Protein 1DXE (pdb70)

B-factor: mean 17.75, std 6.64, range [10.4, 50.5]

Organism: Escherichia coli (strain K12) (NCBI:txid83333)

Secondary structure (DSSP, 8-state):
---S-HHHHHHHTT--EEEEEE-S-SHHHHHHHTTS--SEEEEESSSSS--HHHHHHHHHHTTT-SSEEEEE-SSS-HHHHHHHHHTT--EEEES---SHHHHHHHHHTTS-TTT--PPP-SSSGGGGGGTSTTHHHHHTTS-EEEEEE-SHHHHHTHHHHHTSTT--EEEE-HHHHHHHTT-TT-TTSHHHHHHHHHHHHHHHHTT--EEEE--SHHHHHHHHHTT--EEEEEEHHHHHHHHHHHHHHHH--/---S-HHHHHHHTT--EEEEEE-S-SHHHHHHHTTS--SEEEEESSSSS--HHHHHHHHHHTTT-SSEEEEE-SSS-HHHHHHHHHHT--EEEES---SHHHHHHHHHTTS-TTT--PPP-SSSGGGGGGTSTTHHHHHTTS-EEEEEE-SHHHHHTHHHHHTSTT--EEEE-HHHHHHHTT-TT-TTSHHHHHHHHHHHHHHHHTT--EEEE--SHHHHHHHHHHT--EEEEEEHHHHHHHHHHHHHHHHH-

GO terms:
  GO:0042838 D-glucarate catabolic process (P, IDA)
  GO:0046392 D-galactarate catabolic process (P, IDA)
  GO:0005737 cytoplasm (C, IDA)
  GO:0016830 carbon-carbon lyase activity (F, IDA)
  GO:0008672 2-dehydro-3-deoxyglucarate aldolase activity (F, IDA)

Structure (mmCIF, N/CA/C/O backbone):
data_1DXE
#
_entry.id   1DXE
#
_cell.length_a   129.070
_cell.length_b   129.070
_cell.length_c   167.960
_cell.angle_alpha   90.00
_cell.angle_beta   90.00
_cell.angle_gamma   120.00
#
_symmetry.space_group_name_H-M   'H 3 2'
#
loop_
_entity.id
_entity.type
_entity.pdbx_description
1 polymer '2-DEHYDRO-3-DEOXY-GALACTARATE ALDOLASE'
2 non-polymer 'PHOSPHATE ION'
3 non-polymer 'MAGNESIUM ION'
4 water water
#
loop_
_atom_site.group_PDB
_atom_site.id
_atom_site.type_symbol
_atom_site.label_atom_id
_atom_site.label_alt_id
_atom_site.label_comp_id
_atom_site.label_asym_id
_atom_site.label_entity_id
_atom_site.label_seq_id
_atom_site.pdbx_PDB_ins_code
_atom_site.Cartn_x
_atom_site.Cartn_y
_atom_site.Cartn_z
_atom_site.occupancy
_atom_site.B_iso_or_equiv
_atom_site.auth_seq_id
_atom_site.auth_comp_id
_atom_site.auth_asym_id
_atom_site.auth_atom_id
_atom_site.pdbx_PDB_model_num
ATOM 1 N N . ASP A 1 4 ? 53.163 64.271 19.475 1.00 28.94 4 ASP A N 1
ATOM 2 C CA . ASP A 1 4 ? 51.789 63.807 19.814 1.00 28.30 4 ASP A CA 1
ATOM 3 C C . ASP A 1 4 ? 51.852 62.652 20.807 1.00 27.38 4 ASP A C 1
ATOM 4 O O . ASP A 1 4 ? 50.829 62.057 21.148 1.00 27.55 4 ASP A O 1
ATOM 9 N N . VAL A 1 5 ? 53.060 62.332 21.260 1.00 25.85 5 VAL A N 1
ATOM 10 C CA . VAL A 1 5 ? 53.256 61.253 22.221 1.00 24.48 5 VAL A CA 1
ATOM 11 C C . VAL A 1 5 ? 52.508 61.565 23.518 1.00 23.47 5 VAL A C 1
ATOM 12 O O . VAL A 1 5 ? 51.760 60.733 24.035 1.00 23.21 5 VAL A O 1
ATOM 16 N N . PHE A 1 6 ? 52.714 62.772 24.033 1.00 22.22 6 PHE A N 1
ATOM 17 C CA . PHE A 1 6 ? 52.061 63.213 25.261 1.00 21.16 6 PHE A CA 1
ATOM 18 C C . PHE A 1 6 ? 51.163 64.399 24.931 1.00 20.86 6 PHE A C 1
ATOM 19 O O . PHE A 1 6 ? 51.467 65.181 24.029 1.00 20.61 6 PHE A O 1
ATOM 27 N N . PRO A 1 7 ? 50.043 64.549 25.658 1.00 20.42 7 PRO A N 1
ATOM 28 C CA . PRO A 1 7 ? 49.593 63.678 26.749 1.00 20.00 7 PRO A CA 1
ATOM 29 C C . PRO A 1 7 ? 49.056 62.326 26.283 1.00 19.37 7 PRO A C 1
ATOM 30 O O . PRO A 1 7 ? 48.633 62.172 25.135 1.00 19.32 7 PRO A O 1
ATOM 34 N N . ASN A 1 8 ? 49.082 61.352 27.189 1.00 18.79 8 ASN A N 1
ATOM 35 C CA . ASN A 1 8 ? 48.593 60.006 26.906 1.00 18.32 8 ASN A CA 1
ATOM 36 C C . ASN A 1 8 ? 47.073 60.070 26.894 1.00 18.42 8 ASN A C 1
ATOM 37 O O . ASN A 1 8 ? 46.445 60.144 27.951 1.00 17.90 8 ASN A O 1
ATOM 42 N N . LYS A 1 9 ? 46.489 60.039 25.700 1.00 18.84 9 LYS A N 1
ATOM 43 C CA . LYS A 1 9 ? 45.040 60.120 25.555 1.00 19.36 9 LYS A CA 1
ATOM 44 C C . LYS A 1 9 ? 44.298 58.936 26.166 1.00 19.13 9 LYS A C 1
ATOM 45 O O . LYS A 1 9 ? 43.216 59.102 26.730 1.00 19.09 9 LYS A O 1
ATOM 51 N N . PHE A 1 10 ? 44.876 57.745 26.051 1.00 18.79 10 PHE A N 1
ATOM 52 C CA . PHE A 1 10 ? 44.263 56.545 26.608 1.00 18.54 10 PHE A CA 1
ATOM 53 C C . PHE A 1 10 ? 44.167 56.666 28.127 1.00 18.75 10 PHE A C 1
ATOM 54 O O . PHE A 1 10 ? 43.115 56.407 28.717 1.00 18.43 10 PHE A O 1
ATOM 62 N N . LYS A 1 11 ? 45.269 57.067 28.753 1.00 18.71 11 LYS A N 1
ATOM 63 C CA . LYS A 1 11 ? 45.319 57.223 30.202 1.00 19.01 11 LYS A CA 1
ATOM 64 C C . LYS A 1 11 ? 44.233 58.186 30.678 1.00 19.00 11 LYS A C 1
ATOM 65 O O . LYS A 1 11 ? 43.578 57.945 31.691 1.00 18.55 11 LYS A O 1
ATOM 71 N N . ALA A 1 12 ? 44.039 59.271 29.933 1.00 19.33 12 ALA A N 1
ATOM 72 C CA . ALA A 1 12 ? 43.034 60.272 30.288 1.00 19.50 12 ALA A CA 1
ATOM 73 C C . ALA A 1 12 ? 41.618 59.736 30.091 1.00 19.68 12 ALA A C 1
ATOM 74 O O . ALA A 1 12 ? 40.742 59.941 30.936 1.00 19.32 12 ALA A O 1
ATOM 76 N N . ALA A 1 13 ? 41.397 59.047 28.975 1.00 19.94 13 ALA A N 1
ATOM 77 C CA . ALA A 1 13 ? 40.084 58.485 28.685 1.00 20.34 13 ALA A CA 1
ATOM 78 C C . ALA A 1 13 ? 39.676 57.548 29.814 1.00 20.74 13 ALA A C 1
ATOM 79 O O . ALA A 1 13 ? 38.527 57.562 30.261 1.00 20.69 13 ALA A O 1
ATOM 81 N N . LEU A 1 14 ? 40.623 56.735 30.274 1.00 21.11 14 LEU A N 1
ATOM 82 C CA . LEU A 1 14 ? 40.363 55.800 31.361 1.00 21.72 14 LEU A CA 1
ATOM 83 C C . LEU A 1 14 ? 39.935 56.548 32.611 1.00 22.01 14 LEU A C 1
ATOM 84 O O . LEU A 1 14 ? 38.937 56.200 33.238 1.00 22.26 14 LEU A O 1
ATOM 89 N N . ALA A 1 15 ? 40.699 57.577 32.967 1.00 21.98 15 ALA A N 1
ATOM 90 C CA . ALA A 1 15 ? 40.401 58.377 34.149 1.00 22.10 15 ALA A CA 1
ATOM 91 C C . ALA A 1 15 ? 39.032 59.047 34.042 1.00 22.10 15 ALA A C 1
ATOM 92 O O . ALA A 1 15 ? 38.341 59.226 35.046 1.00 22.18 15 ALA A O 1
ATOM 94 N N . ALA A 1 16 ? 38.649 59.419 32.823 1.00 22.16 16 ALA A N 1
ATOM 95 C CA . ALA A 1 16 ? 37.365 60.071 32.577 1.00 22.15 16 ALA A CA 1
ATOM 96 C C . ALA A 1 16 ? 36.215 59.069 32.629 1.00 22.24 16 ALA A C 1
ATOM 97 O O . ALA A 1 16 ? 35.057 59.423 32.390 1.00 22.24 16 ALA A O 1
ATOM 99 N N . LYS A 1 17 ? 36.546 57.820 32.933 1.00 22.18 17 LYS A N 1
ATOM 100 C CA . LYS A 1 17 ? 35.561 56.746 33.030 1.00 22.44 17 LYS A CA 1
ATOM 101 C C . LYS A 1 17 ? 34.882 56.421 31.706 1.00 21.80 17 LYS A C 1
ATOM 102 O O . LYS A 1 17 ? 33.763 55.909 31.685 1.00 21.69 17 LYS A O 1
ATOM 108 N N . GLN A 1 18 ? 35.559 56.707 30.599 1.00 21.13 18 GLN A N 1
ATOM 109 C CA . GLN A 1 18 ? 34.990 56.424 29.288 1.00 20.55 18 GLN A CA 1
ATOM 110 C C . GLN A 1 18 ? 35.244 54.967 28.913 1.00 19.72 18 GLN A C 1
ATOM 111 O O . GLN A 1 18 ? 36.324 54.433 29.165 1.00 19.43 18 GLN A O 1
ATOM 117 N N . VAL A 1 19 ? 34.242 54.330 28.316 1.00 18.31 19 VAL A N 1
ATOM 118 C CA . VAL A 1 19 ? 34.365 52.939 27.905 1.00 17.61 19 VAL A CA 1
ATOM 119 C C . VAL A 1 19 ? 35.428 52.802 26.823 1.00 17.13 19 VAL A C 1
ATOM 120 O O . VAL A 1 19 ? 35.443 53.558 25.850 1.00 16.98 19 VAL A O 1
ATOM 124 N N . GLN A 1 20 ? 36.320 51.832 27.008 1.00 16.53 20 GLN A N 1
ATOM 125 C CA . GLN A 1 20 ? 37.396 51.571 26.059 1.00 16.07 20 GLN A CA 1
ATOM 126 C C . GLN A 1 20 ? 37.293 50.118 25.622 1.00 15.29 20 GLN A C 1
ATOM 127 O O . GLN A 1 20 ? 37.474 49.212 26.431 1.00 14.65 20 GLN A O 1
ATOM 133 N N . ILE A 1 21 ? 36.990 49.900 24.346 1.00 14.62 21 ILE A N 1
ATOM 134 C CA . ILE A 1 21 ? 36.852 48.545 23.821 1.00 14.25 21 ILE A CA 1
ATOM 135 C C . ILE A 1 21 ? 38.192 48.048 23.310 1.00 13.98 21 ILE A C 1
ATOM 136 O O . ILE A 1 21 ? 38.807 48.676 22.448 1.00 14.03 21 ILE A O 1
ATOM 141 N N . GLY A 1 22 ? 38.644 46.915 23.838 1.00 14.02 22 GLY A N 1
ATOM 142 C CA . GLY A 1 22 ? 39.931 46.394 23.418 1.00 13.60 22 GLY A CA 1
ATOM 143 C C . GLY A 1 22 ? 39.946 45.010 22.802 1.00 13.17 22 GLY A C 1
ATOM 144 O O . GLY A 1 22 ? 38.946 44.291 22.802 1.00 12.79 22 GLY A O 1
ATOM 145 N N . CYS A 1 23 ? 41.105 44.649 22.260 1.00 13.18 23 CYS A N 1
ATOM 146 C CA . CYS A 1 23 ? 41.305 43.349 21.645 1.00 12.68 23 CYS A CA 1
ATOM 147 C C . CYS A 1 23 ? 42.704 42.858 21.992 1.00 12.81 23 CYS A C 1
ATOM 148 O O . CYS A 1 23 ? 43.679 43.614 21.935 1.00 12.22 23 CYS A O 1
ATOM 151 N N . TRP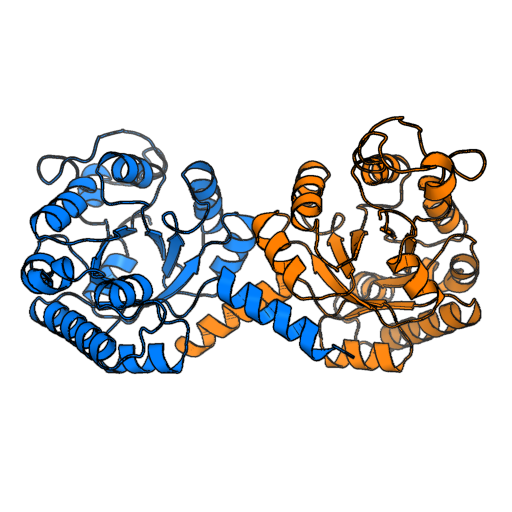 A 1 24 ? 42.788 41.592 22.377 1.00 12.65 24 TRP A N 1
ATOM 152 C CA . TRP A 1 24 ? 44.057 40.973 22.731 1.00 12.49 24 TRP A CA 1
ATOM 153 C C . TRP A 1 24 ? 44.824 40.655 21.452 1.00 12.22 24 TRP A C 1
ATOM 154 O O . TRP A 1 24 ? 44.225 40.448 20.395 1.00 12.03 24 TRP A O 1
ATOM 165 N N . SER A 1 25 ? 46.147 40.620 21.547 1.00 11.76 25 SER A N 1
ATOM 166 C CA . SER A 1 25 ? 46.971 40.294 20.392 1.00 11.78 25 SER A CA 1
ATOM 167 C C . SER A 1 25 ? 48.026 39.265 20.772 1.00 11.66 25 SER A C 1
ATOM 168 O O . SER A 1 25 ? 48.860 39.508 21.648 1.00 11.76 25 SER A O 1
ATOM 171 N N . ALA A 1 26 ? 47.976 38.114 20.108 1.00 11.26 26 ALA A N 1
ATOM 172 C CA . ALA A 1 26 ? 48.911 37.030 20.364 1.00 11.23 26 ALA A CA 1
ATOM 173 C C . ALA A 1 26 ? 49.555 36.491 19.087 1.00 11.13 26 ALA A C 1
ATOM 174 O O . ALA A 1 26 ? 50.419 35.617 19.158 1.00 11.06 26 ALA A O 1
ATOM 176 N N . LEU A 1 27 ? 49.152 37.004 17.926 1.00 11.40 27 LEU A N 1
ATOM 177 C CA . LEU A 1 27 ? 49.713 36.512 16.670 1.00 11.47 27 LEU A CA 1
ATOM 178 C C . LEU A 1 27 ? 51.194 36.838 16.482 1.00 11.49 27 LEU A C 1
ATOM 179 O O . LEU A 1 27 ? 51.842 36.331 15.574 1.00 11.12 27 LEU A O 1
ATOM 184 N N . SER A 1 28 ? 51.718 37.693 17.353 1.00 12.27 28 SER A N 1
ATOM 185 C CA . SER A 1 28 ? 53.139 38.031 17.380 1.00 12.35 28 SER A CA 1
ATOM 186 C C . SER A 1 28 ? 53.880 38.317 16.074 1.00 12.59 28 SER A C 1
ATOM 187 O O . SER A 1 28 ? 54.981 37.808 15.865 1.00 12.56 28 SER A O 1
ATOM 190 N N . ASN A 1 29 ? 53.297 39.126 15.202 1.00 12.43 29 ASN A N 1
ATOM 191 C CA . ASN A 1 29 ? 53.963 39.468 13.952 1.00 12.43 29 ASN A CA 1
ATOM 192 C C . ASN A 1 29 ? 53.394 40.801 13.482 1.00 12.46 29 ASN A C 1
ATOM 193 O O . ASN A 1 29 ? 52.241 41.125 13.770 1.00 12.69 29 ASN A O 1
ATOM 198 N N . PRO A 1 30 ? 54.196 41.596 12.757 1.00 12.61 30 PRO A N 1
ATOM 199 C CA . PRO A 1 30 ? 53.772 42.906 12.255 1.00 12.45 30 PRO A CA 1
ATOM 200 C C . PRO A 1 30 ? 52.779 42.897 11.098 1.00 12.41 30 PRO A C 1
ATOM 201 O O . PRO A 1 30 ? 52.047 43.867 10.904 1.00 11.87 30 PRO A O 1
ATOM 205 N N . ILE A 1 31 ? 52.746 41.813 10.330 1.00 12.47 31 ILE A N 1
ATOM 206 C CA . ILE A 1 31 ? 51.840 41.753 9.188 1.00 12.54 31 ILE A CA 1
ATOM 207 C C . ILE A 1 31 ? 50.374 41.773 9.613 1.00 12.74 31 ILE A C 1
ATOM 208 O O . ILE A 1 31 ? 49.626 42.674 9.230 1.00 12.76 31 ILE A O 1
ATOM 213 N N . SER A 1 32 ? 49.955 40.794 10.407 1.00 12.61 32 SER A N 1
ATOM 214 C CA . SER A 1 32 ? 48.567 40.765 10.853 1.00 12.57 32 SER A CA 1
ATOM 215 C C . SER A 1 32 ? 48.273 41.890 11.840 1.00 12.61 32 SER A C 1
ATOM 216 O O . SER A 1 32 ? 47.171 42.434 11.853 1.00 12.59 32 SER A O 1
ATOM 219 N N . THR A 1 33 ? 49.246 42.252 12.671 1.00 12.18 33 THR A N 1
ATOM 220 C CA . THR A 1 33 ? 48.990 43.323 13.624 1.00 11.96 33 THR A CA 1
ATOM 221 C C . THR A 1 33 ? 48.737 44.657 12.915 1.00 11.97 33 THR A C 1
ATOM 222 O O . THR A 1 33 ? 47.951 45.475 13.393 1.00 11.92 33 THR A O 1
ATOM 226 N N . GLU A 1 34 ? 49.370 44.883 11.768 1.00 11.51 34 GLU A N 1
ATOM 227 C CA . GLU A 1 34 ? 49.104 46.131 11.056 1.00 11.65 34 GLU A CA 1
ATOM 228 C C . GLU A 1 34 ? 47.627 46.142 10.644 1.00 11.35 34 GLU A C 1
ATOM 229 O O . GLU A 1 34 ? 46.950 47.171 10.720 1.00 11.52 34 GLU A O 1
ATOM 235 N N . VAL A 1 35 ? 47.126 44.989 10.213 1.00 11.25 35 VAL A N 1
ATOM 236 C CA . VAL A 1 35 ? 45.728 44.877 9.805 1.00 11.72 35 VAL A CA 1
ATOM 237 C C . VAL A 1 35 ? 44.818 45.076 11.023 1.00 12.06 35 VAL A C 1
ATOM 238 O O . VAL A 1 35 ? 43.798 45.769 10.952 1.00 12.33 35 VAL A O 1
ATOM 242 N N . LEU A 1 36 ? 45.206 44.473 12.141 1.00 12.10 36 LEU A N 1
ATOM 243 C CA . LEU A 1 36 ? 44.444 44.579 13.383 1.00 12.06 36 LEU A CA 1
ATOM 244 C C . LEU A 1 36 ? 44.278 46.039 13.793 1.00 12.29 36 LEU A C 1
ATOM 245 O O . LEU A 1 36 ? 43.252 46.421 14.348 1.00 11.98 36 LEU A O 1
ATOM 250 N N . GLY A 1 37 ? 45.289 46.855 13.506 1.00 12.69 37 GLY A N 1
ATOM 251 C CA . GLY A 1 37 ? 45.228 48.262 13.866 1.00 13.23 37 GLY A CA 1
ATOM 252 C C . GLY A 1 37 ? 44.204 49.085 13.101 1.00 13.56 37 GLY A C 1
ATOM 253 O O . GLY A 1 37 ? 43.949 50.239 13.447 1.00 13.60 37 GLY A O 1
ATOM 254 N N . LEU A 1 38 ? 43.609 48.502 12.064 1.00 13.59 38 LEU A N 1
ATOM 255 C CA . LEU A 1 38 ? 42.620 49.214 11.255 1.00 13.84 38 LEU A CA 1
ATOM 256 C C . LEU A 1 38 ? 41.189 49.016 11.751 1.00 14.16 38 LEU A C 1
ATOM 257 O O . LEU A 1 38 ? 40.273 49.726 11.322 1.00 14.13 38 LEU A O 1
ATOM 262 N N . ALA A 1 39 ? 41.007 48.057 12.654 1.00 14.09 39 ALA A N 1
ATOM 263 C CA . ALA A 1 39 ? 39.686 47.714 13.186 1.00 14.53 39 ALA A CA 1
ATOM 264 C C . ALA A 1 39 ? 38.986 48.789 14.009 1.00 14.86 39 ALA A C 1
ATOM 265 O O . ALA A 1 39 ? 37.758 48.796 14.105 1.00 15.15 39 ALA A O 1
ATOM 267 N N . GLY A 1 40 ? 39.754 49.682 14.618 1.00 14.90 40 GLY A N 1
ATOM 268 C CA . GLY A 1 40 ? 39.141 50.734 15.407 1.00 15.01 40 GLY A CA 1
ATOM 269 C C . GLY A 1 40 ? 39.029 50.459 16.895 1.00 14.80 40 GLY A C 1
ATOM 270 O O . GLY A 1 40 ? 38.331 51.188 17.601 1.00 15.04 40 GLY A O 1
ATOM 271 N N . PHE A 1 41 ? 39.681 49.407 17.386 1.00 14.20 41 PHE A N 1
ATOM 272 C CA . PHE A 1 41 ? 39.622 49.133 18.816 1.00 13.59 41 PHE A CA 1
ATOM 273 C C . PHE A 1 41 ? 40.266 50.304 19.548 1.00 13.36 41 PHE A C 1
ATOM 274 O O . PHE A 1 41 ? 41.179 50.941 19.027 1.00 12.95 41 PHE A O 1
ATOM 282 N N . ASP A 1 42 ? 39.789 50.592 20.752 1.00 13.03 42 ASP A N 1
ATOM 283 C CA . ASP A 1 42 ? 40.346 51.692 21.530 1.00 13.22 42 ASP A CA 1
ATOM 284 C C . ASP A 1 42 ? 41.722 51.331 22.078 1.00 13.03 42 ASP A C 1
ATOM 285 O O . ASP A 1 42 ? 42.573 52.202 22.264 1.00 13.17 42 ASP A O 1
ATOM 290 N N . TRP A 1 43 ? 41.936 50.047 22.350 1.00 13.05 43 TRP A N 1
ATOM 291 C CA . TRP A 1 43 ? 43.229 49.585 22.842 1.00 12.95 43 TRP A CA 1
ATOM 292 C C . TRP A 1 43 ? 43.501 48.164 22.375 1.00 12.85 43 TRP A C 1
ATOM 293 O O . TRP A 1 43 ? 42.574 47.386 22.146 1.00 13.11 43 TRP A O 1
ATOM 304 N N . LEU A 1 44 ? 44.779 47.847 22.193 1.00 12.68 44 LEU A N 1
ATOM 305 C CA . LEU A 1 44 ? 45.199 46.521 21.753 1.00 12.54 44 LEU A CA 1
ATOM 306 C C . LEU A 1 44 ? 46.264 46.024 22.722 1.00 12.61 44 LEU A C 1
ATOM 307 O O . LEU A 1 44 ? 47.230 46.731 23.007 1.00 12.91 44 LEU A O 1
ATOM 312 N N . VAL A 1 45 ? 46.088 44.815 23.237 1.00 12.61 45 VAL A N 1
ATOM 313 C CA . VAL A 1 45 ? 47.062 44.273 24.175 1.00 13.03 45 VAL A CA 1
ATOM 314 C C . VAL A 1 45 ? 48.052 43.327 23.516 1.00 13.03 45 VAL A C 1
ATOM 315 O O . VAL A 1 45 ? 47.690 42.217 23.127 1.00 13.36 45 VAL A O 1
ATOM 319 N N . LEU A 1 46 ? 49.296 43.775 23.374 1.00 13.02 46 LEU A N 1
ATOM 320 C CA . LEU A 1 46 ? 50.337 42.930 22.803 1.00 12.97 46 LEU A CA 1
ATOM 321 C C . LEU A 1 46 ? 50.783 42.084 23.993 1.00 13.06 46 LEU A C 1
ATOM 322 O O . LEU A 1 46 ? 51.498 42.552 24.882 1.00 12.71 46 LEU A O 1
ATOM 327 N N . ASP A 1 47 ? 50.319 40.839 24.005 1.00 12.84 47 ASP A N 1
ATOM 328 C CA . ASP A 1 47 ? 50.582 39.900 25.092 1.00 12.69 47 ASP A CA 1
ATOM 329 C C . ASP A 1 47 ? 51.997 39.335 25.130 1.00 12.64 47 ASP A C 1
ATOM 330 O O . ASP A 1 47 ? 52.424 38.642 24.208 1.00 12.83 47 ASP A O 1
ATOM 335 N N . GLY A 1 48 ? 52.712 39.633 26.210 1.00 12.41 48 GLY A N 1
ATOM 336 C CA . GLY A 1 48 ? 54.067 39.139 26.368 1.00 12.55 48 GLY A CA 1
ATOM 337 C C . GLY A 1 48 ? 54.152 38.056 27.431 1.00 12.74 48 GLY A C 1
ATOM 338 O O . GLY A 1 48 ? 55.245 37.580 27.755 1.00 12.48 48 GLY A O 1
ATOM 339 N N . GLU A 1 49 ? 53.002 37.668 27.980 1.00 12.68 49 GLU A N 1
ATOM 340 C CA . GLU A 1 49 ? 52.963 36.634 29.011 1.00 12.75 49 GLU A CA 1
ATOM 341 C C . GLU A 1 49 ? 52.512 35.271 28.509 1.00 13.03 49 GLU A C 1
ATOM 342 O O . GLU A 1 49 ? 53.073 34.253 28.903 1.00 13.29 49 GLU A O 1
ATOM 348 N N . HIS A 1 50 ? 51.512 35.253 27.633 1.00 12.92 50 HIS A N 1
ATOM 349 C CA . HIS A 1 50 ? 50.985 33.992 27.118 1.00 12.90 50 HIS A CA 1
ATOM 350 C C . HIS A 1 50 ? 51.054 33.825 25.602 1.00 13.20 50 HIS A C 1
ATOM 351 O O . HIS A 1 50 ? 50.513 32.860 25.052 1.00 13.47 50 HIS A O 1
ATOM 358 N N . ALA A 1 51 ? 51.728 34.758 24.937 1.00 12.98 51 ALA A N 1
ATOM 359 C CA . ALA A 1 51 ? 51.907 34.715 23.481 1.00 13.30 51 ALA A CA 1
ATOM 360 C C . ALA A 1 51 ? 53.400 34.823 23.208 1.00 13.29 51 ALA A C 1
ATOM 361 O O . ALA A 1 51 ? 54.138 35.366 24.020 1.00 13.63 51 ALA A O 1
ATOM 363 N N . PRO A 1 52 ? 53.866 34.314 22.053 1.00 13.65 52 PRO A N 1
ATOM 364 C CA . PRO A 1 52 ? 55.293 34.378 21.726 1.00 13.77 52 PRO A CA 1
ATOM 365 C C . PRO A 1 52 ? 55.802 35.762 21.339 1.00 14.25 52 PRO A C 1
ATOM 366 O O . PRO A 1 52 ? 56.429 35.931 20.293 1.00 14.33 52 PRO A O 1
ATOM 370 N N . ASN A 1 53 ? 55.529 36.749 22.188 1.00 14.61 53 ASN A N 1
ATOM 371 C CA . ASN A 1 53 ? 55.980 38.118 21.953 1.00 14.97 53 ASN A CA 1
ATOM 372 C C . ASN A 1 53 ? 57.155 38.455 22.862 1.00 15.61 53 ASN A C 1
ATOM 373 O O . ASN A 1 53 ? 57.275 37.927 23.969 1.00 14.91 53 ASN A O 1
ATOM 378 N N . ASP A 1 54 ? 58.003 39.357 22.383 1.00 16.38 54 ASP A N 1
ATOM 379 C CA . ASP A 1 54 ? 59.168 39.823 23.121 1.00 17.63 54 ASP A CA 1
ATOM 380 C C . ASP A 1 54 ? 59.663 41.082 22.415 1.00 17.60 54 ASP A C 1
ATOM 381 O O . ASP A 1 54 ? 59.093 41.494 21.405 1.00 17.25 54 ASP A O 1
ATOM 386 N N . ILE A 1 55 ? 60.724 41.685 22.936 1.00 17.84 55 ILE A N 1
ATOM 387 C CA . ILE A 1 55 ? 61.266 42.900 22.337 1.00 18.22 55 ILE A CA 1
ATOM 388 C C . ILE A 1 55 ? 61.413 42.797 20.819 1.00 17.97 55 ILE A C 1
ATOM 389 O O . ILE A 1 55 ? 61.071 43.732 20.093 1.00 17.43 55 ILE A O 1
ATOM 394 N N . SER A 1 56 ? 61.910 41.659 20.339 1.00 17.91 56 SER A N 1
ATOM 395 C CA . SER A 1 56 ? 62.111 41.473 18.903 1.00 17.64 56 SER A CA 1
ATOM 396 C C . SER A 1 56 ? 60.829 41.527 18.078 1.00 17.10 56 SER A C 1
ATOM 397 O O . SER A 1 56 ? 60.863 41.900 16.903 1.00 17.16 56 SER A O 1
ATOM 400 N N . THR A 1 57 ? 59.703 41.150 18.680 1.00 16.14 57 THR A N 1
ATOM 401 C CA . THR A 1 57 ? 58.426 41.183 17.970 1.00 15.25 57 THR A CA 1
ATOM 402 C C . THR A 1 57 ? 57.642 42.448 18.303 1.00 14.69 57 THR A C 1
ATOM 403 O O . THR A 1 57 ? 56.832 42.907 17.503 1.00 14.57 57 THR A O 1
ATOM 407 N N . PHE A 1 58 ? 57.888 43.008 19.484 1.00 14.22 58 PHE A N 1
ATOM 408 C CA . PHE A 1 58 ? 57.188 44.213 19.918 1.00 13.52 58 PHE A CA 1
ATOM 409 C C . PHE A 1 58 ? 57.458 45.454 19.069 1.00 13.49 58 PHE A C 1
ATOM 410 O O . PHE A 1 58 ? 56.521 46.161 18.696 1.00 13.06 58 PHE A O 1
ATOM 418 N N . ILE A 1 59 ? 58.724 45.732 18.760 1.00 13.07 59 ILE A N 1
ATOM 419 C CA . ILE A 1 59 ? 59.025 46.918 17.961 1.00 13.09 59 ILE A CA 1
ATOM 420 C C . ILE A 1 59 ? 58.389 46.849 16.571 1.00 12.94 59 ILE A C 1
ATOM 421 O O . ILE A 1 59 ? 57.836 47.838 16.093 1.00 12.91 59 ILE A O 1
ATOM 426 N N . PRO A 1 60 ? 58.468 45.688 15.900 1.00 13.17 60 PRO A N 1
ATOM 427 C CA . PRO A 1 60 ? 57.851 45.607 14.571 1.00 13.14 60 PRO A CA 1
ATOM 428 C C . PRO A 1 60 ? 56.343 45.883 14.646 1.00 12.90 60 PRO A C 1
ATOM 429 O O . PRO A 1 60 ? 55.779 46.539 13.773 1.00 12.93 60 PRO A O 1
ATOM 433 N N . GLN A 1 61 ? 55.693 45.381 15.691 1.00 12.48 61 GLN A N 1
ATOM 434 C CA . GLN A 1 61 ? 54.257 45.588 15.839 1.00 12.35 61 GLN A CA 1
ATOM 435 C C . GLN A 1 61 ? 53.918 47.019 16.245 1.00 12.38 61 GLN A C 1
ATOM 436 O O . GLN A 1 61 ? 52.878 47.551 15.849 1.00 12.32 61 GLN A O 1
ATOM 442 N N . LEU A 1 62 ? 54.784 47.653 17.027 1.00 12.30 62 LEU A N 1
ATOM 443 C CA . LEU A 1 62 ? 54.522 49.035 17.407 1.00 12.37 62 LEU A CA 1
ATOM 444 C C . LEU A 1 62 ? 54.640 49.881 16.138 1.00 12.26 62 LEU A C 1
ATOM 445 O O . LEU A 1 62 ? 53.856 50.802 15.920 1.00 11.92 62 LEU A O 1
ATOM 450 N N . MET A 1 63 ? 55.611 49.555 15.289 1.00 12.54 63 MET A N 1
ATOM 451 C CA . MET A 1 63 ? 55.771 50.298 14.042 1.00 12.73 63 MET A CA 1
ATOM 452 C C . MET A 1 63 ? 54.553 50.058 13.150 1.00 12.89 63 MET A C 1
ATOM 453 O O . MET A 1 63 ? 54.068 50.971 12.477 1.00 12.81 63 MET A O 1
ATOM 458 N N . ALA A 1 64 ? 54.053 48.827 13.156 1.00 12.92 64 ALA A N 1
ATOM 459 C CA . ALA A 1 64 ? 52.886 48.479 12.353 1.00 13.46 64 ALA A CA 1
ATOM 460 C C . ALA A 1 64 ? 51.671 49.289 12.793 1.00 13.73 64 ALA A C 1
ATOM 461 O O . ALA A 1 64 ? 50.810 49.631 11.980 1.00 13.58 64 ALA A O 1
ATOM 463 N N . LEU A 1 65 ? 51.618 49.605 14.083 1.00 14.02 65 LEU A N 1
ATOM 464 C CA . LEU A 1 65 ? 50.498 50.351 14.641 1.00 14.81 65 LEU A CA 1
ATOM 465 C C . LEU A 1 65 ? 50.631 51.867 14.565 1.00 15.59 65 LEU A C 1
ATOM 466 O O . LEU A 1 65 ? 49.734 52.593 14.997 1.00 15.70 65 LEU A O 1
ATOM 471 N N . LYS A 1 66 ? 51.745 52.354 14.025 1.00 16.77 66 LYS A N 1
ATOM 472 C CA . LYS A 1 66 ? 51.923 53.795 13.884 1.00 18.21 66 LYS A CA 1
ATOM 473 C C . LYS A 1 66 ? 50.794 54.293 12.988 1.00 18.75 66 LYS A C 1
ATOM 474 O O . LYS A 1 66 ? 50.602 53.777 11.895 1.00 19.69 66 LYS A O 1
ATOM 480 N N . GLY A 1 67 ? 50.044 55.289 13.442 1.00 19.68 67 GLY A N 1
ATOM 481 C CA . GLY A 1 67 ? 48.953 55.790 12.622 1.00 19.78 67 GLY A CA 1
ATOM 482 C C . GLY A 1 67 ? 47.606 55.194 12.994 1.00 19.85 67 GLY A C 1
ATOM 483 O O . GLY A 1 67 ? 46.559 55.682 12.563 1.00 20.30 67 GLY A O 1
ATOM 484 N N . SER A 1 68 ? 47.623 54.123 13.780 1.00 18.93 68 SER A N 1
ATOM 485 C CA . SER A 1 68 ? 46.379 53.503 14.217 1.00 18.10 68 SER A CA 1
ATOM 486 C C . SER A 1 68 ? 45.848 54.322 15.383 1.00 17.66 68 SER A C 1
ATOM 487 O O . SER A 1 68 ? 46.621 54.901 16.145 1.00 17.11 68 SER A O 1
ATOM 490 N N . ALA A 1 69 ? 44.530 54.378 15.518 1.00 16.98 69 ALA A N 1
ATOM 491 C CA . ALA A 1 69 ? 43.927 55.122 16.611 1.00 16.74 69 ALA A CA 1
ATOM 492 C C . ALA A 1 69 ? 43.959 54.277 17.881 1.00 16.40 69 ALA A C 1
ATOM 493 O O . ALA A 1 69 ? 43.696 54.777 18.974 1.00 16.15 69 ALA A O 1
ATOM 495 N N . SER A 1 70 ? 44.295 52.999 17.735 1.00 15.69 70 SER A N 1
ATOM 496 C CA . SER A 1 70 ? 44.346 52.086 18.874 1.00 15.27 70 SER A CA 1
ATOM 497 C C . SER A 1 70 ? 45.543 52.329 19.790 1.00 15.14 70 SER A C 1
ATOM 498 O O . SER A 1 70 ? 46.676 52.448 19.326 1.00 15.16 70 SER A O 1
ATOM 501 N N . ALA A 1 71 ? 45.289 52.397 21.094 1.00 14.40 71 ALA A N 1
ATOM 502 C CA . ALA A 1 71 ? 46.360 52.603 22.060 1.00 14.11 71 ALA A CA 1
ATOM 503 C C . ALA A 1 71 ? 47.036 51.259 22.329 1.00 13.95 71 ALA A C 1
ATOM 504 O O . ALA A 1 71 ? 46.378 50.300 22.737 1.00 13.62 71 ALA A O 1
ATOM 506 N N . PRO A 1 72 ? 48.353 51.165 22.079 1.00 13.87 72 PRO A N 1
ATOM 507 C CA . PRO A 1 72 ? 49.055 49.901 22.325 1.00 13.78 72 PRO A CA 1
ATOM 508 C C . PRO A 1 72 ? 49.267 49.685 23.822 1.00 13.58 72 PRO A C 1
ATOM 509 O O . PRO A 1 72 ? 49.653 50.604 24.541 1.00 13.38 72 PRO A O 1
ATOM 513 N N . VAL A 1 73 ? 49.012 48.470 24.285 1.00 13.60 73 VAL A N 1
ATOM 514 C CA . VAL A 1 73 ? 49.196 48.146 25.692 1.00 13.54 73 VAL A CA 1
ATOM 515 C C . VAL A 1 73 ? 49.958 46.835 25.762 1.00 13.81 73 VAL A C 1
ATOM 516 O O . VAL A 1 73 ? 49.582 45.861 25.117 1.00 14.46 73 VAL A O 1
ATOM 520 N N . VAL A 1 74 ? 51.040 46.807 26.526 1.00 13.56 74 VAL A N 1
ATOM 521 C CA . VAL A 1 74 ? 51.801 45.576 26.645 1.00 13.53 74 VAL A CA 1
ATOM 522 C C . VAL A 1 74 ? 51.443 44.862 27.940 1.00 13.51 74 VAL A C 1
ATOM 523 O O . VAL A 1 74 ? 51.340 45.487 28.991 1.00 13.58 74 VAL A O 1
ATOM 527 N N . ARG A 1 75 ? 51.221 43.556 27.855 1.00 13.49 75 ARG A N 1
ATOM 528 C CA . ARG A 1 75 ? 50.941 42.774 29.048 1.00 13.71 75 ARG A CA 1
ATOM 529 C C . ARG A 1 75 ? 52.281 42.089 29.301 1.00 13.77 75 ARG A C 1
ATOM 530 O O . ARG A 1 75 ? 52.682 41.186 28.567 1.00 13.96 75 ARG A O 1
ATOM 538 N N . VAL A 1 76 ? 52.992 42.560 30.321 1.00 13.31 76 VAL A N 1
ATOM 539 C CA . VAL A 1 76 ? 54.310 42.032 30.648 1.00 13.06 76 VAL A CA 1
ATOM 540 C C . VAL A 1 76 ? 54.273 40.567 31.076 1.00 12.98 76 VAL A C 1
ATOM 541 O O . VAL A 1 76 ? 53.247 40.067 31.530 1.00 13.16 76 VAL A O 1
ATOM 545 N N . PRO A 1 77 ? 55.400 39.855 30.918 1.00 13.08 77 PRO A N 1
ATOM 546 C CA . PRO A 1 77 ? 55.465 38.442 31.300 1.00 12.92 77 PRO A CA 1
ATOM 547 C C . PRO A 1 77 ? 55.332 38.245 32.805 1.00 12.85 77 PRO A C 1
ATOM 548 O O . PRO A 1 77 ? 54.841 37.215 33.263 1.00 13.03 77 PRO A O 1
ATOM 552 N N . THR A 1 78 ? 55.775 39.241 33.566 1.00 12.94 78 THR A N 1
ATOM 553 C CA . THR A 1 78 ? 55.697 39.194 35.023 1.00 13.20 78 THR A CA 1
ATOM 554 C C . THR A 1 78 ? 55.976 40.587 35.576 1.00 13.18 78 THR A C 1
ATOM 555 O O . THR A 1 78 ? 56.513 41.446 34.876 1.00 12.98 78 THR A O 1
ATOM 559 N N . ASN A 1 79 ? 55.612 40.810 36.837 1.00 13.09 79 ASN A N 1
ATOM 560 C CA . ASN A 1 79 ? 55.833 42.107 37.447 1.00 13.40 79 ASN A CA 1
ATOM 561 C C . ASN A 1 79 ? 57.219 42.203 38.064 1.00 13.34 79 ASN A C 1
ATOM 562 O O . ASN A 1 79 ? 57.428 41.861 39.224 1.00 13.50 79 ASN A O 1
ATOM 567 N N . GLU A 1 80 ? 58.177 42.642 37.262 1.00 13.45 80 GLU A N 1
ATOM 568 C CA . GLU A 1 80 ? 59.543 42.829 37.733 1.00 13.56 80 GLU A CA 1
ATOM 569 C C . GLU A 1 80 ? 60.123 44.074 37.028 1.00 13.71 80 GLU A C 1
ATOM 570 O O . GLU A 1 80 ? 59.816 44.344 35.856 1.00 13.68 80 GLU A O 1
ATOM 576 N N . PRO A 1 81 ? 60.966 44.857 37.719 1.0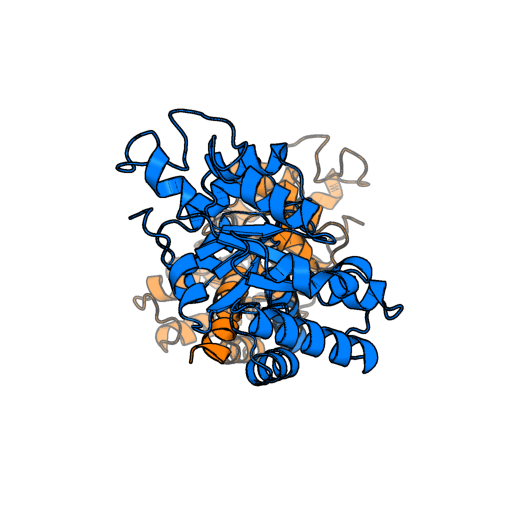0 13.80 81 PRO A N 1
ATOM 577 C CA . PRO A 1 81 ? 61.472 46.143 37.215 1.00 13.57 81 PRO A CA 1
ATOM 578 C C . PRO A 1 81 ? 62.263 46.112 35.902 1.00 13.62 81 PRO A C 1
ATOM 579 O O . PRO A 1 81 ? 62.155 47.084 35.092 1.00 13.69 81 PRO A O 1
ATOM 583 N N . VAL A 1 82 ? 63.038 45.067 35.669 1.00 13.22 82 VAL A N 1
ATOM 584 C CA . VAL A 1 82 ? 63.958 44.991 34.488 1.00 12.70 82 VAL A CA 1
ATOM 585 C C . VAL A 1 82 ? 63.260 44.943 33.128 1.00 12.06 82 VAL A C 1
ATOM 586 O O . VAL A 1 82 ? 63.568 45.747 32.250 1.00 12.37 82 VAL A O 1
ATOM 590 N N . ILE A 1 83 ? 62.326 44.014 32.946 1.00 11.75 83 ILE A N 1
ATOM 591 C CA . ILE A 1 83 ? 61.628 43.933 31.673 1.00 11.85 83 ILE A CA 1
ATOM 592 C C . ILE A 1 83 ? 60.766 45.170 31.456 1.00 11.90 83 ILE A C 1
ATOM 593 O O . ILE A 1 83 ? 60.594 45.618 30.326 1.00 12.07 83 ILE A O 1
ATOM 598 N N . ILE A 1 84 ? 60.237 45.733 32.538 1.00 12.21 84 ILE A N 1
ATOM 599 C CA . ILE A 1 84 ? 59.414 46.937 32.425 1.00 11.96 84 ILE A CA 1
ATOM 600 C C . ILE A 1 84 ? 60.311 48.090 31.962 1.00 12.18 84 ILE A C 1
ATOM 601 O O . ILE A 1 84 ? 59.933 48.880 31.092 1.00 11.73 84 ILE A O 1
ATOM 606 N N . LYS A 1 85 ? 61.510 48.169 32.532 1.00 12.34 85 LYS A N 1
ATOM 607 C CA . LYS A 1 85 ? 62.468 49.201 32.144 1.00 12.68 85 LYS A CA 1
ATOM 608 C C . LYS A 1 85 ? 62.677 49.129 30.632 1.00 12.89 85 LYS A C 1
ATOM 609 O O . LYS A 1 85 ? 62.572 50.131 29.922 1.00 12.80 85 LYS A O 1
ATOM 615 N N . ARG A 1 86 ? 62.957 47.925 30.146 1.00 12.98 86 ARG A N 1
ATOM 616 C CA . ARG A 1 86 ? 63.209 47.707 28.726 1.00 13.38 86 ARG A CA 1
ATOM 617 C C . ARG A 1 86 ? 62.005 47.979 27.828 1.00 13.23 86 ARG A C 1
ATOM 618 O O . ARG A 1 86 ? 62.156 48.542 26.741 1.00 13.33 86 ARG A O 1
ATOM 626 N N . LEU A 1 87 ? 60.814 47.588 28.272 1.00 12.86 87 LEU A N 1
ATOM 627 C CA . LEU A 1 87 ? 59.613 47.806 27.470 1.00 12.77 87 LEU A CA 1
ATOM 628 C C . LEU A 1 87 ? 59.261 49.287 27.372 1.00 12.80 87 LEU A C 1
ATOM 629 O O . LEU A 1 87 ? 58.709 49.737 26.369 1.00 12.65 87 LEU A O 1
ATOM 634 N N . LEU A 1 88 ? 59.584 50.047 28.414 1.00 12.81 88 LEU A N 1
ATOM 635 C CA . LEU A 1 88 ? 59.308 51.477 28.406 1.00 12.65 88 LEU A CA 1
ATOM 636 C C . LEU A 1 88 ? 60.110 52.164 27.304 1.00 12.67 88 LEU A C 1
ATOM 637 O O . LEU A 1 88 ? 59.557 52.914 26.496 1.00 12.48 88 LEU A O 1
ATOM 642 N N . ASP A 1 89 ? 61.413 51.903 27.261 1.00 12.71 89 ASP A N 1
ATOM 643 C CA . ASP A 1 89 ? 62.265 52.532 26.259 1.00 12.87 89 ASP A CA 1
ATOM 644 C C . ASP A 1 89 ? 61.939 52.155 24.811 1.00 12.67 89 ASP A C 1
ATOM 645 O O . ASP A 1 89 ? 62.154 52.973 23.915 1.00 11.84 89 ASP A O 1
ATOM 650 N N . ILE A 1 90 ? 61.416 50.950 24.576 1.00 12.75 90 ILE A N 1
ATOM 651 C CA . ILE A 1 90 ? 61.068 50.541 23.215 1.00 13.39 90 ILE A CA 1
ATOM 652 C C . ILE A 1 90 ? 59.796 51.237 22.727 1.00 13.73 90 ILE A C 1
ATOM 653 O O . ILE A 1 90 ? 59.386 51.050 21.582 1.00 14.15 90 ILE A O 1
ATOM 658 N N . GLY A 1 91 ? 59.149 52.006 23.603 1.00 13.87 91 GLY A N 1
ATOM 659 C CA . GLY A 1 91 ? 57.957 52.723 23.176 1.00 13.95 91 GLY A CA 1
ATOM 660 C C . GLY A 1 91 ? 56.580 52.390 23.734 1.00 13.99 91 GLY A C 1
ATOM 661 O O . GLY A 1 91 ? 55.585 52.840 23.169 1.00 14.15 91 GLY A O 1
ATOM 662 N N . PHE A 1 92 ? 56.487 51.609 24.808 1.00 13.72 92 PHE A N 1
ATOM 663 C CA . PHE A 1 92 ? 55.178 51.309 25.388 1.00 13.66 92 PHE A CA 1
ATOM 664 C C . PHE A 1 92 ? 54.873 52.343 26.462 1.00 13.70 92 PHE A C 1
ATOM 665 O O . PHE A 1 92 ? 55.725 52.634 27.302 1.00 13.40 92 PHE A O 1
ATOM 673 N N . TYR A 1 93 ? 53.661 52.895 26.433 1.00 13.65 93 TYR A N 1
ATOM 674 C CA . TYR A 1 93 ? 53.248 53.896 27.412 1.00 13.66 93 TYR A CA 1
ATOM 675 C C . TYR A 1 93 ? 52.105 53.387 28.285 1.00 13.79 93 TYR A C 1
ATOM 676 O O . TYR A 1 93 ? 51.678 54.074 29.214 1.00 13.99 93 TYR A O 1
ATOM 685 N N . ASN A 1 94 ? 51.610 52.192 27.970 1.00 13.53 94 ASN A N 1
ATOM 686 C CA . ASN A 1 94 ? 50.507 51.578 28.708 1.00 13.70 94 ASN A CA 1
ATOM 687 C C . ASN A 1 94 ? 50.881 50.145 29.066 1.00 13.79 94 ASN A C 1
ATOM 688 O O . ASN A 1 94 ? 51.299 49.378 28.201 1.00 13.52 94 ASN A O 1
ATOM 693 N N . PHE A 1 95 ? 50.707 49.784 30.335 1.00 13.97 95 PHE A N 1
ATOM 694 C CA . PHE A 1 95 ? 51.068 48.452 30.806 1.00 14.00 95 PHE A CA 1
ATOM 695 C C . PHE A 1 95 ? 49.971 47.691 31.538 1.00 14.43 95 PHE A C 1
ATOM 696 O O . PHE A 1 95 ? 49.179 48.274 32.282 1.00 14.47 95 PHE A O 1
ATOM 704 N N . LEU A 1 96 ? 49.953 46.380 31.315 1.00 14.16 96 LEU A N 1
ATOM 705 C CA . LEU A 1 96 ? 49.017 45.465 31.960 1.00 14.47 96 LEU A CA 1
ATOM 706 C C . LEU A 1 96 ? 49.944 44.553 32.761 1.00 14.13 96 LEU A C 1
ATOM 707 O O . LEU A 1 96 ? 50.769 43.845 32.189 1.00 13.98 96 LEU A O 1
ATOM 712 N N . ILE A 1 97 ? 49.815 44.585 34.082 1.00 14.13 97 ILE A N 1
ATOM 713 C CA . ILE A 1 97 ? 50.678 43.802 34.963 1.00 13.99 97 ILE A CA 1
ATOM 714 C C . ILE A 1 97 ? 49.971 42.560 35.502 1.00 14.27 97 ILE A C 1
ATOM 715 O O . ILE A 1 97 ? 48.992 42.669 36.238 1.00 14.13 97 ILE A O 1
ATOM 720 N N . PRO A 1 98 ? 50.471 41.360 35.161 1.00 14.66 98 PRO A N 1
ATOM 721 C CA . PRO A 1 98 ? 49.823 40.143 35.654 1.00 14.87 98 PRO A CA 1
ATOM 722 C C . PRO A 1 98 ? 50.105 39.909 37.132 1.00 15.02 98 PRO A C 1
ATOM 723 O O . PRO A 1 98 ? 51.069 40.433 37.689 1.00 14.65 98 PRO A O 1
ATOM 727 N N . PHE A 1 99 ? 49.249 39.103 37.746 1.00 15.42 99 PHE A N 1
ATOM 728 C CA . PHE A 1 99 ? 49.361 38.722 39.150 1.00 15.98 99 PHE A CA 1
ATOM 729 C C . PHE A 1 99 ? 49.913 39.841 40.048 1.00 16.30 99 PHE A C 1
ATOM 730 O O . PHE A 1 99 ? 51.077 39.800 40.477 1.00 16.45 99 PHE A O 1
ATOM 738 N N . VAL A 1 100 ? 49.045 40.803 40.305 1.00 16.55 100 VAL A N 1
ATOM 739 C CA . VAL A 1 100 ? 49.301 41.900 41.257 1.00 16.72 100 VAL A CA 1
ATOM 740 C C . VAL A 1 100 ? 48.566 41.496 42.529 1.00 16.88 100 VAL A C 1
ATOM 741 O O . VAL A 1 100 ? 47.333 41.588 42.610 1.00 17.32 100 VAL A O 1
ATOM 745 N N . GLU A 1 101 ? 49.331 41.043 43.501 1.00 17.03 101 GLU A N 1
ATOM 746 C CA . GLU A 1 101 ? 48.742 40.424 44.690 1.00 17.32 101 GLU A CA 1
ATOM 747 C C . GLU A 1 101 ? 48.806 41.210 45.983 1.00 17.37 101 GLU A C 1
ATOM 748 O O . GLU A 1 101 ? 48.084 40.895 46.929 1.00 17.08 101 GLU A O 1
ATOM 754 N N . THR A 1 102 ? 49.675 42.213 46.035 1.00 17.29 102 THR A N 1
ATOM 755 C CA . THR A 1 102 ? 49.812 43.016 47.245 1.00 17.64 102 THR A CA 1
ATOM 756 C C . THR A 1 102 ? 49.993 44.491 46.940 1.00 17.92 102 THR A C 1
ATOM 757 O O . THR A 1 102 ? 50.258 44.883 45.800 1.00 17.83 102 THR A O 1
ATOM 761 N N . LYS A 1 103 ? 49.850 45.306 47.980 1.00 18.30 103 LYS A N 1
ATOM 762 C CA . LYS A 1 103 ? 50.021 46.744 47.860 1.00 18.63 103 LYS A CA 1
ATOM 763 C C . LYS A 1 103 ? 51.453 47.013 47.418 1.00 18.46 103 LYS A C 1
ATOM 764 O O . LYS A 1 103 ? 51.696 47.841 46.544 1.00 18.33 103 LYS A O 1
ATOM 770 N N . GLU A 1 104 ? 52.397 46.301 48.030 1.00 18.34 104 GLU A N 1
ATOM 771 C CA . GLU A 1 104 ? 53.812 46.455 47.706 1.00 18.22 104 GLU A CA 1
ATOM 772 C C . GLU A 1 104 ? 54.074 46.190 46.228 1.00 17.80 104 GLU A C 1
ATOM 773 O O . GLU A 1 104 ? 54.798 46.940 45.577 1.00 17.60 104 GLU A O 1
ATOM 779 N N . GLU A 1 105 ? 53.491 45.117 45.705 1.00 17.28 105 GLU A N 1
ATOM 780 C CA . GLU A 1 105 ? 53.675 44.767 44.301 1.00 16.86 105 GLU A CA 1
ATOM 781 C C . GLU A 1 105 ? 53.075 45.814 43.373 1.00 16.61 105 GLU A C 1
ATOM 782 O O . GLU A 1 105 ? 53.619 46.086 42.304 1.00 16.15 105 GLU A O 1
ATOM 788 N N . ALA A 1 106 ? 51.955 46.402 43.783 1.00 16.40 106 ALA A N 1
ATOM 789 C CA . ALA A 1 106 ? 51.310 47.434 42.981 1.00 16.06 106 ALA A CA 1
ATOM 790 C C . ALA A 1 106 ? 52.217 48.660 42.973 1.00 16.08 106 ALA A C 1
ATOM 791 O O . ALA A 1 106 ? 52.406 49.311 41.941 1.00 15.60 106 ALA A O 1
ATOM 793 N N . GLU A 1 107 ? 52.781 48.970 44.134 1.00 15.97 107 GLU A N 1
ATOM 794 C CA . GLU A 1 107 ? 53.680 50.110 44.260 1.00 16.15 107 GLU A CA 1
ATOM 795 C C . GLU A 1 107 ? 54.926 49.915 43.402 1.00 15.66 107 GLU A C 1
ATOM 796 O O . GLU A 1 107 ? 55.389 50.852 42.759 1.00 15.73 107 GLU A O 1
ATOM 802 N N . LEU A 1 108 ? 55.462 48.697 43.394 1.00 15.54 108 LEU A N 1
ATOM 803 C CA . LEU A 1 108 ? 56.653 48.395 42.606 1.00 15.62 108 LEU A CA 1
ATOM 804 C C . LEU A 1 108 ? 56.385 48.537 41.111 1.00 15.08 108 LEU A C 1
ATOM 805 O O . LEU A 1 108 ? 57.229 49.033 40.368 1.00 14.53 108 LEU A O 1
ATOM 810 N N . ALA A 1 109 ? 55.209 48.097 40.674 1.00 14.46 109 ALA A N 1
ATOM 811 C CA . ALA A 1 109 ? 54.845 48.196 39.265 1.00 14.22 109 ALA A CA 1
ATOM 812 C C . ALA A 1 109 ? 54.813 49.667 38.857 1.00 14.04 109 ALA A C 1
ATOM 813 O O . ALA A 1 109 ? 55.366 50.050 37.824 1.00 14.07 109 ALA A O 1
ATOM 815 N N . VAL A 1 110 ? 54.165 50.496 39.669 1.00 13.68 110 VAL A N 1
ATOM 816 C CA . VAL A 1 110 ? 54.088 51.919 39.360 1.00 13.55 110 VAL A CA 1
ATOM 817 C C . VAL A 1 110 ? 55.484 52.535 39.330 1.00 13.60 110 VAL A C 1
ATOM 818 O O . VAL A 1 110 ? 55.840 53.243 38.385 1.00 13.55 110 VAL A O 1
ATOM 822 N N . ALA A 1 111 ? 56.273 52.249 40.362 1.00 13.32 111 ALA A N 1
ATOM 823 C CA . ALA A 1 111 ? 57.625 52.788 40.473 1.00 13.41 111 ALA A CA 1
ATOM 824 C C . ALA A 1 111 ? 58.521 52.359 39.315 1.00 13.34 111 ALA A C 1
ATOM 825 O O . ALA A 1 111 ? 59.410 53.100 38.898 1.00 13.26 111 ALA A O 1
ATOM 827 N N . SER A 1 112 ? 58.285 51.158 38.798 1.00 13.41 112 SER A N 1
ATOM 828 C CA . SER A 1 112 ? 59.080 50.643 37.692 1.00 13.63 112 SER A CA 1
ATOM 829 C C . SER A 1 112 ? 58.938 51.497 36.434 1.00 13.67 112 SER A C 1
ATOM 830 O O . SER A 1 112 ? 59.775 51.426 35.536 1.00 13.65 112 SER A O 1
ATOM 833 N N . THR A 1 113 ? 57.891 52.316 36.379 1.00 13.74 113 THR A N 1
ATOM 834 C CA . THR A 1 113 ? 57.650 53.153 35.207 1.00 13.71 113 THR A CA 1
ATOM 835 C C . THR A 1 113 ? 57.943 54.637 35.408 1.00 14.01 113 THR A C 1
ATOM 836 O O . THR A 1 113 ? 57.755 55.438 34.493 1.00 13.96 113 THR A O 1
ATOM 840 N N . ARG A 1 114 ? 58.410 55.005 36.596 1.00 14.29 114 ARG A N 1
ATOM 841 C CA . ARG A 1 114 ? 58.693 56.408 36.873 1.00 14.62 114 ARG A CA 1
ATOM 842 C C . ARG A 1 114 ? 60.144 56.659 37.251 1.00 14.65 114 ARG A C 1
ATOM 843 O O . ARG A 1 114 ? 60.732 55.912 38.030 1.00 14.40 114 ARG A O 1
ATOM 851 N N . TYR A 1 115 ? 60.718 57.717 36.685 1.00 14.78 115 TYR A N 1
ATOM 852 C CA . TYR A 1 115 ? 62.101 58.076 36.972 1.00 15.14 115 TYR A CA 1
ATOM 853 C C . TYR A 1 115 ? 62.214 58.569 38.410 1.00 15.41 115 TYR A C 1
ATOM 854 O O . TYR A 1 115 ? 61.229 59.016 39.001 1.00 15.80 115 TYR A O 1
ATOM 863 N N . PRO A 1 116 ? 63.418 58.483 38.996 1.00 15.76 116 PRO A N 1
ATOM 864 C CA . PRO A 1 116 ? 63.619 58.946 40.373 1.00 15.92 116 PRO A CA 1
ATOM 865 C C . PRO A 1 116 ? 63.318 60.443 40.401 1.00 16.17 116 PRO A C 1
ATOM 866 O O . PRO A 1 116 ? 63.489 61.127 39.395 1.00 16.24 116 PRO A O 1
ATOM 870 N N . PRO A 1 117 ? 62.910 60.980 41.562 1.00 16.51 117 PRO A N 1
ATOM 871 C CA . PRO A 1 117 ? 62.716 60.274 42.831 1.00 16.65 117 PRO A CA 1
ATOM 872 C C . PRO A 1 117 ? 61.400 59.504 42.968 1.00 17.00 117 PRO A C 1
ATOM 873 O O . PRO A 1 117 ? 61.261 58.674 43.866 1.00 17.00 117 PRO A O 1
ATOM 877 N N . GLU A 1 118 ? 60.440 59.772 42.088 1.00 17.33 118 GLU A N 1
ATOM 878 C CA . GLU A 1 118 ? 59.146 59.090 42.153 1.00 18.10 118 GLU A CA 1
ATOM 879 C C . GLU A 1 118 ? 59.270 57.574 42.053 1.00 17.51 118 GLU A C 1
ATOM 880 O O . GLU A 1 118 ? 58.638 56.836 42.813 1.00 17.64 118 GLU A O 1
ATOM 886 N N . GLY A 1 119 ? 60.069 57.112 41.097 1.00 16.99 119 GLY A N 1
ATOM 887 C CA . GLY A 1 119 ? 60.235 55.684 40.909 1.00 16.22 119 GLY A CA 1
ATOM 888 C C . GLY A 1 119 ? 61.673 55.233 40.752 1.00 15.99 119 GLY A C 1
ATOM 889 O O . GLY A 1 119 ? 62.605 55.934 41.145 1.00 15.38 119 GLY A O 1
ATOM 890 N N . ILE A 1 120 ? 61.848 54.058 40.156 1.00 15.40 120 ILE A N 1
ATOM 891 C CA . ILE A 1 120 ? 63.172 53.483 39.963 1.00 15.40 120 ILE A CA 1
ATOM 892 C C . ILE A 1 120 ? 63.527 53.239 38.497 1.00 14.80 120 ILE A C 1
ATOM 893 O O . ILE A 1 120 ? 64.483 52.530 38.202 1.00 14.68 120 ILE A O 1
ATOM 898 N N . ARG A 1 121 ? 62.767 53.828 37.581 1.00 14.09 121 ARG A N 1
ATOM 899 C CA . ARG A 1 121 ? 63.032 53.629 36.156 1.00 13.64 121 ARG A CA 1
ATOM 900 C C . ARG A 1 121 ? 64.432 54.080 35.737 1.00 13.65 121 ARG A C 1
ATOM 901 O O . ARG A 1 121 ? 64.835 55.207 36.025 1.00 13.36 121 ARG A O 1
ATOM 909 N N . GLY A 1 122 ? 65.159 53.199 35.051 1.00 13.52 122 GLY A N 1
ATOM 910 C CA . GLY A 1 122 ? 66.496 53.527 34.575 1.00 13.81 122 GLY A CA 1
ATOM 911 C C . GLY A 1 122 ? 66.436 54.590 33.487 1.00 13.95 122 GLY A C 1
ATOM 912 O O . GLY A 1 122 ? 65.518 54.586 32.664 1.00 13.93 122 GLY A O 1
ATOM 913 N N . VAL A 1 123 ? 67.426 55.481 33.465 1.00 13.97 123 VAL A N 1
ATOM 914 C CA . VAL A 1 123 ? 67.465 56.588 32.507 1.00 14.29 123 VAL A CA 1
ATOM 915 C C . VAL A 1 123 ? 68.372 56.408 31.287 1.00 14.40 123 VAL A C 1
ATOM 916 O O . VAL A 1 123 ? 69.532 56.023 31.411 1.00 14.42 123 VAL A O 1
ATOM 920 N N . SER A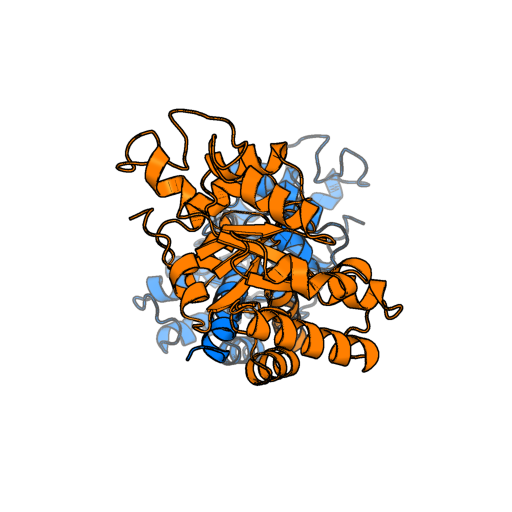 1 124 ? 67.820 56.710 30.114 1.00 14.47 124 SER A N 1
ATOM 921 C CA . SER A 1 124 ? 68.532 56.664 28.837 1.00 14.38 124 SER A CA 1
ATOM 922 C C . SER A 1 124 ? 68.095 57.943 28.115 1.00 14.30 124 SER A C 1
ATOM 923 O O . SER A 1 124 ? 66.931 58.328 28.200 1.00 14.11 124 SER A O 1
ATOM 926 N N . VAL A 1 125 ? 69.008 58.601 27.406 1.00 14.31 125 VAL A N 1
ATOM 927 C CA . VAL A 1 125 ? 68.660 59.855 26.736 1.00 14.43 125 VAL A CA 1
ATOM 928 C C . VAL A 1 125 ? 68.098 59.771 25.321 1.00 14.26 125 VAL A C 1
ATOM 929 O O . VAL A 1 125 ? 67.631 60.775 24.788 1.00 14.25 125 VAL A O 1
ATOM 933 N N . SER A 1 126 ? 68.138 58.594 24.706 1.00 13.85 126 SER A N 1
ATOM 934 C CA . SER A 1 126 ? 67.610 58.457 23.352 1.00 13.50 126 SER A CA 1
ATOM 935 C C . SER A 1 126 ? 67.110 57.042 23.088 1.00 13.33 126 SER A C 1
ATOM 936 O O . SER A 1 126 ? 67.846 56.070 23.247 1.00 13.33 126 SER A O 1
ATOM 939 N N . HIS A 1 127 ? 65.851 56.946 22.675 1.00 13.08 127 HIS A N 1
ATOM 940 C CA . HIS A 1 127 ? 65.207 55.668 22.400 1.00 13.01 127 HIS A CA 1
ATOM 941 C C . HIS A 1 127 ? 63.857 55.923 21.739 1.00 12.87 127 HIS A C 1
ATOM 942 O O . HIS A 1 127 ? 63.473 57.073 21.523 1.00 12.98 127 HIS A O 1
ATOM 949 N N . ARG A 1 128 ? 63.131 54.858 21.413 1.00 12.77 128 ARG A N 1
ATOM 950 C CA . ARG A 1 128 ? 61.834 55.026 20.763 1.00 12.70 128 ARG A CA 1
ATOM 951 C C . ARG A 1 128 ? 60.834 55.801 21.616 1.00 12.85 128 ARG A C 1
ATOM 952 O O . ARG A 1 128 ? 60.035 56.574 21.083 1.00 12.76 128 ARG A O 1
ATOM 960 N N . ALA A 1 129 ? 60.885 55.609 22.933 1.00 12.97 129 ALA A N 1
ATOM 961 C CA . ALA A 1 129 ? 59.954 56.277 23.846 1.00 13.20 129 ALA A CA 1
ATOM 962 C C . ALA A 1 129 ? 59.984 57.799 23.746 1.00 13.59 129 ALA A C 1
ATOM 963 O O . ALA A 1 129 ? 58.939 58.442 23.831 1.00 13.28 129 ALA A O 1
ATOM 965 N N . ASN A 1 130 ? 61.166 58.388 23.592 1.00 13.85 130 ASN A N 1
ATOM 966 C CA . ASN A 1 130 ? 61.222 59.836 23.446 1.00 14.28 130 ASN A CA 1
ATOM 967 C C . ASN A 1 130 ? 61.563 60.139 21.997 1.00 14.50 130 ASN A C 1
ATOM 968 O O . ASN A 1 130 ? 62.092 61.200 21.673 1.00 14.50 130 ASN A O 1
ATOM 973 N N . MET A 1 131 ? 61.214 59.183 21.136 1.00 14.74 131 MET A N 1
ATOM 974 C CA . MET A 1 131 ? 61.467 59.247 19.700 1.00 15.37 131 MET A CA 1
ATOM 975 C C . MET A 1 131 ? 62.810 59.898 19.433 1.00 15.32 131 MET A C 1
ATOM 976 O O . MET A 1 131 ? 62.920 60.890 18.712 1.00 15.56 131 MET A O 1
ATOM 981 N N . PHE A 1 132 ? 63.825 59.322 20.065 1.00 15.14 132 PHE A N 1
ATOM 982 C CA . PHE A 1 132 ? 65.205 59.749 19.929 1.00 15.74 132 PHE A CA 1
ATOM 983 C C . PHE A 1 132 ? 65.466 61.229 20.170 1.00 16.27 132 PHE A C 1
ATOM 984 O O . PHE A 1 132 ? 66.152 61.896 19.387 1.00 16.02 132 PHE A O 1
ATOM 992 N N . GLY A 1 133 ? 64.913 61.727 21.274 1.00 16.65 133 GLY A N 1
ATOM 993 C CA . GLY A 1 133 ? 65.107 63.114 21.655 1.00 17.17 133 GLY A CA 1
ATOM 994 C C . GLY A 1 133 ? 64.166 64.142 21.063 1.00 17.59 133 GLY A C 1
ATOM 995 O O . GLY A 1 133 ? 64.328 65.333 21.324 1.00 18.20 133 GLY A O 1
ATOM 996 N N . THR A 1 134 ? 63.178 63.709 20.287 1.00 17.55 134 THR A N 1
ATOM 997 C CA . THR A 1 134 ? 62.255 64.656 19.672 1.00 17.77 134 THR A CA 1
ATOM 998 C C . THR A 1 134 ? 60.968 64.901 20.459 1.00 18.13 134 THR A C 1
ATOM 999 O O . THR A 1 134 ? 60.156 65.750 20.082 1.00 18.59 134 THR A O 1
ATOM 1003 N N . VAL A 1 135 ? 60.771 64.166 21.548 1.00 17.94 135 VAL A N 1
ATOM 1004 C CA . VAL A 1 135 ? 59.578 64.362 22.367 1.00 18.02 135 VAL A CA 1
ATOM 1005 C C . VAL A 1 135 ? 59.860 65.486 23.360 1.00 18.29 135 VAL A C 1
ATOM 1006 O O . VAL A 1 135 ? 60.776 65.395 24.174 1.00 18.06 135 VAL A O 1
ATOM 1010 N N . ALA A 1 136 ? 59.065 66.548 23.279 1.00 18.71 136 ALA A N 1
ATOM 1011 C CA . ALA A 1 136 ? 59.230 67.710 24.144 1.00 18.86 136 ALA A CA 1
ATOM 1012 C C . ALA A 1 136 ? 59.073 67.420 25.633 1.00 18.91 136 ALA A C 1
ATOM 1013 O O . ALA A 1 136 ? 58.224 66.622 26.037 1.00 18.83 136 ALA A O 1
ATOM 1015 N N . ASP A 1 137 ? 59.906 68.079 26.437 1.00 18.83 137 ASP A N 1
ATOM 1016 C CA . ASP A 1 137 ? 59.873 67.954 27.892 1.00 18.61 137 ASP A CA 1
ATOM 1017 C C . ASP A 1 137 ? 59.622 66.504 28.293 1.00 18.37 137 ASP A C 1
ATOM 1018 O O . ASP A 1 137 ? 58.839 66.221 29.200 1.00 18.14 137 ASP A O 1
ATOM 1023 N N . TYR A 1 138 ? 60.315 65.591 27.621 1.00 17.97 138 TYR A N 1
ATOM 1024 C CA . TYR A 1 138 ? 60.143 64.164 27.860 1.00 17.79 138 TYR A CA 1
ATOM 1025 C C . TYR A 1 138 ? 60.292 63.666 29.293 1.00 18.12 138 TYR A C 1
ATOM 1026 O O . TYR A 1 138 ? 59.361 63.083 29.843 1.00 18.05 138 TYR A O 1
ATOM 1035 N N . PHE A 1 139 ? 61.461 63.871 29.890 1.00 18.73 139 PHE A N 1
ATOM 1036 C CA . PHE A 1 139 ? 61.699 63.389 31.248 1.00 19.73 139 PHE A CA 1
ATOM 1037 C C . PHE A 1 139 ? 60.602 63.736 32.247 1.00 20.34 139 PHE A C 1
ATOM 1038 O O . PHE A 1 139 ? 60.190 62.889 33.036 1.00 20.78 139 PHE A O 1
ATOM 1046 N N . ALA A 1 140 ? 60.116 64.970 32.206 1.00 20.78 140 ALA A N 1
ATOM 1047 C CA . ALA A 1 140 ? 59.066 65.388 33.128 1.00 20.95 140 ALA A CA 1
ATOM 1048 C C . ALA A 1 140 ? 57.699 64.810 32.757 1.00 20.95 140 ALA A C 1
ATOM 1049 O O . ALA A 1 140 ? 56.988 64.280 33.608 1.00 21.08 140 ALA A O 1
ATOM 1051 N N . GLN A 1 141 ? 57.340 64.898 31.482 1.00 20.69 141 GLN A N 1
ATOM 1052 C CA . GLN A 1 141 ? 56.045 64.411 31.027 1.00 20.55 141 GLN A CA 1
ATOM 1053 C C . GLN A 1 141 ? 55.855 62.900 31.111 1.00 19.97 141 GLN A C 1
ATOM 1054 O O . GLN A 1 141 ? 54.754 62.426 31.383 1.00 19.85 141 GLN A O 1
ATOM 1060 N N . SER A 1 142 ? 56.920 62.140 30.882 1.00 19.16 142 SER A N 1
ATOM 1061 C CA . SER A 1 142 ? 56.815 60.686 30.925 1.00 18.21 142 SER A CA 1
ATOM 1062 C C . SER A 1 142 ? 56.271 60.175 32.258 1.00 17.78 142 SER A C 1
ATOM 1063 O O . SER A 1 142 ? 55.406 59.304 32.290 1.00 17.37 142 SER A O 1
ATOM 1066 N N . ASN A 1 143 ? 56.774 60.723 33.359 1.00 17.62 143 ASN A N 1
ATOM 1067 C CA . ASN A 1 143 ? 56.337 60.291 34.681 1.00 17.68 143 ASN A CA 1
ATOM 1068 C C . ASN A 1 143 ? 54.839 60.432 34.945 1.00 17.73 143 ASN A C 1
ATOM 1069 O O . ASN A 1 143 ? 54.300 59.755 35.819 1.00 17.63 143 ASN A O 1
ATOM 1074 N N . LYS A 1 144 ? 54.168 61.299 34.195 1.00 17.91 144 LYS A N 1
ATOM 1075 C CA . LYS A 1 144 ? 52.732 61.499 34.388 1.00 18.45 144 LYS A CA 1
ATOM 1076 C C . LYS A 1 144 ? 51.897 60.887 33.272 1.00 17.92 144 LYS A C 1
ATOM 1077 O O . LYS A 1 144 ? 50.668 60.953 33.311 1.00 18.09 144 LYS A O 1
ATOM 1083 N N . ASN A 1 145 ? 52.552 60.281 32.288 1.00 17.14 145 ASN A N 1
ATOM 1084 C CA . ASN A 1 145 ? 51.826 59.715 31.159 1.00 16.55 145 ASN A CA 1
ATOM 1085 C C . ASN A 1 145 ? 51.939 58.218 30.898 1.00 16.23 145 ASN A C 1
ATOM 1086 O O . ASN A 1 145 ? 51.799 57.776 29.757 1.00 16.47 145 ASN A O 1
ATOM 1091 N N . ILE A 1 146 ? 52.183 57.436 31.944 1.00 15.84 146 ILE A N 1
ATOM 1092 C CA . ILE A 1 146 ? 52.265 55.989 31.783 1.00 15.16 146 ILE A CA 1
ATOM 1093 C C . ILE A 1 146 ? 51.037 55.379 32.447 1.00 15.24 146 ILE A C 1
ATOM 1094 O O . ILE A 1 146 ? 50.731 55.684 33.600 1.00 15.32 146 ILE A O 1
ATOM 1099 N N . THR A 1 147 ? 50.324 54.532 31.713 1.00 14.86 147 THR A N 1
ATOM 1100 C CA . THR A 1 147 ? 49.136 53.887 32.256 1.00 14.92 147 THR A CA 1
ATOM 1101 C C . THR A 1 147 ? 49.502 52.562 32.902 1.00 14.85 147 THR A C 1
ATOM 1102 O O . THR A 1 147 ? 50.133 51.712 32.276 1.00 14.90 147 THR A O 1
ATOM 1106 N N . ILE A 1 148 ? 49.110 52.398 34.161 1.00 14.55 148 ILE A N 1
ATOM 1107 C CA . ILE A 1 148 ? 49.371 51.167 34.891 1.00 14.40 148 ILE A CA 1
ATOM 1108 C C . ILE A 1 148 ? 48.049 50.459 35.164 1.00 14.37 148 ILE A C 1
ATOM 1109 O O . ILE A 1 148 ? 47.199 50.974 35.897 1.00 14.00 148 ILE A O 1
ATOM 1114 N N . LEU A 1 149 ? 47.879 49.290 34.552 1.00 13.79 149 LEU A N 1
ATOM 1115 C CA . LEU A 1 149 ? 46.682 48.479 34.733 1.00 13.76 149 LEU A CA 1
ATOM 1116 C C . LEU A 1 149 ? 47.128 47.208 35.448 1.00 13.70 149 LEU A C 1
ATOM 1117 O O . LEU A 1 149 ? 47.887 46.410 34.895 1.00 13.77 149 LEU A O 1
ATOM 1122 N N . VAL A 1 150 ? 46.675 47.023 36.684 1.00 13.76 150 VAL A N 1
ATOM 1123 C CA . VAL A 1 150 ? 47.064 45.842 37.440 1.00 13.79 150 VAL A CA 1
ATOM 1124 C C . VAL A 1 150 ? 46.022 44.736 37.334 1.00 13.99 150 VAL A C 1
ATOM 1125 O O . VAL A 1 150 ? 44.816 44.996 37.345 1.00 14.10 150 VAL A O 1
ATOM 1129 N N . GLN A 1 151 ? 46.493 43.499 37.230 1.00 13.93 151 GLN A N 1
ATOM 1130 C CA . GLN A 1 151 ? 45.595 42.364 37.135 1.00 13.98 151 GLN A CA 1
ATOM 1131 C C . GLN A 1 151 ? 45.328 41.713 38.480 1.00 14.15 151 GLN A C 1
ATOM 1132 O O . GLN A 1 151 ? 46.257 41.361 39.205 1.00 13.93 151 GLN A O 1
ATOM 1138 N N . ILE A 1 152 ? 44.047 41.578 38.809 1.00 14.23 152 ILE A N 1
ATOM 1139 C CA . ILE A 1 152 ? 43.621 40.917 40.034 1.00 14.75 152 ILE A CA 1
ATOM 1140 C C . ILE A 1 152 ? 43.156 39.561 39.513 1.00 14.86 152 ILE A C 1
ATOM 1141 O O . ILE A 1 152 ? 42.116 39.465 38.861 1.00 14.89 152 ILE A O 1
ATOM 1146 N N . GLU A 1 153 ? 43.938 38.520 39.777 1.00 15.31 153 GLU A N 1
ATOM 1147 C CA . GLU A 1 153 ? 43.605 37.192 39.279 1.00 15.51 153 GLU A CA 1
ATOM 1148 C C . GLU A 1 153 ? 44.111 36.069 40.171 1.00 15.92 153 GLU A C 1
ATOM 1149 O O . GLU A 1 153 ? 44.458 34.989 39.690 1.00 16.14 153 GLU A O 1
ATOM 1155 N N . SER A 1 154 ? 44.152 36.332 41.474 1.00 16.15 154 SER A N 1
ATOM 1156 C CA . SER A 1 154 ? 44.590 35.347 42.456 1.00 16.58 154 SER A CA 1
ATOM 1157 C C . SER A 1 154 ? 43.826 35.631 43.743 1.00 16.79 154 SER A C 1
ATOM 1158 O O . SER A 1 154 ? 43.295 36.727 43.920 1.00 16.51 154 SER A O 1
ATOM 1161 N N . GLN A 1 155 ? 43.760 34.655 44.642 1.00 17.47 155 GLN A N 1
ATOM 1162 C CA . GLN A 1 155 ? 43.037 34.866 45.890 1.00 18.02 155 GLN A CA 1
ATOM 1163 C C . GLN A 1 155 ? 43.671 35.973 46.727 1.00 17.82 155 GLN A C 1
ATOM 1164 O O . GLN A 1 155 ? 42.962 36.760 47.353 1.00 17.95 155 GLN A O 1
ATOM 1170 N N . GLN A 1 156 ? 45.001 36.040 46.739 1.00 17.75 156 GLN A N 1
ATOM 1171 C CA . GLN A 1 156 ? 45.687 37.067 47.518 1.00 17.58 156 GLN A CA 1
ATOM 1172 C C . GLN A 1 156 ? 45.352 38.440 46.954 1.00 17.31 156 GLN A C 1
ATOM 1173 O O . GLN A 1 156 ? 45.118 39.387 47.703 1.00 17.00 156 GLN A O 1
ATOM 1179 N N . GLY A 1 157 ? 45.330 38.542 45.627 1.00 16.75 157 GLY A N 1
ATOM 1180 C CA . GLY A 1 157 ? 44.999 39.803 44.990 1.00 16.48 157 GLY A CA 1
ATOM 1181 C C . GLY A 1 157 ? 43.603 40.251 45.377 1.00 16.41 157 GLY A C 1
ATOM 1182 O O . GLY A 1 157 ? 43.360 41.434 45.618 1.00 16.31 157 GLY A O 1
ATOM 1183 N N . VAL A 1 158 ? 42.673 39.306 45.434 1.00 16.51 158 VAL A N 1
ATOM 1184 C CA . VAL A 1 158 ? 41.305 39.630 45.812 1.00 16.78 158 VAL A CA 1
ATOM 1185 C C . VAL A 1 158 ? 41.290 40.115 47.262 1.00 16.91 158 VAL A C 1
ATOM 1186 O O . VAL A 1 158 ? 40.648 41.113 47.586 1.00 16.49 158 VAL A O 1
ATOM 1190 N N . ASP A 1 159 ? 42.009 39.407 48.128 1.00 17.43 159 ASP A N 1
ATOM 1191 C CA . ASP A 1 159 ? 42.074 39.770 49.542 1.00 17.85 159 ASP A CA 1
ATOM 1192 C C . ASP A 1 159 ? 42.626 41.175 49.756 1.00 17.81 159 ASP A C 1
ATOM 1193 O O . ASP A 1 159 ? 42.205 41.879 50.674 1.00 17.74 159 ASP A O 1
ATOM 1198 N N . ASN A 1 160 ? 43.570 41.579 48.912 1.00 17.47 160 ASN A N 1
ATOM 1199 C CA . ASN A 1 160 ? 44.188 42.896 49.043 1.00 17.25 160 ASN A CA 1
ATOM 1200 C C . ASN A 1 160 ? 43.746 43.900 47.982 1.00 16.95 160 ASN A C 1
ATOM 1201 O O . ASN A 1 160 ? 44.392 44.932 47.801 1.00 16.82 160 ASN A O 1
ATOM 1206 N N . VAL A 1 161 ? 42.639 43.619 47.301 1.00 16.65 161 VAL A N 1
ATOM 1207 C CA . VAL A 1 161 ? 42.166 44.507 46.242 1.00 16.30 161 VAL A CA 1
ATOM 1208 C C . VAL A 1 161 ? 41.992 45.965 46.656 1.00 16.30 161 VAL A C 1
ATOM 1209 O O . VAL A 1 161 ? 42.251 46.870 45.864 1.00 15.65 161 VAL A O 1
ATOM 1213 N N . ASP A 1 162 ? 41.555 46.203 47.889 1.00 16.42 162 ASP A N 1
ATOM 1214 C CA . ASP A 1 162 ? 41.364 47.576 48.342 1.00 16.81 162 ASP A CA 1
ATOM 1215 C C . ASP A 1 162 ? 42.685 48.334 48.427 1.00 16.50 162 ASP A C 1
ATOM 1216 O O . ASP A 1 162 ? 42.799 49.449 47.916 1.00 16.44 162 ASP A O 1
ATOM 1221 N N . ALA A 1 163 ? 43.683 47.729 49.064 1.00 16.54 163 ALA A N 1
ATOM 1222 C CA . ALA A 1 163 ? 44.992 48.363 49.204 1.00 16.51 163 ALA A CA 1
ATOM 1223 C C . ALA A 1 163 ? 45.640 48.564 47.836 1.00 16.46 163 ALA A C 1
ATOM 1224 O O . ALA A 1 163 ? 46.336 49.553 47.604 1.00 16.45 163 ALA A O 1
ATOM 1226 N N . ILE A 1 164 ? 45.408 47.617 46.933 1.00 16.26 164 ILE A N 1
ATOM 1227 C CA . ILE A 1 164 ? 45.957 47.695 45.585 1.00 16.04 164 ILE A CA 1
ATOM 1228 C C . ILE A 1 164 ? 45.314 48.842 44.813 1.00 15.88 164 ILE A C 1
ATOM 1229 O O . ILE A 1 164 ? 46.009 49.676 44.236 1.00 15.73 164 ILE A O 1
ATOM 1234 N N . ALA A 1 165 ? 43.985 48.897 44.821 1.00 15.96 165 ALA A N 1
ATOM 1235 C CA . ALA A 1 165 ? 43.266 49.954 44.115 1.00 15.95 165 ALA A CA 1
ATOM 1236 C C . ALA A 1 165 ? 43.542 51.340 44.693 1.00 15.99 165 ALA A C 1
ATOM 1237 O O . ALA A 1 165 ? 43.444 52.343 43.985 1.00 15.68 165 ALA A O 1
ATOM 1239 N N . ALA A 1 166 ? 43.877 51.396 45.978 1.00 15.93 166 ALA A N 1
ATOM 1240 C CA . ALA A 1 166 ? 44.153 52.671 46.640 1.00 16.10 166 ALA A CA 1
ATOM 1241 C C . ALA A 1 166 ? 45.550 53.199 46.324 1.00 16.42 166 ALA A C 1
ATOM 1242 O O . ALA A 1 166 ? 45.868 54.356 46.613 1.00 16.26 166 ALA A O 1
ATOM 1244 N N . THR A 1 167 ? 46.379 52.352 45.728 1.00 16.43 167 THR A N 1
ATOM 1245 C CA . THR A 1 167 ? 47.747 52.733 45.398 1.00 16.85 167 THR A CA 1
ATOM 1246 C C . THR A 1 167 ? 47.838 53.836 44.348 1.00 17.36 167 THR A C 1
ATOM 1247 O O . THR A 1 167 ? 47.214 53.757 43.292 1.00 17.03 167 THR A O 1
ATOM 1251 N N . GLU A 1 168 ? 48.624 54.866 44.652 1.00 17.72 168 GLU A N 1
ATOM 1252 C CA . GLU A 1 168 ? 48.816 55.991 43.741 1.00 18.36 168 GLU A CA 1
ATOM 1253 C C . GLU A 1 168 ? 49.531 55.510 42.481 1.00 17.99 168 GLU A C 1
ATOM 1254 O O . GLU A 1 168 ? 50.572 54.860 42.563 1.00 17.81 168 GLU A O 1
ATOM 1260 N N . GLY A 1 169 ? 48.973 55.824 41.318 1.00 17.67 169 GLY A N 1
ATOM 1261 C CA . GLY A 1 169 ? 49.602 55.400 40.079 1.00 17.57 169 GLY A CA 1
ATOM 1262 C C . GLY A 1 169 ? 48.899 54.225 39.429 1.00 17.52 169 GLY A C 1
ATOM 1263 O O . GLY A 1 169 ? 49.106 53.952 38.247 1.00 17.53 169 GLY A O 1
ATOM 1264 N N . VAL A 1 170 ? 48.088 53.509 40.203 1.00 17.22 170 VAL A N 1
ATOM 1265 C CA . VAL A 1 170 ? 47.331 52.381 39.666 1.00 17.21 170 VAL A CA 1
ATOM 1266 C C . VAL A 1 170 ? 46.123 53.016 38.986 1.00 17.14 170 VAL A C 1
ATOM 1267 O O . VAL A 1 170 ? 45.209 53.510 39.647 1.00 17.23 170 VAL A O 1
ATOM 1271 N N . ASP A 1 171 ? 46.136 53.004 37.658 1.00 16.88 171 ASP A N 1
ATOM 1272 C CA . ASP A 1 171 ? 45.085 53.626 36.864 1.00 16.84 171 ASP A CA 1
ATOM 1273 C C . ASP A 1 171 ? 43.860 52.778 36.572 1.00 16.62 171 ASP A C 1
ATOM 1274 O O . ASP A 1 171 ? 42.794 53.312 36.257 1.00 16.48 171 ASP A O 1
ATOM 1279 N N . GLY A 1 172 ? 44.009 51.464 36.674 1.00 16.15 172 GLY A N 1
ATOM 1280 C CA . GLY A 1 172 ? 42.888 50.587 36.400 1.00 15.84 172 GLY A CA 1
ATOM 1281 C C . GLY A 1 172 ? 43.037 49.227 37.042 1.00 15.37 172 GLY A C 1
ATOM 1282 O O . GLY A 1 172 ? 44.145 48.723 37.208 1.00 15.48 172 GLY A O 1
ATOM 1283 N N . ILE A 1 173 ? 41.906 48.639 37.409 1.00 14.90 173 ILE A N 1
ATOM 1284 C CA . ILE A 1 173 ? 41.876 47.325 38.037 1.00 14.67 173 ILE A CA 1
ATOM 1285 C C . ILE A 1 173 ? 41.310 46.363 37.004 1.00 14.47 173 ILE A C 1
ATOM 1286 O O . ILE A 1 173 ? 40.131 46.424 36.671 1.00 14.22 173 ILE A O 1
ATOM 1291 N N . PHE A 1 174 ? 42.162 45.475 36.505 1.00 14.40 174 PHE A N 1
ATOM 1292 C CA . PHE A 1 174 ? 41.769 44.523 35.476 1.00 14.30 174 PHE A CA 1
ATOM 1293 C C . PHE A 1 174 ? 41.643 43.096 35.987 1.00 14.44 174 PHE A C 1
ATOM 1294 O O . PHE A 1 174 ? 42.535 42.583 36.657 1.00 14.40 174 PHE A O 1
ATOM 1302 N N . VAL A 1 175 ? 40.535 42.445 35.656 1.00 14.51 175 VAL A N 1
ATOM 1303 C CA . VAL A 1 175 ? 40.337 41.070 36.080 1.00 14.65 175 VAL A CA 1
ATOM 1304 C C . VAL A 1 175 ? 40.749 40.107 34.973 1.00 14.87 175 VAL A C 1
ATOM 1305 O O . VAL A 1 175 ? 40.305 40.236 33.833 1.00 14.65 175 VAL A O 1
ATOM 1309 N N . GLY A 1 176 ? 41.628 39.168 35.316 1.00 15.29 176 GLY A N 1
ATOM 1310 C CA . GLY A 1 176 ? 42.058 38.155 34.369 1.00 15.35 176 GLY A CA 1
ATOM 1311 C C . GLY A 1 176 ? 41.181 36.971 34.728 1.00 15.39 176 GLY A C 1
ATOM 1312 O O . GLY A 1 176 ? 41.474 36.257 35.683 1.00 15.01 176 GLY A O 1
ATOM 1313 N N . PRO A 1 177 ? 40.096 36.733 33.978 1.00 15.56 177 PRO A N 1
ATOM 1314 C CA . PRO A 1 177 ? 39.162 35.632 34.235 1.00 15.61 177 PRO A CA 1
ATOM 1315 C C . PRO A 1 177 ? 39.709 34.214 34.395 1.00 15.38 177 PRO A C 1
ATOM 1316 O O . PRO A 1 177 ? 39.362 33.521 35.356 1.00 14.95 177 PRO A O 1
ATOM 1320 N N . SER A 1 178 ? 40.552 33.779 33.463 1.00 14.95 178 SER A N 1
ATOM 1321 C CA . SER A 1 178 ? 41.104 32.426 33.510 1.00 14.80 178 SER A CA 1
ATOM 1322 C C . SER A 1 178 ? 41.916 32.117 34.760 1.00 14.66 178 SER A C 1
ATOM 1323 O O . SER A 1 178 ? 41.734 31.068 35.380 1.00 14.69 178 SER A O 1
ATOM 1326 N N . ASP A 1 179 ? 42.825 33.013 35.126 1.00 14.32 179 ASP A N 1
ATOM 1327 C CA . ASP A 1 179 ? 43.628 32.786 36.319 1.00 14.52 179 ASP A CA 1
ATOM 1328 C C . ASP A 1 179 ? 42.785 32.933 37.580 1.00 14.65 179 ASP A C 1
ATOM 1329 O O . ASP A 1 179 ? 42.987 32.208 38.556 1.00 14.60 179 ASP A O 1
ATOM 1334 N N . LEU A 1 180 ? 41.832 33.862 37.563 1.00 14.55 180 LEU A N 1
ATOM 1335 C CA . LEU A 1 180 ? 40.976 34.058 38.731 1.00 14.85 180 LEU A CA 1
ATOM 1336 C C . LEU A 1 180 ? 40.152 32.801 38.983 1.00 14.88 180 LEU A C 1
ATOM 1337 O O . LEU A 1 180 ? 40.022 32.353 40.121 1.00 15.15 180 LEU A O 1
ATOM 1342 N N . ALA A 1 181 ? 39.598 32.238 37.912 1.00 14.87 181 ALA A N 1
ATOM 1343 C CA . ALA A 1 181 ? 38.785 31.030 38.010 1.00 14.72 181 ALA A CA 1
ATOM 1344 C C . ALA A 1 181 ? 39.610 29.896 38.602 1.00 15.00 181 ALA A C 1
ATOM 1345 O O . ALA A 1 181 ? 39.154 29.180 39.497 1.00 14.72 181 ALA A O 1
ATOM 1347 N N . ALA A 1 182 ? 40.829 29.740 38.095 1.00 14.99 182 ALA A N 1
ATOM 1348 C CA . ALA A 1 182 ? 41.730 28.701 38.570 1.00 15.40 182 ALA A CA 1
ATOM 1349 C C . ALA A 1 182 ? 42.040 28.908 40.047 1.00 15.65 182 ALA A C 1
ATOM 1350 O O . ALA A 1 182 ? 42.023 27.961 40.835 1.00 15.68 182 ALA A O 1
ATOM 1352 N N . ALA A 1 183 ? 42.322 30.153 40.415 1.00 15.88 183 ALA A N 1
ATOM 1353 C CA . ALA A 1 183 ? 42.642 30.489 41.795 1.00 16.31 183 ALA A CA 1
ATOM 1354 C C . ALA A 1 183 ? 41.519 30.102 42.749 1.00 16.86 183 ALA A C 1
ATOM 1355 O O . ALA A 1 183 ? 41.777 29.707 43.885 1.00 16.84 183 ALA A O 1
ATOM 1357 N N . LEU A 1 184 ? 40.277 30.217 42.284 1.00 17.35 184 LEU A N 1
ATOM 1358 C CA . LEU A 1 184 ? 39.119 29.893 43.113 1.00 18.13 184 LEU A CA 1
ATOM 1359 C C . LEU A 1 184 ? 38.670 28.441 42.994 1.00 18.27 184 LEU A C 1
ATOM 1360 O O . LEU A 1 184 ? 37.565 28.088 43.414 1.00 18.44 184 LEU A O 1
ATOM 1365 N N . GLY A 1 185 ? 39.528 27.603 42.421 1.00 18.29 185 GLY A N 1
ATOM 1366 C CA . GLY A 1 185 ? 39.207 26.195 42.276 1.00 18.14 185 GLY A CA 1
ATOM 1367 C C . GLY A 1 185 ? 38.246 25.860 41.154 1.00 18.38 185 GLY A C 1
ATOM 1368 O O . GLY A 1 185 ? 37.586 24.817 41.191 1.00 18.36 185 GLY A O 1
ATOM 1369 N N . HIS A 1 186 ? 38.162 26.733 40.154 1.00 17.79 186 HIS A N 1
ATOM 1370 C CA . HIS A 1 186 ? 37.269 26.505 39.027 1.00 17.69 186 HIS A CA 1
ATOM 1371 C C . HIS A 1 186 ? 37.966 26.697 37.688 1.00 17.41 186 HIS A C 1
ATOM 1372 O O . HIS A 1 186 ? 37.475 27.419 36.818 1.00 17.00 186 HIS A O 1
ATOM 1379 N N . LEU A 1 187 ? 39.115 26.043 37.538 1.00 17.31 187 LEU A N 1
ATOM 1380 C CA . LEU A 1 187 ? 39.900 26.113 36.309 1.00 17.42 187 LEU A CA 1
ATOM 1381 C C . LEU A 1 187 ? 39.017 25.845 35.093 1.00 17.65 187 LEU A C 1
ATOM 1382 O O . LEU A 1 187 ? 38.276 24.863 35.060 1.00 17.79 187 LEU A O 1
ATOM 1387 N N . GLY A 1 188 ? 39.097 26.729 34.103 1.00 17.82 188 GLY A N 1
ATOM 1388 C CA . GLY A 1 188 ? 38.314 26.572 32.891 1.00 18.17 188 GLY A CA 1
ATOM 1389 C C . GLY A 1 188 ? 36.831 26.871 33.020 1.00 18.55 188 GLY A C 1
ATOM 1390 O O . GLY A 1 188 ? 36.074 26.651 32.074 1.00 18.60 188 GLY A O 1
ATOM 1391 N N . ASN A 1 189 ? 36.404 27.379 34.174 1.00 18.76 189 ASN A N 1
ATOM 1392 C CA . ASN A 1 189 ? 34.987 27.679 34.380 1.00 19.01 189 ASN A CA 1
ATOM 1393 C C . ASN A 1 189 ? 34.778 29.007 35.104 1.00 18.92 189 ASN A C 1
ATOM 1394 O O . ASN A 1 189 ? 34.339 29.045 36.254 1.00 18.94 189 ASN A O 1
ATOM 1399 N N . ALA A 1 190 ? 35.085 30.098 34.411 1.00 18.88 190 ALA A N 1
ATOM 1400 C CA . ALA A 1 190 ? 34.939 31.432 34.980 1.00 18.92 190 ALA A CA 1
ATOM 1401 C C . ALA A 1 190 ? 33.474 31.817 35.166 1.00 19.08 190 ALA A C 1
ATOM 1402 O O . ALA A 1 190 ? 33.165 32.776 35.873 1.00 18.95 190 ALA A O 1
ATOM 1404 N N . SER A 1 191 ? 32.570 31.073 34.535 1.00 19.48 191 SER A N 1
ATOM 1405 C CA . SER A 1 191 ? 31.148 31.378 34.657 1.00 20.00 191 SER A CA 1
ATOM 1406 C C . SER A 1 191 ? 30.561 30.854 35.967 1.00 19.94 191 SER A C 1
ATOM 1407 O O . SER A 1 191 ? 29.413 31.150 36.298 1.00 20.05 191 SER A O 1
ATOM 1410 N N . HIS A 1 192 ? 31.340 30.079 36.717 1.00 19.85 192 HIS A N 1
ATOM 1411 C CA . HIS A 1 192 ? 30.843 29.551 37.982 1.00 20.02 192 HIS A CA 1
ATOM 1412 C C . HIS A 1 192 ? 30.409 30.718 38.864 1.00 19.99 192 HIS A C 1
ATOM 1413 O O . HIS A 1 192 ? 31.067 31.757 38.902 1.00 19.89 192 HIS A O 1
ATOM 1420 N N . PRO A 1 193 ? 29.284 30.565 39.578 1.00 20.17 193 PRO A N 1
ATOM 1421 C CA . PRO A 1 193 ? 28.754 31.611 40.461 1.00 20.08 193 PRO A CA 1
ATOM 1422 C C . PRO A 1 193 ? 29.758 32.267 41.407 1.00 20.14 193 PRO A C 1
ATOM 1423 O O . PRO A 1 193 ? 29.740 33.483 41.588 1.00 19.87 193 PRO A O 1
ATOM 1427 N N . ASP A 1 194 ? 30.634 31.473 42.013 1.00 20.04 194 ASP A N 1
ATOM 1428 C CA . ASP A 1 194 ? 31.605 32.036 42.940 1.00 20.09 194 ASP A CA 1
ATOM 1429 C C . ASP A 1 194 ? 32.657 32.896 42.255 1.00 19.66 194 ASP A C 1
ATOM 1430 O O . ASP A 1 194 ? 33.176 33.840 42.853 1.00 19.32 194 ASP A O 1
ATOM 1435 N N . VAL A 1 195 ? 32.967 32.580 41.002 1.00 18.85 195 VAL A N 1
ATOM 1436 C CA . VAL A 1 195 ? 33.941 33.371 40.266 1.00 18.27 195 VAL A CA 1
ATOM 1437 C C . VAL A 1 195 ? 33.243 34.654 39.829 1.00 17.99 195 VAL A C 1
ATOM 1438 O O . VAL A 1 195 ? 33.827 35.735 39.870 1.00 17.79 195 VAL A O 1
ATOM 1442 N N . GLN A 1 196 ? 31.985 34.528 39.418 1.00 17.82 196 GLN A N 1
ATOM 1443 C CA . GLN A 1 196 ? 31.206 35.684 38.999 1.00 18.00 196 GLN A CA 1
ATOM 1444 C C . GLN A 1 196 ? 31.074 36.672 40.152 1.00 18.18 196 GLN A C 1
ATOM 1445 O O . GLN A 1 196 ? 31.155 37.886 39.957 1.00 17.88 196 GLN A O 1
ATOM 1451 N N . LYS A 1 197 ? 30.869 36.148 41.357 1.00 18.47 197 LYS A N 1
ATOM 1452 C CA . LYS A 1 197 ? 30.737 36.999 42.536 1.00 18.76 197 LYS A CA 1
ATOM 1453 C C . LYS A 1 197 ? 32.056 37.712 42.814 1.00 18.16 197 LYS A C 1
ATOM 1454 O O . LYS A 1 197 ? 32.079 38.903 43.129 1.00 17.64 197 LYS A O 1
ATOM 1460 N N . ALA A 1 198 ? 33.155 36.976 42.686 1.00 17.78 198 ALA A N 1
ATOM 1461 C CA . ALA A 1 198 ? 34.480 37.538 42.917 1.00 17.41 198 ALA A CA 1
ATOM 1462 C C . ALA A 1 198 ? 34.761 38.653 41.913 1.00 17.07 198 ALA A C 1
ATOM 1463 O O . ALA A 1 198 ? 35.342 39.680 42.258 1.00 16.65 198 ALA A O 1
ATOM 1465 N N . ILE A 1 199 ? 34.351 38.446 40.666 1.00 16.86 199 ILE A N 1
ATOM 1466 C CA . ILE A 1 199 ? 34.570 39.453 39.637 1.00 16.64 199 ILE A CA 1
ATOM 1467 C C . ILE A 1 199 ? 33.844 40.756 39.964 1.00 16.40 199 ILE A C 1
ATOM 1468 O O . ILE A 1 199 ? 34.439 41.836 39.920 1.00 16.09 199 ILE A O 1
ATOM 1473 N N . GLN A 1 200 ? 32.560 40.664 40.296 1.00 16.18 200 GLN A N 1
ATOM 1474 C CA . GLN A 1 200 ? 31.809 41.873 40.608 1.00 16.34 200 GLN A CA 1
ATOM 1475 C C . GLN A 1 200 ? 32.366 42.545 41.854 1.00 16.10 200 GLN A C 1
ATOM 1476 O O . GLN A 1 200 ? 32.337 43.770 41.967 1.00 16.07 200 GLN A O 1
ATOM 1482 N N . HIS A 1 201 ? 32.873 41.741 42.785 1.00 16.12 201 HIS A N 1
ATOM 1483 C CA . HIS A 1 201 ? 33.448 42.265 44.022 1.00 15.98 201 HIS A CA 1
ATOM 1484 C C . HIS A 1 201 ? 34.680 43.091 43.677 1.00 15.79 201 HIS A C 1
ATOM 1485 O O . HIS A 1 201 ? 34.897 44.166 44.231 1.00 15.73 201 HIS A O 1
ATOM 1492 N N . ILE A 1 202 ? 35.483 42.579 42.751 1.00 15.44 202 ILE A N 1
ATOM 1493 C CA . ILE A 1 202 ? 36.686 43.276 42.321 1.00 15.14 202 ILE A CA 1
ATOM 1494 C C . ILE A 1 202 ? 36.303 44.598 41.660 1.00 15.11 202 ILE A C 1
ATOM 1495 O O . ILE A 1 202 ? 36.900 45.634 41.948 1.00 15.43 202 ILE A O 1
ATOM 1500 N N . PHE A 1 203 ? 35.306 44.559 40.780 1.00 15.37 203 PHE A N 1
ATOM 1501 C CA . PHE A 1 203 ? 34.830 45.767 40.105 1.00 15.09 203 PHE A CA 1
ATOM 1502 C C . PHE A 1 203 ? 34.362 46.787 41.143 1.00 15.26 203 PHE A C 1
ATOM 1503 O O . PHE A 1 203 ? 34.696 47.973 41.068 1.00 14.89 203 PHE A O 1
ATOM 1511 N N . ASN A 1 204 ? 33.572 46.314 42.103 1.00 15.33 204 ASN A N 1
ATOM 1512 C CA . ASN A 1 204 ? 33.030 47.178 43.148 1.00 15.81 204 ASN A CA 1
ATOM 1513 C C . ASN A 1 204 ? 34.107 47.819 44.025 1.00 15.54 204 ASN A C 1
ATOM 1514 O O . ASN A 1 204 ? 33.992 48.989 44.386 1.00 15.73 204 ASN A O 1
ATOM 1519 N N . ARG A 1 205 ? 35.156 47.074 44.364 1.00 15.63 205 ARG A N 1
ATOM 1520 C CA . ARG A 1 205 ? 36.212 47.646 45.194 1.00 15.45 205 ARG A CA 1
ATOM 1521 C C . ARG A 1 205 ? 37.036 48.647 44.390 1.00 15.65 205 ARG A C 1
ATOM 1522 O O . ARG A 1 205 ? 37.562 49.620 44.940 1.00 15.39 205 ARG A O 1
ATOM 1530 N N . ALA A 1 206 ? 37.143 48.415 43.083 1.00 15.69 206 ALA A N 1
ATOM 1531 C CA . ALA A 1 206 ? 37.880 49.330 42.221 1.00 15.46 206 ALA A CA 1
ATOM 1532 C C . ALA A 1 206 ? 37.144 50.661 42.277 1.00 15.74 206 ALA A C 1
ATOM 1533 O O . ALA A 1 206 ? 37.744 51.717 42.487 1.00 15.60 206 ALA A O 1
ATOM 1535 N N . SER A 1 207 ? 35.829 50.593 42.100 1.00 15.84 207 SER A N 1
ATOM 1536 C CA . SER A 1 207 ? 34.982 51.774 42.132 1.00 16.38 207 SER A CA 1
ATOM 1537 C C . SER A 1 207 ? 35.103 52.511 43.465 1.00 16.28 207 SER A C 1
ATOM 1538 O O . SER A 1 207 ? 3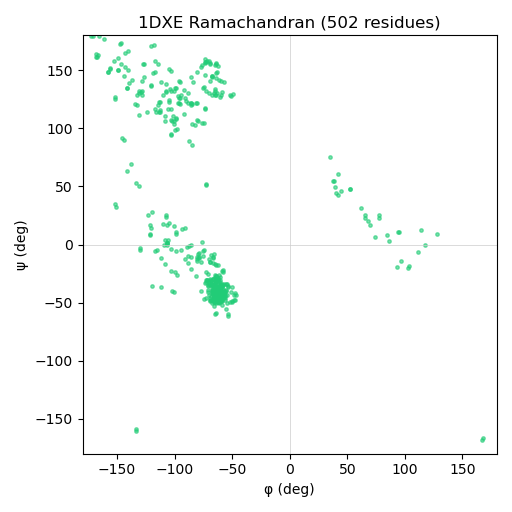5.131 53.742 43.502 1.00 16.79 207 SER A O 1
ATOM 1541 N N . ALA A 1 208 ? 35.178 51.757 44.557 1.00 16.21 208 ALA A N 1
ATOM 1542 C CA . ALA A 1 208 ? 35.284 52.352 45.888 1.00 16.44 208 ALA A CA 1
ATOM 1543 C C . ALA A 1 208 ? 36.515 53.242 46.025 1.00 16.68 208 ALA A C 1
ATOM 1544 O O . ALA A 1 208 ? 36.555 54.132 46.877 1.00 16.57 208 ALA A O 1
ATOM 1546 N N . HIS A 1 209 ? 37.522 53.005 45.189 1.00 16.87 209 HIS A N 1
ATOM 1547 C CA . HIS A 1 209 ? 38.735 53.810 45.245 1.00 16.92 209 HIS A CA 1
ATOM 1548 C C . HIS A 1 209 ? 38.903 54.731 44.043 1.00 17.10 209 HIS A C 1
ATOM 1549 O O . HIS A 1 209 ? 39.996 55.237 43.776 1.00 17.57 209 HIS A O 1
ATOM 1556 N N . GLY A 1 210 ? 37.805 54.952 43.327 1.00 16.84 210 GLY A N 1
ATOM 1557 C CA . GLY A 1 210 ? 37.819 55.834 42.176 1.00 16.75 210 GLY A CA 1
ATOM 1558 C C . GLY A 1 210 ? 38.615 55.360 40.975 1.00 16.67 210 GLY A C 1
ATOM 1559 O O . GLY A 1 210 ? 38.996 56.170 40.131 1.00 16.56 210 GLY A O 1
ATOM 1560 N N . LYS A 1 211 ? 38.872 54.059 40.892 1.00 16.35 211 LYS A N 1
ATOM 1561 C CA . LYS A 1 211 ? 39.624 53.515 39.766 1.00 15.94 211 LYS A CA 1
ATOM 1562 C C . LYS A 1 211 ? 38.707 52.727 38.838 1.00 15.69 211 LYS A C 1
ATOM 1563 O O . LYS A 1 211 ? 37.836 51.985 39.293 1.00 15.75 211 LYS A O 1
ATOM 1569 N N . PRO A 1 212 ? 38.882 52.887 37.518 1.00 15.60 212 PRO A N 1
ATOM 1570 C CA . PRO A 1 212 ? 38.032 52.142 36.587 1.00 15.22 212 PRO A CA 1
ATOM 1571 C C . PRO A 1 212 ? 38.383 50.657 36.642 1.00 15.18 212 PRO A C 1
ATOM 1572 O O . PRO A 1 212 ? 39.498 50.295 37.033 1.00 15.33 212 PRO A O 1
ATOM 1576 N N . SER A 1 213 ? 37.435 49.799 36.274 1.00 14.79 213 SER A N 1
ATOM 1577 C CA . SER A 1 213 ? 37.681 48.359 36.274 1.00 14.55 213 SER A CA 1
ATOM 1578 C C . SER A 1 213 ? 37.618 47.832 34.843 1.00 14.33 213 SER A C 1
ATOM 1579 O O . SER A 1 213 ? 36.987 48.436 33.975 1.00 14.12 213 SER A O 1
ATOM 1582 N N . GLY A 1 214 ? 38.284 46.708 34.600 1.00 14.18 214 GLY A N 1
ATOM 1583 C CA . GLY A 1 214 ? 38.296 46.134 33.268 1.00 14.03 214 GLY A CA 1
ATOM 1584 C C . GLY A 1 214 ? 38.373 44.626 33.325 1.00 13.92 214 GLY A C 1
ATOM 1585 O O . GLY A 1 214 ? 38.572 44.049 34.394 1.00 14.21 214 GLY A O 1
ATOM 1586 N N . ILE A 1 215 ? 38.229 43.978 32.175 1.00 13.77 215 ILE A N 1
ATOM 1587 C CA . ILE A 1 215 ? 38.266 42.524 32.135 1.00 13.69 215 ILE A CA 1
ATOM 1588 C C . ILE A 1 215 ? 38.361 42.045 30.690 1.00 13.60 215 ILE A C 1
ATOM 1589 O O . ILE A 1 215 ? 38.132 42.817 29.757 1.00 13.17 215 ILE A O 1
ATOM 1594 N N . LEU A 1 216 ? 38.725 40.777 30.515 1.00 13.50 216 LEU A N 1
ATOM 1595 C CA . LEU A 1 216 ? 38.803 40.167 29.192 1.00 13.39 216 LEU A CA 1
ATOM 1596 C C . LEU A 1 216 ? 37.572 39.272 29.106 1.00 13.53 216 LEU A C 1
ATOM 1597 O O . LEU A 1 216 ? 37.368 38.398 29.952 1.00 13.02 216 LEU A O 1
ATOM 1602 N N . ALA A 1 217 ? 36.739 39.500 28.096 1.00 13.52 217 ALA A N 1
ATOM 1603 C CA . ALA A 1 217 ? 35.516 38.721 27.938 1.00 13.95 217 ALA A CA 1
ATOM 1604 C C . ALA A 1 217 ? 35.230 38.477 26.461 1.00 14.24 217 ALA A C 1
ATOM 1605 O O . ALA A 1 217 ? 34.542 39.265 25.818 1.00 14.35 217 ALA A O 1
ATOM 1607 N N . PRO A 1 218 ? 35.756 37.373 25.907 1.00 14.49 218 PRO A N 1
ATOM 1608 C CA . PRO A 1 218 ? 35.556 37.030 24.495 1.00 14.87 218 PRO A CA 1
ATOM 1609 C C . PRO A 1 218 ? 34.140 36.603 24.110 1.00 15.17 218 PRO A C 1
ATOM 1610 O O . PRO A 1 218 ? 33.828 36.501 22.924 1.00 15.31 218 PRO A O 1
ATOM 1614 N N . VAL A 1 219 ? 33.293 36.332 25.100 1.00 15.22 219 VAL A N 1
ATOM 1615 C CA . VAL A 1 219 ? 31.906 35.961 24.819 1.00 15.56 219 VAL A CA 1
ATOM 1616 C C . VAL A 1 219 ? 31.096 37.248 24.973 1.00 15.79 219 VAL A C 1
ATOM 1617 O O . VAL A 1 219 ? 31.112 37.869 26.037 1.00 15.46 219 VAL A O 1
ATOM 1621 N N . GLU A 1 220 ? 30.393 37.648 23.914 1.00 16.10 220 GLU A N 1
ATOM 1622 C CA . GLU A 1 220 ? 29.625 38.892 23.941 1.00 16.58 220 GLU A CA 1
ATOM 1623 C C . GLU A 1 220 ? 28.713 39.065 25.147 1.00 16.44 220 GLU A C 1
ATOM 1624 O O . GLU A 1 220 ? 28.718 40.120 25.778 1.00 16.74 220 GLU A O 1
ATOM 1630 N N . ALA A 1 221 ? 27.927 38.042 25.463 1.00 16.28 221 ALA A N 1
ATOM 1631 C CA . ALA A 1 221 ? 27.012 38.122 26.598 1.00 16.38 221 ALA A CA 1
ATOM 1632 C C . ALA A 1 221 ? 27.753 38.478 27.881 1.00 16.22 221 ALA A C 1
ATOM 1633 O O . ALA A 1 221 ? 27.252 39.252 28.702 1.00 16.05 221 ALA A O 1
ATOM 1635 N N . ASP A 1 222 ? 28.943 37.910 28.055 1.00 15.97 222 ASP A N 1
ATOM 1636 C CA . ASP A 1 222 ? 29.733 38.186 29.248 1.00 15.95 222 ASP A CA 1
ATOM 1637 C C . ASP A 1 222 ? 30.238 39.620 29.228 1.00 15.85 222 ASP A C 1
ATOM 1638 O O . ASP A 1 222 ? 30.155 40.329 30.226 1.00 15.63 222 ASP A O 1
ATOM 1643 N N . ALA A 1 223 ? 30.762 40.043 28.082 1.00 15.94 223 ALA A N 1
ATOM 1644 C CA . ALA A 1 223 ? 31.275 41.399 27.953 1.00 16.22 223 ALA A CA 1
ATOM 1645 C C . ALA A 1 223 ? 30.197 42.418 28.312 1.00 16.62 223 ALA A C 1
ATOM 1646 O O . ALA A 1 223 ? 30.451 43.362 29.062 1.00 16.38 223 ALA A O 1
ATOM 1648 N N . ARG A 1 224 ? 28.991 42.224 27.790 1.00 16.75 224 ARG A N 1
ATOM 1649 C CA . ARG A 1 224 ? 27.916 43.161 28.081 1.00 16.89 224 ARG A CA 1
ATOM 1650 C C . ARG A 1 224 ? 27.488 43.132 29.545 1.00 16.50 224 ARG A C 1
ATOM 1651 O O . ARG A 1 224 ? 27.141 44.168 30.109 1.00 16.17 224 ARG A O 1
ATOM 1659 N N . ARG A 1 225 ? 27.528 41.959 30.169 1.00 16.27 225 ARG A N 1
ATOM 1660 C CA . ARG A 1 225 ? 27.157 41.865 31.577 1.00 16.31 225 ARG A CA 1
ATOM 1661 C C . ARG A 1 225 ? 28.176 42.648 32.406 1.00 16.05 225 ARG A C 1
ATOM 1662 O O . ARG A 1 225 ? 27.811 43.411 33.300 1.00 15.46 225 ARG A O 1
ATOM 1670 N N . TYR A 1 226 ? 29.457 42.465 32.094 1.00 15.72 226 TYR A N 1
ATOM 1671 C CA . TYR A 1 226 ? 30.522 43.149 32.821 1.00 15.77 226 TYR A CA 1
ATOM 1672 C C . TYR A 1 226 ? 30.413 44.657 32.647 1.00 15.93 226 TYR A C 1
ATOM 1673 O O . TYR A 1 226 ? 30.648 45.418 33.588 1.00 15.81 226 TYR A O 1
ATOM 1682 N N . LEU A 1 227 ? 30.048 45.089 31.446 1.00 16.12 227 LEU A N 1
ATOM 1683 C CA . LEU A 1 227 ? 29.880 46.511 31.188 1.00 16.97 227 LEU A CA 1
ATOM 1684 C C . LEU A 1 227 ? 28.735 47.039 32.051 1.00 17.51 227 LEU A C 1
ATOM 1685 O O . LEU A 1 227 ? 28.813 48.134 32.611 1.00 17.73 227 LEU A O 1
ATOM 1690 N N . GLU A 1 228 ? 27.673 46.252 32.168 1.00 18.23 228 GLU A N 1
ATOM 1691 C CA . GLU A 1 228 ? 26.533 46.672 32.967 1.00 19.18 228 GLU A CA 1
ATOM 1692 C C . GLU A 1 228 ? 26.925 46.743 34.440 1.00 18.78 228 GLU A C 1
ATOM 1693 O O . GLU A 1 228 ? 26.378 47.547 35.199 1.00 18.68 228 GLU A O 1
ATOM 1699 N N . TRP A 1 229 ? 27.884 45.909 34.839 1.00 18.14 229 TRP A N 1
ATOM 1700 C CA . TRP A 1 229 ? 28.358 45.894 36.222 1.00 17.64 229 TRP A CA 1
ATOM 1701 C C . TRP A 1 229 ? 29.262 47.081 36.539 1.00 17.47 229 TRP A C 1
ATOM 1702 O O . TRP A 1 229 ? 29.683 47.253 37.683 1.00 17.64 229 TRP A O 1
ATOM 1713 N N . GLY A 1 230 ? 29.581 47.885 35.529 1.00 16.93 230 GLY A N 1
ATOM 1714 C CA . GLY A 1 230 ? 30.419 49.049 35.765 1.00 16.65 230 GLY A CA 1
ATOM 1715 C C . GLY A 1 230 ? 31.818 49.042 35.171 1.00 16.31 230 GLY A C 1
ATOM 1716 O O . GLY A 1 230 ? 32.520 50.046 35.254 1.00 16.60 230 GLY A O 1
ATOM 1717 N N . ALA A 1 231 ? 32.243 47.928 34.585 1.00 16.21 231 ALA A N 1
ATOM 1718 C CA . ALA A 1 231 ? 33.576 47.872 33.984 1.00 16.07 231 ALA A CA 1
ATOM 1719 C C . ALA A 1 231 ? 33.605 48.792 32.763 1.00 15.93 231 ALA A C 1
ATOM 1720 O O . ALA A 1 231 ? 32.600 48.922 32.063 1.00 15.70 231 ALA A O 1
ATOM 1722 N N . THR A 1 232 ? 34.748 49.429 32.512 1.00 15.89 232 THR A N 1
ATOM 1723 C CA . THR A 1 232 ? 34.878 50.334 31.370 1.00 16.13 232 THR A CA 1
ATOM 1724 C C . THR A 1 232 ? 35.945 49.953 30.334 1.00 16.12 232 THR A C 1
ATOM 1725 O O . THR A 1 232 ? 35.749 50.198 29.146 1.00 17.20 232 THR A O 1
ATOM 1729 N N . PHE A 1 233 ? 37.080 49.392 30.746 1.00 15.96 233 PHE A N 1
ATOM 1730 C CA . PHE A 1 233 ? 38.051 48.984 29.731 1.00 15.39 233 PHE A CA 1
ATOM 1731 C C . PHE A 1 233 ? 37.951 47.477 29.593 1.00 14.84 233 PHE A C 1
ATOM 1732 O O . PHE A 1 233 ? 38.559 46.710 30.339 1.00 14.80 233 PHE A O 1
ATOM 1740 N N . VAL A 1 234 ? 37.136 47.071 28.625 1.00 14.30 234 VAL A N 1
ATOM 1741 C CA . VAL A 1 234 ? 36.852 45.669 28.374 1.00 13.82 234 VAL A CA 1
ATOM 1742 C C . VAL A 1 234 ? 37.402 45.156 27.052 1.00 13.56 234 VAL A C 1
ATOM 1743 O O . VAL A 1 234 ? 37.091 45.693 25.990 1.00 13.25 234 VAL A O 1
ATOM 1747 N N . ALA A 1 235 ? 38.227 44.116 27.131 1.00 13.33 235 ALA A N 1
ATOM 1748 C CA . ALA A 1 235 ? 38.793 43.495 25.940 1.00 13.22 235 ALA A CA 1
ATOM 1749 C C . ALA A 1 235 ? 37.714 42.503 25.537 1.00 13.18 235 ALA A C 1
ATOM 1750 O O . ALA A 1 235 ? 37.347 41.631 26.321 1.00 13.42 235 ALA A O 1
ATOM 1752 N N . VAL A 1 236 ? 37.205 42.641 24.318 1.00 13.48 236 VAL A N 1
ATOM 1753 C CA . VAL A 1 236 ? 36.115 41.798 23.844 1.00 12.97 236 VAL A CA 1
ATOM 1754 C C . VAL A 1 236 ? 36.492 40.607 22.972 1.00 12.95 236 VAL A C 1
ATOM 1755 O O . VAL A 1 236 ? 35.617 39.944 22.414 1.00 12.81 236 VAL A O 1
ATOM 1759 N N . GLY A 1 237 ? 37.786 40.331 22.861 1.00 12.86 237 GLY A N 1
ATOM 1760 C CA . GLY A 1 237 ? 38.231 39.213 22.051 1.00 12.90 237 GLY A CA 1
ATOM 1761 C C . GLY A 1 237 ? 39.726 39.280 21.828 1.00 13.08 237 GLY A C 1
ATOM 1762 O O . GLY A 1 237 ? 40.419 40.037 22.506 1.00 13.09 237 GLY A O 1
ATOM 1763 N N . SER A 1 238 ? 40.226 38.492 20.881 1.00 13.25 238 SER A N 1
ATOM 1764 C CA . SER A 1 238 ? 41.652 38.483 20.575 1.00 13.30 238 SER A CA 1
ATOM 1765 C C . SER A 1 238 ? 41.846 38.223 19.089 1.00 13.28 238 SER A C 1
ATOM 1766 O O . SER A 1 238 ? 40.981 37.634 18.436 1.00 12.77 238 SER A O 1
ATOM 1769 N N . ASP A 1 239 ? 42.976 38.667 18.550 1.00 12.98 239 ASP A N 1
ATOM 1770 C CA . ASP A 1 239 ? 43.236 38.450 17.138 1.00 13.19 239 ASP A CA 1
ATOM 1771 C C . ASP A 1 239 ? 43.297 36.955 16.852 1.00 13.29 239 ASP A C 1
ATOM 1772 O O . ASP A 1 239 ? 42.773 36.485 15.841 1.00 13.09 239 ASP A O 1
ATOM 1777 N N . LEU A 1 240 ? 43.902 36.211 17.771 1.00 13.46 240 LEU A N 1
ATOM 1778 C CA . LEU A 1 240 ? 44.040 34.765 17.636 1.00 13.62 240 LEU A CA 1
ATOM 1779 C C . LEU A 1 240 ? 42.686 34.066 17.698 1.00 13.87 240 LEU A C 1
ATOM 1780 O O . LEU A 1 240 ? 42.383 33.206 16.871 1.00 13.68 240 LEU A O 1
ATOM 1785 N N . GLY A 1 241 ? 41.877 34.438 18.686 1.00 13.84 241 GLY A N 1
ATOM 1786 C CA . GLY A 1 241 ? 40.562 33.840 18.832 1.00 14.06 241 GLY A CA 1
ATOM 1787 C C . GLY A 1 241 ? 39.646 34.092 17.644 1.00 14.48 241 GLY A C 1
ATOM 1788 O O . GLY A 1 241 ? 38.985 33.169 17.158 1.00 14.26 241 GLY A O 1
ATOM 1789 N N . VAL A 1 242 ? 39.590 35.330 17.163 1.00 14.51 242 VAL A N 1
ATOM 1790 C CA . VAL A 1 242 ? 38.723 35.620 16.029 1.00 14.87 242 VAL A CA 1
ATOM 1791 C C . VAL A 1 242 ? 39.250 34.955 14.759 1.00 14.57 242 VAL A C 1
ATOM 1792 O O . VAL A 1 242 ? 38.467 34.509 13.924 1.00 14.73 242 VAL A O 1
ATOM 1796 N N . PHE A 1 243 ? 40.570 34.875 14.617 1.00 14.17 243 PHE A N 1
ATOM 1797 C CA . PHE A 1 243 ? 41.158 34.253 13.431 1.00 14.15 243 PHE A CA 1
ATOM 1798 C C . PHE A 1 243 ? 40.821 32.765 13.405 1.00 14.32 243 PHE A C 1
ATOM 1799 O O . PHE A 1 243 ? 40.407 32.227 12.376 1.00 14.12 243 PHE A O 1
ATOM 1807 N N . ARG A 1 244 ? 41.005 32.104 14.543 1.00 14.40 244 ARG A N 1
ATOM 1808 C CA . ARG A 1 244 ? 40.713 30.680 14.665 1.00 14.83 244 ARG A CA 1
ATOM 1809 C C . ARG A 1 244 ? 39.242 30.422 14.338 1.00 15.15 244 ARG A C 1
ATOM 1810 O O . ARG A 1 244 ? 38.915 29.580 13.499 1.00 14.93 244 ARG A O 1
ATOM 1818 N N . SER A 1 245 ? 38.362 31.168 14.996 1.00 15.47 245 SER A N 1
ATOM 1819 C CA . SER A 1 245 ? 36.924 31.021 14.796 1.00 16.22 245 SER A CA 1
ATOM 1820 C C . SER A 1 245 ? 36.472 31.304 13.370 1.00 15.95 245 SER A C 1
ATOM 1821 O O . SER A 1 245 ? 35.737 30.515 12.776 1.00 15.95 245 SER A O 1
ATOM 1824 N N . ALA A 1 246 ? 36.915 32.436 12.834 1.00 16.16 246 ALA A N 1
ATOM 1825 C CA . ALA A 1 246 ? 36.546 32.861 11.488 1.00 15.96 246 ALA A CA 1
ATOM 1826 C C . ALA A 1 246 ? 37.066 31.950 10.381 1.00 15.87 246 ALA A C 1
ATOM 1827 O O . ALA A 1 246 ? 36.362 31.708 9.399 1.00 15.69 246 ALA A O 1
ATOM 1829 N N . THR A 1 247 ? 38.292 31.450 10.516 1.00 15.42 247 THR A N 1
ATOM 1830 C CA . THR A 1 247 ? 38.823 30.568 9.484 1.00 15.56 247 THR A CA 1
ATOM 1831 C C . THR A 1 247 ? 38.104 29.227 9.539 1.00 15.67 247 THR A C 1
ATOM 1832 O O . THR A 1 247 ? 37.791 28.641 8.502 1.00 15.41 247 THR A O 1
ATOM 1836 N N . GLN A 1 248 ? 37.831 28.751 10.750 1.00 15.67 248 GLN A N 1
ATOM 1837 C CA . GLN A 1 248 ? 37.131 27.484 10.919 1.00 16.33 248 GLN A CA 1
ATOM 1838 C C . GLN A 1 248 ? 35.714 27.595 10.355 1.00 16.66 248 GLN A C 1
ATOM 1839 O O . GLN A 1 248 ? 35.236 26.687 9.674 1.00 16.38 248 GLN A O 1
ATOM 1845 N N . LYS A 1 249 ? 35.049 28.712 10.638 1.00 17.11 249 LYS A N 1
ATOM 1846 C CA . LYS A 1 249 ? 33.686 28.925 10.160 1.00 17.74 249 LYS A CA 1
ATOM 1847 C C . LYS A 1 249 ? 33.619 28.938 8.636 1.00 17.56 249 LYS A C 1
ATOM 1848 O O . LYS A 1 249 ? 32.724 28.332 8.041 1.00 17.31 249 LYS A O 1
ATOM 1854 N N . LEU A 1 250 ? 34.562 29.628 8.002 1.00 17.23 250 LEU A N 1
ATOM 1855 C CA . LEU A 1 250 ? 34.583 29.692 6.543 1.00 17.25 250 LEU A CA 1
ATOM 1856 C C . LEU A 1 250 ? 34.706 28.297 5.942 1.00 17.42 250 LEU A C 1
ATOM 1857 O O . LEU A 1 250 ? 33.982 27.951 5.012 1.00 17.37 250 LEU A O 1
ATOM 1862 N N . ALA A 1 251 ? 35.625 27.496 6.473 1.00 17.50 251 ALA A N 1
ATOM 1863 C CA . ALA A 1 251 ? 35.814 26.141 5.973 1.00 17.88 251 ALA A CA 1
ATOM 1864 C C . ALA A 1 251 ? 34.547 25.309 6.191 1.00 18.55 251 ALA A C 1
ATOM 1865 O O . ALA A 1 251 ? 34.097 24.602 5.288 1.00 18.27 251 ALA A O 1
ATOM 1867 N N . ASP A 1 252 ? 33.974 25.404 7.389 1.00 19.13 252 ASP A N 1
ATOM 1868 C CA . ASP A 1 252 ? 32.762 24.658 7.724 1.00 19.88 252 ASP A CA 1
ATOM 1869 C C . ASP A 1 252 ? 31.585 25.004 6.819 1.00 20.67 252 ASP A C 1
ATOM 1870 O O . ASP A 1 252 ? 30.780 24.137 6.477 1.00 20.82 252 ASP A O 1
ATOM 1875 N N . THR A 1 253 ? 31.481 26.273 6.443 1.00 21.47 253 THR A N 1
ATOM 1876 C CA . THR A 1 253 ? 30.393 26.732 5.589 1.00 22.75 253 THR A CA 1
ATOM 1877 C C . THR A 1 253 ? 30.322 25.943 4.282 1.00 23.55 253 THR A C 1
ATOM 1878 O O . THR A 1 253 ? 29.233 25.697 3.760 1.00 23.22 253 THR A O 1
ATOM 1882 N N . PHE A 1 254 ? 31.478 25.534 3.767 1.00 24.51 254 PHE A N 1
ATOM 1883 C CA . PHE A 1 254 ? 31.522 24.781 2.518 1.00 25.97 254 PHE A CA 1
ATOM 1884 C C . PHE A 1 254 ? 31.753 23.284 2.690 1.00 27.86 254 PHE A C 1
ATOM 1885 O O . PHE A 1 254 ? 31.738 22.539 1.710 1.00 27.96 254 PHE A O 1
ATOM 1893 N N . LYS A 1 255 ? 31.963 22.840 3.927 1.00 30.13 255 LYS A N 1
ATOM 1894 C CA . LYS A 1 255 ? 32.189 21.420 4.190 1.00 32.60 255 LYS A CA 1
ATOM 1895 C C . LYS A 1 255 ? 31.102 20.553 3.570 1.00 33.95 255 LYS A C 1
ATOM 1896 O O . LYS A 1 255 ? 29.909 20.790 3.772 1.00 34.33 255 LYS A O 1
ATOM 1902 N N . LYS A 1 256 ? 31.526 19.546 2.811 1.00 35.53 256 LYS A N 1
ATOM 1903 C CA . LYS A 1 256 ? 30.598 18.636 2.153 1.00 36.83 256 LYS A CA 1
ATOM 1904 C C . LYS A 1 256 ? 30.320 17.422 3.033 1.00 37.40 256 LYS A C 1
ATOM 1905 O O . LYS A 1 256 ? 29.193 17.330 3.568 1.00 37.80 256 LYS A O 1
ATOM 1912 N N . ASP B 1 4 ? 54.546 8.710 2.393 1.00 30.63 4 ASP B N 1
ATOM 1913 C CA . ASP B 1 4 ? 53.721 9.801 2.985 1.00 30.20 4 ASP B CA 1
ATOM 1914 C C . ASP B 1 4 ? 53.697 11.001 2.048 1.00 29.29 4 ASP B C 1
ATOM 1915 O O . ASP B 1 4 ? 52.631 11.521 1.717 1.00 29.41 4 ASP B O 1
ATOM 1920 N N . VAL B 1 5 ? 54.880 11.440 1.629 1.00 27.93 5 VAL B N 1
ATOM 1921 C CA . VAL B 1 5 ? 55.000 12.565 0.711 1.00 26.33 5 VAL B CA 1
ATOM 1922 C C . VAL B 1 5 ? 54.292 12.201 -0.594 1.00 25.09 5 VAL B C 1
ATOM 1923 O O . VAL B 1 5 ? 53.507 12.981 -1.133 1.00 24.83 5 VAL B O 1
ATOM 1927 N N . PHE B 1 6 ? 54.578 11.004 -1.091 1.00 23.50 6 PHE B N 1
ATOM 1928 C CA . PHE B 1 6 ? 53.973 10.506 -2.320 1.00 22.11 6 PHE B CA 1
ATOM 1929 C C . PHE B 1 6 ? 53.184 9.247 -1.976 1.00 21.32 6 PHE B C 1
ATOM 1930 O O . PHE B 1 6 ? 53.559 8.509 -1.065 1.00 21.25 6 PHE B O 1
ATOM 1938 N N . PRO B 1 7 ? 52.078 8.991 -2.692 1.00 20.52 7 PRO B N 1
ATOM 1939 C CA . PRO B 1 7 ? 51.555 9.813 -3.788 1.00 19.77 7 PRO B CA 1
ATOM 1940 C C . PRO B 1 7 ? 50.928 11.130 -3.329 1.00 19.09 7 PRO B C 1
ATOM 1941 O O . PRO B 1 7 ? 50.500 11.267 -2.181 1.00 18.72 7 PRO B O 1
ATOM 1945 N N . ASN B 1 8 ? 50.880 12.091 -4.246 1.00 18.15 8 ASN B N 1
ATOM 1946 C CA . ASN B 1 8 ? 50.305 13.400 -3.973 1.00 17.55 8 ASN B CA 1
ATOM 1947 C C . ASN B 1 8 ? 48.786 13.256 -3.994 1.00 17.66 8 ASN B C 1
ATOM 1948 O O . ASN B 1 8 ? 48.184 13.133 -5.060 1.00 17.45 8 ASN B O 1
ATOM 1953 N N . LYS B 1 9 ? 48.171 13.268 -2.815 1.00 17.97 9 LYS B N 1
ATOM 1954 C CA . LYS B 1 9 ? 46.722 13.112 -2.703 1.00 18.39 9 LYS B CA 1
ATOM 1955 C C . LYS B 1 9 ? 45.931 14.251 -3.347 1.00 18.22 9 LYS B C 1
ATOM 1956 O O . LYS B 1 9 ? 44.879 14.020 -3.948 1.00 17.95 9 LYS B O 1
ATOM 1962 N N . PHE B 1 10 ? 46.428 15.477 -3.212 1.00 17.66 10 PHE B N 1
ATOM 1963 C CA . PHE B 1 10 ? 45.755 16.637 -3.792 1.00 17.48 10 PHE B CA 1
ATOM 1964 C C . PHE B 1 10 ? 45.672 16.474 -5.307 1.00 17.41 10 PHE B C 1
ATOM 1965 O O . PHE B 1 10 ? 44.626 16.702 -5.911 1.00 17.02 10 PHE B O 1
ATOM 1973 N N . LYS B 1 11 ? 46.788 16.082 -5.913 1.00 17.47 11 LYS B N 1
ATOM 1974 C CA . LYS B 1 11 ? 46.850 15.884 -7.355 1.00 17.68 11 LYS B CA 1
ATOM 1975 C C . LYS B 1 11 ? 45.837 14.819 -7.770 1.00 17.96 11 LYS B C 1
ATOM 1976 O O . LYS B 1 11 ? 45.163 14.949 -8.796 1.00 17.94 11 LYS B O 1
ATOM 1982 N N . ALA B 1 12 ? 45.728 13.771 -6.961 1.00 17.91 12 ALA B N 1
ATOM 1983 C CA . ALA B 1 12 ? 44.796 12.685 -7.242 1.00 18.22 12 ALA B CA 1
ATOM 1984 C C . ALA B 1 12 ? 43.351 13.165 -7.115 1.00 18.47 12 ALA B C 1
ATOM 1985 O O . ALA B 1 12 ? 42.494 12.810 -7.926 1.00 18.33 12 ALA B O 1
ATOM 1987 N N . ALA B 1 13 ? 43.089 13.981 -6.100 1.00 18.80 13 ALA B N 1
ATOM 1988 C CA . ALA B 1 13 ? 41.747 14.510 -5.873 1.00 19.10 13 ALA B CA 1
ATOM 1989 C C . ALA B 1 13 ? 41.284 15.343 -7.061 1.00 19.38 13 ALA B C 1
ATOM 1990 O O . ALA B 1 13 ? 40.119 15.278 -7.454 1.00 18.98 13 ALA B O 1
ATOM 1992 N N . LEU B 1 14 ? 42.197 16.130 -7.626 1.00 19.62 14 LEU B N 1
ATOM 1993 C CA . LEU B 1 14 ? 41.876 16.969 -8.776 1.00 20.26 14 LEU B CA 1
ATOM 1994 C C . LEU B 1 14 ? 41.548 16.109 -9.988 1.00 20.55 14 LEU B C 1
ATOM 1995 O O . LEU B 1 14 ? 40.583 16.369 -10.707 1.00 21.07 14 LEU B O 1
ATOM 2000 N N . ALA B 1 15 ? 42.358 15.083 -10.214 1.00 20.45 15 ALA B N 1
ATOM 2001 C CA . ALA B 1 15 ? 42.147 14.189 -11.345 1.00 20.44 15 ALA B CA 1
ATOM 2002 C C . ALA B 1 15 ? 40.780 13.513 -11.248 1.00 20.55 15 ALA B C 1
ATOM 2003 O O . ALA B 1 15 ? 40.162 13.193 -12.265 1.00 20.34 15 ALA B O 1
ATOM 2005 N N . ALA B 1 16 ? 40.317 13.304 -10.018 1.00 20.41 16 ALA B N 1
ATOM 2006 C CA . ALA B 1 16 ? 39.030 12.665 -9.771 1.00 20.36 16 ALA B CA 1
ATOM 2007 C C . ALA B 1 16 ? 37.885 13.674 -9.809 1.00 20.44 16 ALA B C 1
ATOM 2008 O O . ALA B 1 16 ? 36.721 13.314 -9.626 1.00 20.06 16 ALA B O 1
ATOM 2010 N N . LYS B 1 17 ? 38.220 14.938 -10.041 1.00 20.38 17 LYS B N 1
ATOM 2011 C CA . LYS B 1 17 ? 37.217 15.995 -10.113 1.00 20.68 17 LYS B CA 1
ATOM 2012 C C . LYS B 1 17 ? 36.465 16.163 -8.798 1.00 20.21 17 LYS B C 1
ATOM 2013 O O . LYS B 1 17 ? 35.289 16.531 -8.786 1.00 20.01 17 LYS B O 1
ATOM 2019 N N . GLN B 1 18 ? 37.142 15.889 -7.688 1.00 19.75 18 GLN B N 1
ATOM 2020 C CA . GLN B 1 18 ? 36.514 16.033 -6.379 1.00 19.55 18 GLN B CA 1
ATOM 2021 C C . GLN B 1 18 ? 36.646 17.477 -5.916 1.00 18.53 18 GLN B C 1
ATOM 2022 O O . GLN B 1 18 ? 37.656 18.132 -6.179 1.00 18.54 18 GLN B O 1
ATOM 2028 N N . VAL B 1 19 ? 35.621 17.974 -5.235 1.00 17.73 19 VAL B N 1
ATOM 2029 C CA . VAL B 1 19 ? 35.640 19.344 -4.741 1.00 16.93 19 VAL B CA 1
ATOM 2030 C C . VAL B 1 19 ? 36.739 19.526 -3.700 1.00 16.34 19 VAL B C 1
ATOM 2031 O O . VAL B 1 19 ? 36.900 18.705 -2.797 1.00 15.98 19 VAL B O 1
ATOM 2035 N N . GLN B 1 20 ? 37.492 20.610 -3.845 1.00 15.63 20 GLN B N 1
ATOM 2036 C CA . GLN B 1 20 ? 38.570 20.941 -2.926 1.00 15.17 20 GLN B CA 1
ATOM 2037 C C . GLN B 1 20 ? 38.390 22.400 -2.534 1.00 14.70 20 GLN B C 1
ATOM 2038 O O . GLN B 1 20 ? 38.556 23.301 -3.360 1.00 14.39 20 GLN B O 1
ATOM 2044 N N . ILE B 1 21 ? 38.032 22.623 -1.274 1.00 14.20 21 ILE B N 1
ATOM 2045 C CA . ILE B 1 21 ? 37.808 23.969 -0.762 1.00 13.82 21 ILE B CA 1
ATOM 2046 C C . ILE B 1 21 ? 39.116 24.548 -0.245 1.00 13.83 21 ILE B C 1
ATOM 2047 O O . ILE B 1 21 ? 39.749 23.979 0.642 1.00 13.78 21 ILE B O 1
ATOM 2052 N N . GLY B 1 22 ? 39.524 25.681 -0.807 1.00 13.78 22 GLY B N 1
ATOM 2053 C CA . GLY B 1 22 ? 40.774 26.281 -0.384 1.00 13.27 22 GLY B CA 1
ATOM 2054 C C . GLY B 1 22 ? 40.664 27.657 0.235 1.00 12.98 22 GLY B C 1
ATOM 2055 O O . GLY B 1 22 ? 39.599 28.275 0.246 1.00 12.81 22 GLY B O 1
ATOM 2056 N N . CYS B 1 23 ? 41.786 28.124 0.769 1.00 12.91 23 CYS B N 1
ATOM 2057 C CA . CYS B 1 23 ? 41.868 29.440 1.381 1.00 12.63 23 CYS B CA 1
ATOM 2058 C C . CYS B 1 23 ? 43.221 30.033 1.012 1.00 12.78 23 CYS B C 1
ATOM 2059 O O . CYS B 1 23 ? 44.247 29.354 1.078 1.00 12.64 23 CYS B O 1
ATOM 2062 N N . TRP B 1 24 ? 43.211 31.295 0.603 1.00 12.78 24 TRP B N 1
ATOM 2063 C CA . TRP B 1 24 ? 44.429 32.002 0.224 1.00 12.77 24 TRP B CA 1
ATOM 2064 C C . TRP B 1 24 ? 45.183 32.399 1.490 1.00 12.46 24 TRP B C 1
ATOM 2065 O O . TRP B 1 24 ? 44.577 32.555 2.552 1.00 12.50 24 TRP B O 1
ATOM 2076 N N . SER B 1 25 ? 46.499 32.558 1.383 1.00 12.13 25 SER B N 1
ATOM 2077 C CA . SER B 1 25 ? 47.296 32.973 2.533 1.00 11.78 25 SER B CA 1
ATOM 2078 C C . SER B 1 25 ? 48.289 34.065 2.160 1.00 11.89 25 SER B C 1
ATOM 2079 O O . SER B 1 25 ? 49.148 33.875 1.292 1.00 11.74 25 SER B O 1
ATOM 2082 N N . ALA B 1 26 ? 48.166 35.207 2.831 1.00 11.88 26 ALA B N 1
ATOM 2083 C CA . ALA B 1 26 ? 49.032 36.353 2.586 1.00 11.90 26 ALA B CA 1
ATOM 2084 C C . ALA B 1 26 ? 49.636 36.928 3.865 1.00 11.76 26 ALA B C 1
ATOM 2085 O O . ALA B 1 26 ? 50.451 37.847 3.800 1.00 12.04 26 ALA B O 1
ATOM 2087 N N . LEU B 1 27 ? 49.250 36.399 5.025 1.00 11.97 27 LEU B N 1
ATOM 2088 C CA . LEU B 1 27 ? 49.777 36.919 6.290 1.00 11.88 27 LEU B CA 1
ATOM 2089 C C . LEU B 1 27 ? 51.275 36.684 6.479 1.00 12.08 27 LEU B C 1
ATOM 2090 O O . LEU B 1 27 ? 51.881 37.175 7.431 1.00 12.14 27 LEU B O 1
ATOM 2095 N N . SER B 1 28 ? 51.856 35.914 5.569 1.00 12.26 28 SER B N 1
ATOM 2096 C CA . SER B 1 28 ? 53.293 35.659 5.532 1.00 12.35 28 SER B CA 1
ATOM 2097 C C . SER B 1 28 ? 54.056 35.453 6.844 1.00 12.62 28 SER B C 1
ATOM 2098 O O . SER B 1 28 ? 55.099 36.075 7.055 1.00 13.05 28 SER B O 1
ATOM 2101 N N . ASN B 1 29 ? 53.554 34.585 7.715 1.00 12.64 29 ASN B N 1
ATOM 2102 C CA . ASN B 1 29 ? 54.231 34.304 8.979 1.00 12.72 29 ASN B CA 1
ATOM 2103 C C . ASN B 1 29 ? 53.761 32.934 9.465 1.00 12.72 29 ASN B C 1
ATOM 2104 O O . ASN B 1 29 ? 52.624 32.540 9.215 1.00 13.40 29 ASN B O 1
ATOM 2109 N N . PRO B 1 30 ? 54.634 32.191 10.167 1.00 12.80 30 PRO B N 1
ATOM 2110 C CA . PRO B 1 30 ? 54.303 30.854 10.674 1.00 12.58 30 PRO B CA 1
ATOM 2111 C C . PRO B 1 30 ? 53.306 30.789 11.823 1.00 12.56 30 PRO B C 1
ATOM 2112 O O . PRO B 1 30 ? 52.633 29.775 12.004 1.00 12.46 30 PRO B O 1
ATOM 2116 N N . ILE B 1 31 ? 53.208 31.864 12.595 1.00 12.47 31 ILE B N 1
ATOM 2117 C CA . ILE B 1 31 ? 52.300 31.884 13.733 1.00 12.44 31 ILE B CA 1
ATOM 2118 C C . ILE B 1 31 ? 50.835 31.774 13.303 1.00 12.67 31 ILE B C 1
ATOM 2119 O O . ILE B 1 31 ? 50.135 30.840 13.706 1.00 12.80 31 ILE B O 1
ATOM 2124 N N . SER B 1 32 ? 50.362 32.705 12.480 1.00 12.39 32 SER B N 1
ATOM 2125 C CA . SER B 1 32 ? 48.972 32.632 12.046 1.00 12.34 32 SER B CA 1
ATOM 2126 C C . SER B 1 32 ? 48.740 31.451 11.104 1.00 12.45 32 SER B C 1
ATOM 2127 O O . SER B 1 32 ? 47.689 30.814 11.145 1.00 12.44 32 SER B O 1
ATOM 2130 N N . THR B 1 33 ? 49.724 31.135 10.270 1.00 12.02 33 THR B N 1
ATOM 2131 C CA . THR B 1 33 ? 49.547 30.033 9.336 1.00 12.12 33 THR B CA 1
ATOM 2132 C C . THR B 1 33 ? 49.375 28.686 10.026 1.00 12.10 33 THR B C 1
ATOM 2133 O O . THR B 1 33 ? 48.658 27.826 9.525 1.00 12.04 33 THR B O 1
ATOM 2137 N N . GLU B 1 34 ? 50.007 28.490 11.179 1.00 11.99 34 GLU B N 1
ATOM 2138 C CA . GLU B 1 34 ? 49.830 27.220 11.875 1.00 11.99 34 GLU B CA 1
ATOM 2139 C C . GLU B 1 34 ? 48.358 27.109 12.279 1.00 11.86 34 GLU B C 1
ATOM 2140 O O . GLU B 1 34 ? 47.750 26.043 12.175 1.00 11.62 34 GLU B O 1
ATOM 2146 N N . VAL B 1 35 ? 47.790 28.222 12.732 1.00 11.85 35 VAL B N 1
ATOM 2147 C CA . VAL B 1 35 ? 46.387 28.260 13.134 1.00 12.11 35 VAL B CA 1
ATOM 2148 C C . VAL B 1 35 ? 45.499 28.012 11.918 1.00 12.24 35 VAL B C 1
ATOM 2149 O O . VAL B 1 35 ? 44.508 27.291 11.996 1.00 11.95 35 VAL B O 1
ATOM 2153 N N . LEU B 1 36 ? 45.864 28.617 10.793 1.00 12.23 36 LEU B N 1
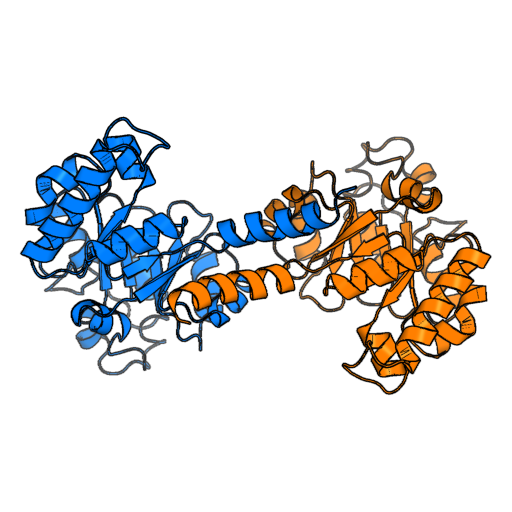ATOM 2154 C CA . LEU B 1 36 ? 45.106 28.454 9.558 1.00 12.39 36 LEU B CA 1
ATOM 2155 C C . LEU B 1 36 ? 45.040 26.988 9.150 1.00 12.46 36 LEU B C 1
ATOM 2156 O O . LEU B 1 36 ? 44.029 26.530 8.619 1.00 12.96 36 LEU B O 1
ATOM 2161 N N . GLY B 1 37 ? 46.122 26.254 9.401 1.00 12.91 37 GLY B N 1
ATOM 2162 C CA . GLY B 1 37 ? 46.167 24.847 9.039 1.00 13.14 37 GLY B CA 1
ATOM 2163 C C . GLY B 1 37 ? 45.198 23.974 9.814 1.00 13.41 37 GLY B C 1
ATOM 2164 O O . GLY B 1 37 ? 44.981 22.815 9.460 1.00 13.40 37 GLY B O 1
ATOM 2165 N N . LEU B 1 38 ? 44.608 24.523 10.870 1.00 13.73 38 LEU B N 1
ATOM 2166 C CA . LEU B 1 38 ? 43.667 23.769 11.694 1.00 14.09 38 LEU B CA 1
ATOM 2167 C C . LEU B 1 38 ? 42.228 23.859 11.179 1.00 14.44 38 LEU B C 1
ATOM 2168 O O . LEU B 1 38 ? 41.375 23.055 11.561 1.00 14.50 38 LEU B O 1
ATOM 2173 N N . ALA B 1 39 ? 41.973 24.830 10.308 1.00 14.62 39 ALA B N 1
ATOM 2174 C CA . ALA B 1 39 ? 40.638 25.082 9.758 1.00 15.43 39 ALA B CA 1
ATOM 2175 C C . ALA B 1 39 ? 39.993 23.956 8.951 1.00 15.84 39 ALA B C 1
ATOM 2176 O O . ALA B 1 39 ? 38.766 23.890 8.848 1.00 16.25 39 ALA B O 1
ATOM 2178 N N . GLY B 1 40 ? 40.807 23.091 8.360 1.00 15.83 40 GLY B N 1
ATOM 2179 C CA . GLY B 1 40 ? 40.258 21.991 7.592 1.00 15.85 40 GLY B CA 1
ATOM 2180 C C . GLY B 1 40 ? 40.116 22.242 6.103 1.00 15.57 40 GLY B C 1
ATOM 2181 O O . GLY B 1 40 ? 39.460 21.466 5.405 1.00 15.84 40 GLY B O 1
ATOM 2182 N N . PHE B 1 41 ? 40.697 23.325 5.601 1.00 15.03 41 PHE B N 1
ATOM 2183 C CA . PHE B 1 41 ? 40.611 23.581 4.169 1.00 14.55 41 PHE B CA 1
ATOM 2184 C C . PHE B 1 41 ? 41.346 22.457 3.451 1.00 14.47 41 PHE B C 1
ATOM 2185 O O . PHE B 1 41 ? 42.326 21.916 3.971 1.00 14.43 41 PHE B O 1
ATOM 2193 N N . ASP B 1 42 ? 40.880 22.107 2.257 1.00 13.88 42 ASP B N 1
ATOM 2194 C CA . ASP B 1 42 ? 41.514 21.051 1.477 1.00 13.79 42 ASP B CA 1
ATOM 2195 C C . ASP B 1 42 ? 42.856 21.526 0.926 1.00 13.37 42 ASP B C 1
ATOM 2196 O O . ASP B 1 42 ? 43.773 20.733 0.739 1.00 13.23 42 ASP B O 1
ATOM 2201 N N . TRP B 1 43 ? 42.967 22.822 0.659 1.00 13.10 43 TRP B N 1
ATOM 2202 C CA . TRP B 1 43 ? 44.219 23.381 0.169 1.00 13.11 43 TRP B CA 1
ATOM 2203 C C . TRP B 1 43 ? 44.388 24.826 0.622 1.00 13.24 43 TRP B C 1
ATOM 2204 O O . TRP B 1 43 ? 43.409 25.538 0.846 1.00 13.08 43 TRP B O 1
ATOM 2215 N N . LEU B 1 44 ? 45.644 25.235 0.788 1.00 13.21 44 LEU B N 1
ATOM 2216 C CA . LEU B 1 44 ? 45.979 26.592 1.206 1.00 13.11 44 LEU B CA 1
ATOM 2217 C C . LEU B 1 44 ? 46.998 27.137 0.221 1.00 13.26 44 LEU B C 1
ATOM 2218 O O . LEU B 1 44 ? 47.977 26.466 -0.097 1.00 13.83 44 LEU B O 1
ATOM 2223 N N . VAL B 1 45 ? 46.766 28.349 -0.267 1.00 12.95 45 VAL B N 1
ATOM 2224 C CA . VAL B 1 45 ? 47.679 28.959 -1.222 1.00 12.88 45 VAL B CA 1
ATOM 2225 C C . VAL B 1 45 ? 48.597 29.981 -0.564 1.00 12.73 45 VAL B C 1
ATOM 2226 O O . VAL B 1 45 ? 48.150 31.044 -0.136 1.00 12.73 45 VAL B O 1
ATOM 2230 N N . LEU B 1 46 ? 49.880 29.646 -0.470 1.00 12.73 46 LEU B N 1
ATOM 2231 C CA . LEU B 1 46 ? 50.852 30.565 0.102 1.00 12.43 46 LEU B CA 1
ATOM 2232 C C . LEU B 1 46 ? 51.227 31.442 -1.082 1.00 12.43 46 LEU B C 1
ATOM 2233 O O . LEU B 1 46 ? 51.968 31.027 -1.970 1.00 11.67 46 LEU B O 1
ATOM 2238 N N . ASP B 1 47 ? 50.680 32.653 -1.083 1.00 12.34 47 ASP B N 1
ATOM 2239 C CA . ASP B 1 47 ? 50.862 33.615 -2.163 1.00 12.03 47 ASP B CA 1
ATOM 2240 C C . ASP B 1 47 ? 52.231 34.279 -2.222 1.00 12.20 47 ASP B C 1
ATOM 2241 O O . ASP B 1 47 ? 52.624 35.007 -1.311 1.00 12.00 47 ASP B O 1
ATOM 2246 N N . GLY B 1 48 ? 52.950 34.021 -3.311 1.00 11.84 48 GLY B N 1
ATOM 2247 C CA . GLY B 1 48 ? 54.261 34.611 -3.492 1.00 12.02 48 GLY B CA 1
ATOM 2248 C C . GLY B 1 48 ? 54.230 35.708 -4.542 1.00 12.20 48 GLY B C 1
ATOM 2249 O O . GLY B 1 48 ? 55.267 36.299 -4.853 1.00 12.66 48 GLY B O 1
ATOM 2250 N N . GLU B 1 49 ? 53.049 35.979 -5.098 1.00 11.85 49 GLU B N 1
ATOM 2251 C CA . GLU B 1 49 ? 52.915 37.015 -6.122 1.00 12.21 49 GLU B CA 1
ATOM 2252 C C . GLU B 1 49 ? 52.375 38.342 -5.609 1.00 12.10 49 GLU B C 1
ATOM 2253 O O . GLU B 1 49 ? 52.862 39.399 -5.992 1.00 12.44 49 GLU B O 1
ATOM 2259 N N . HIS B 1 50 ? 51.387 38.286 -4.724 1.00 12.22 50 HIS B N 1
ATOM 2260 C CA . HIS B 1 50 ? 50.778 39.507 -4.213 1.00 11.99 50 HIS B CA 1
ATOM 2261 C C . HIS B 1 50 ? 50.832 39.698 -2.700 1.00 12.14 50 HIS B C 1
ATOM 2262 O O . HIS B 1 50 ? 50.217 40.626 -2.161 1.00 12.06 50 HIS B O 1
ATOM 2269 N N . ALA B 1 51 ? 51.581 38.828 -2.028 1.00 11.97 51 ALA B N 1
ATOM 2270 C CA . ALA B 1 51 ? 51.768 38.898 -0.576 1.00 12.05 51 ALA B CA 1
ATOM 2271 C C . ALA B 1 51 ? 53.272 38.878 -0.327 1.00 12.13 51 ALA B C 1
ATOM 2272 O O . ALA B 1 51 ? 54.032 38.370 -1.149 1.00 12.68 51 ALA B O 1
ATOM 2274 N N . PRO B 1 52 ? 53.7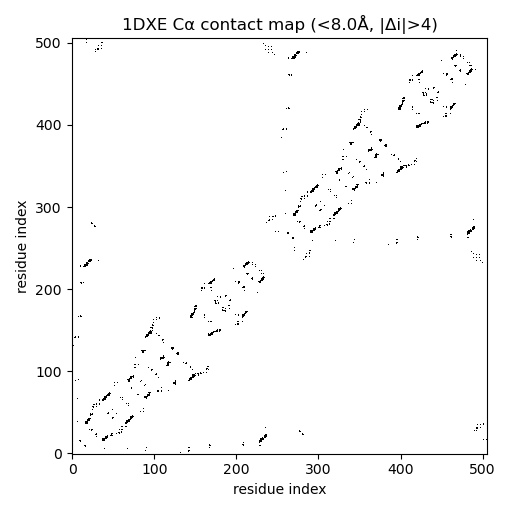23 39.426 0.814 1.00 12.30 52 PRO B N 1
ATOM 2275 C CA . PRO B 1 52 ? 55.153 39.459 1.135 1.00 12.39 52 PRO B CA 1
ATOM 2276 C C . PRO B 1 52 ? 55.775 38.122 1.528 1.00 12.56 52 PRO B C 1
ATOM 2277 O O . PRO B 1 52 ? 56.439 38.020 2.558 1.00 12.48 52 PRO B O 1
ATOM 2281 N N . ASN B 1 53 ? 55.556 37.104 0.700 1.00 12.86 53 ASN B N 1
ATOM 2282 C CA . ASN B 1 53 ? 56.116 35.780 0.941 1.00 13.36 53 ASN B CA 1
ATOM 2283 C C . ASN B 1 53 ? 57.314 35.546 0.030 1.00 14.11 53 ASN B C 1
ATOM 2284 O O . ASN B 1 53 ? 57.375 36.070 -1.080 1.00 13.58 53 ASN B O 1
ATOM 2289 N N . ASP B 1 54 ? 58.258 34.748 0.514 1.00 15.31 54 ASP B N 1
ATOM 2290 C CA . ASP B 1 54 ? 59.444 34.378 -0.246 1.00 16.55 54 ASP B CA 1
ATOM 2291 C C . ASP B 1 54 ? 59.994 33.130 0.430 1.00 16.79 54 ASP B C 1
ATOM 2292 O O . ASP B 1 54 ? 59.449 32.687 1.439 1.00 16.35 54 ASP B O 1
ATOM 2297 N N . ILE B 1 55 ? 61.055 32.549 -0.113 1.00 17.14 55 ILE B N 1
ATOM 2298 C CA . ILE B 1 55 ? 61.594 31.338 0.494 1.00 17.44 55 ILE B CA 1
ATOM 2299 C C . ILE B 1 55 ? 61.829 31.473 2.002 1.00 17.28 55 ILE B C 1
ATOM 2300 O O . ILE B 1 55 ? 61.589 30.527 2.754 1.00 17.29 55 ILE B O 1
ATOM 2305 N N . SER B 1 56 ? 62.265 32.648 2.451 1.00 17.14 56 SER B N 1
ATOM 2306 C CA . SER B 1 56 ? 62.514 32.857 3.875 1.00 16.79 56 SER B CA 1
ATOM 2307 C C . SER B 1 56 ? 61.242 32.737 4.724 1.00 16.08 56 SER B C 1
ATOM 2308 O O . SER B 1 56 ? 61.315 32.389 5.900 1.00 16.13 56 SER B O 1
ATOM 2311 N N . THR B 1 57 ? 60.081 33.025 4.140 1.00 15.32 57 THR B N 1
ATOM 2312 C CA . THR B 1 57 ? 58.828 32.905 4.890 1.00 14.41 57 THR B CA 1
ATOM 2313 C C . THR B 1 57 ? 58.110 31.600 4.560 1.00 13.61 57 THR B C 1
ATOM 2314 O O . THR B 1 57 ? 57.299 31.116 5.346 1.00 13.54 57 THR B O 1
ATOM 2318 N N . PHE B 1 58 ? 58.403 31.037 3.391 1.00 13.19 58 PHE B N 1
ATOM 2319 C CA . PHE B 1 58 ? 57.767 29.796 2.959 1.00 12.38 58 PHE B CA 1
ATOM 2320 C C . PHE B 1 58 ? 58.128 28.583 3.820 1.00 12.34 58 PHE B C 1
ATOM 2321 O O . PHE B 1 58 ? 57.248 27.813 4.208 1.00 12.07 58 PHE B O 1
ATOM 2329 N N . ILE B 1 59 ? 59.412 28.398 4.115 1.00 12.02 59 ILE B N 1
ATOM 2330 C CA . ILE B 1 59 ? 59.801 27.248 4.922 1.00 12.30 59 ILE B CA 1
ATOM 2331 C C . ILE B 1 59 ? 59.170 27.306 6.310 1.00 12.40 59 ILE B C 1
ATOM 2332 O O . ILE B 1 59 ? 58.642 26.306 6.794 1.00 12.77 59 ILE B O 1
ATOM 2337 N N . PRO B 1 60 ? 59.211 28.471 6.974 1.00 12.80 60 PRO B N 1
ATOM 2338 C CA . PRO B 1 60 ? 58.587 28.503 8.300 1.00 12.95 60 PRO B CA 1
ATOM 2339 C C . PRO B 1 60 ? 57.114 28.084 8.238 1.00 13.06 60 PRO B C 1
ATOM 2340 O O . PRO B 1 60 ? 56.634 27.349 9.104 1.00 13.08 60 PRO B O 1
ATOM 2344 N N . GLN B 1 61 ? 56.401 28.539 7.210 1.00 12.60 61 GLN B N 1
ATOM 2345 C CA . GLN B 1 61 ? 54.985 28.205 7.084 1.00 12.36 61 GLN B CA 1
ATOM 2346 C C . GLN B 1 61 ? 54.743 26.758 6.677 1.00 12.35 61 GLN B C 1
ATOM 2347 O O . GLN B 1 61 ? 53.741 26.157 7.071 1.00 11.75 61 GLN B O 1
ATOM 2353 N N . LEU B 1 62 ? 55.654 26.190 5.892 1.00 12.37 62 LEU B N 1
ATOM 2354 C CA . LEU B 1 62 ? 55.506 24.797 5.501 1.00 12.31 62 LEU B CA 1
ATOM 2355 C C . LEU B 1 62 ? 55.680 23.955 6.764 1.00 12.42 62 LEU B C 1
ATOM 2356 O O . LEU B 1 62 ? 54.955 22.984 6.977 1.00 12.15 62 LEU B O 1
ATOM 2361 N N . MET B 1 63 ? 56.626 24.342 7.617 1.00 12.27 63 MET B N 1
ATOM 2362 C CA . MET B 1 63 ? 56.845 23.617 8.864 1.00 12.41 63 MET B CA 1
ATOM 2363 C C . MET B 1 63 ? 55.620 23.769 9.762 1.00 12.22 63 MET B C 1
ATOM 2364 O O . MET B 1 63 ? 55.215 22.828 10.441 1.00 12.33 63 MET B O 1
ATOM 2369 N N . ALA B 1 64 ? 55.027 24.958 9.754 1.00 12.23 64 ALA B N 1
ATOM 2370 C CA . ALA B 1 64 ? 53.840 25.219 10.563 1.00 12.43 64 ALA B CA 1
ATOM 2371 C C . ALA B 1 64 ? 52.690 24.318 10.123 1.00 12.78 64 ALA B C 1
ATOM 2372 O O . ALA B 1 64 ? 51.846 23.932 10.932 1.00 12.53 64 ALA B O 1
ATOM 2374 N N . LEU B 1 65 ? 52.669 23.978 8.837 1.00 13.03 65 LEU B N 1
ATOM 2375 C CA . LEU B 1 65 ? 51.607 23.144 8.279 1.00 14.11 65 LEU B CA 1
ATOM 2376 C C . LEU B 1 65 ? 51.861 21.641 8.328 1.00 14.94 65 LEU B C 1
ATOM 2377 O O . LEU B 1 65 ? 51.011 20.858 7.901 1.00 15.18 65 LEU B O 1
ATOM 2382 N N . LYS B 1 66 ? 53.024 21.230 8.826 1.00 16.28 66 LYS B N 1
ATOM 2383 C CA . LYS B 1 66 ? 53.315 19.802 8.917 1.00 17.82 66 LYS B CA 1
ATOM 2384 C C . LYS B 1 66 ? 52.228 19.191 9.797 1.00 18.44 66 LYS B C 1
ATOM 2385 O O . LYS B 1 66 ? 51.920 19.713 10.863 1.00 19.00 66 LYS B O 1
ATOM 2391 N N . GLY B 1 67 ? 51.625 18.100 9.341 1.00 19.38 67 GLY B N 1
ATOM 2392 C CA . GLY B 1 67 ? 50.574 17.484 10.132 1.00 19.84 67 GLY B CA 1
ATOM 2393 C C . GLY B 1 67 ? 49.180 17.966 9.766 1.00 20.02 67 GLY B C 1
ATOM 2394 O O . GLY B 1 67 ? 48.187 17.304 10.084 1.00 20.65 67 GLY B O 1
ATOM 2395 N N . SER B 1 68 ? 49.091 19.121 9.111 1.00 19.14 68 SER B N 1
ATOM 2396 C CA . SER B 1 68 ? 47.798 19.652 8.697 1.00 18.45 68 SER B CA 1
ATOM 2397 C C . SER B 1 68 ? 47.296 18.839 7.514 1.00 18.05 68 SER B C 1
ATOM 2398 O O . SER B 1 68 ? 48.086 18.378 6.692 1.00 18.12 68 SER B O 1
ATOM 2401 N N . ALA B 1 69 ? 45.982 18.660 7.429 1.00 17.31 69 ALA B N 1
ATOM 2402 C CA . ALA B 1 69 ? 45.404 17.905 6.325 1.00 16.76 69 ALA B CA 1
ATOM 2403 C C . ALA B 1 69 ? 45.368 18.751 5.054 1.00 16.21 69 ALA B C 1
ATOM 2404 O O . ALA B 1 69 ? 45.191 18.224 3.954 1.00 16.40 69 ALA B O 1
ATOM 2406 N N . SER B 1 70 ? 45.547 20.061 5.210 1.00 15.29 70 SER B N 1
ATOM 2407 C CA . SER B 1 70 ? 45.522 20.990 4.082 1.00 14.47 70 SER B CA 1
ATOM 2408 C C . SER B 1 70 ? 46.729 20.846 3.162 1.00 14.23 70 SER B C 1
ATOM 2409 O O . SER B 1 70 ? 47.867 20.834 3.620 1.00 14.37 70 SER B O 1
ATOM 2412 N N . ALA B 1 71 ? 46.477 20.748 1.860 1.00 13.50 71 ALA B N 1
ATOM 2413 C CA . ALA B 1 71 ? 47.563 20.622 0.896 1.00 13.20 71 ALA B CA 1
ATOM 2414 C C . ALA B 1 71 ? 48.159 22.000 0.622 1.00 13.08 71 ALA B C 1
ATOM 2415 O O . ALA B 1 71 ? 47.451 22.917 0.203 1.00 12.96 71 ALA B O 1
ATOM 2417 N N . PRO B 1 72 ? 49.467 22.172 0.872 1.00 13.17 72 PRO B N 1
ATOM 2418 C CA . PRO B 1 72 ? 50.081 23.477 0.617 1.00 13.31 72 PRO B CA 1
ATOM 2419 C C . PRO B 1 72 ? 50.286 23.689 -0.879 1.00 13.30 72 PRO B C 1
ATOM 2420 O O . PRO B 1 72 ? 50.749 22.795 -1.580 1.00 13.75 72 PRO B O 1
ATOM 2424 N N . VAL B 1 73 ? 49.934 24.873 -1.358 1.00 13.05 73 VAL B N 1
ATOM 2425 C CA . VAL B 1 73 ? 50.092 25.213 -2.764 1.00 13.14 73 VAL B CA 1
ATOM 2426 C C . VAL B 1 73 ? 50.778 26.571 -2.805 1.00 13.17 73 VAL B C 1
ATOM 2427 O O . VAL B 1 73 ? 50.383 27.487 -2.087 1.00 13.76 73 VAL B O 1
ATOM 2431 N N . VAL B 1 74 ? 51.820 26.702 -3.612 1.00 12.74 74 VAL B N 1
ATOM 2432 C CA . VAL B 1 74 ? 52.493 27.988 -3.711 1.00 12.79 74 VAL B CA 1
ATOM 2433 C C . VAL B 1 74 ? 52.095 28.677 -5.010 1.00 12.80 74 VAL B C 1
ATOM 2434 O O . VAL B 1 74 ? 52.053 28.046 -6.066 1.00 12.91 74 VAL B O 1
ATOM 2438 N N . ARG B 1 75 ? 51.760 29.962 -4.923 1.00 12.96 75 ARG B N 1
ATOM 2439 C CA . ARG B 1 75 ? 51.422 30.727 -6.116 1.00 12.90 75 ARG B CA 1
ATOM 2440 C C . ARG B 1 75 ? 52.706 31.505 -6.385 1.00 12.95 75 ARG B C 1
ATOM 2441 O O . ARG B 1 75 ? 53.051 32.437 -5.657 1.00 13.03 75 ARG B O 1
ATOM 2449 N N . VAL B 1 76 ? 53.432 31.091 -7.417 1.00 12.50 76 VAL B N 1
ATOM 2450 C CA . VAL B 1 76 ? 54.705 31.714 -7.753 1.00 12.36 76 VAL B CA 1
ATOM 2451 C C . VAL B 1 76 ? 54.577 33.171 -8.192 1.00 12.10 76 VAL B C 1
ATOM 2452 O O . VAL B 1 76 ? 53.532 33.595 -8.681 1.00 12.29 76 VAL B O 1
ATOM 2456 N N . PRO B 1 77 ? 55.645 33.965 -8.009 1.00 12.31 77 PRO B N 1
ATOM 2457 C CA . PRO B 1 77 ? 55.597 35.377 -8.409 1.00 12.44 77 PRO B CA 1
ATOM 2458 C C . PRO B 1 77 ? 55.426 35.556 -9.921 1.00 12.63 77 PRO B C 1
ATOM 2459 O O . PRO B 1 77 ? 54.838 36.535 -10.379 1.00 12.73 77 PRO B O 1
ATOM 2463 N N . THR B 1 78 ? 55.938 34.602 -10.690 1.00 12.73 78 THR B N 1
ATOM 2464 C CA . THR B 1 78 ? 55.828 34.649 -12.145 1.00 12.94 78 THR B CA 1
ATOM 2465 C C . THR B 1 78 ? 56.221 33.283 -12.694 1.00 12.72 78 THR B C 1
ATOM 2466 O O . THR B 1 78 ? 56.858 32.494 -11.999 1.00 12.35 78 THR B O 1
ATOM 2470 N N . ASN B 1 79 ? 55.837 33.004 -13.935 1.00 12.58 79 ASN B N 1
ATOM 2471 C CA . ASN B 1 79 ? 56.152 31.726 -14.558 1.00 12.92 79 ASN B CA 1
ATOM 2472 C C . ASN B 1 79 ? 57.541 31.721 -15.191 1.00 12.98 79 ASN B C 1
ATOM 2473 O O . ASN B 1 79 ? 57.699 32.016 -16.375 1.00 13.45 79 ASN B O 1
ATOM 2478 N N . GLU B 1 80 ? 58.551 31.416 -14.378 1.00 13.26 80 GLU B N 1
ATOM 2479 C CA . GLU B 1 80 ? 59.923 31.330 -14.855 1.00 13.17 80 GLU B CA 1
ATOM 2480 C C . GLU B 1 80 ? 60.601 30.132 -14.168 1.00 13.84 80 GLU B C 1
ATOM 2481 O O . GLU B 1 80 ? 60.257 29.770 -13.032 1.00 14.20 80 GLU B O 1
ATOM 2487 N N . PRO B 1 81 ? 61.572 29.496 -14.839 1.00 14.22 81 PRO B N 1
ATOM 2488 C CA . PRO B 1 81 ? 62.191 28.252 -14.367 1.00 14.23 81 PRO B CA 1
ATOM 2489 C C . PRO B 1 81 ? 62.869 28.317 -13.001 1.00 14.33 81 PRO B C 1
ATOM 2490 O O . PRO B 1 81 ? 62.618 27.414 -12.145 1.00 14.79 81 PRO B O 1
ATOM 2494 N N . VAL B 1 82 ? 63.692 29.323 -12.813 1.00 13.66 82 VAL B N 1
ATOM 2495 C CA . VAL B 1 82 ? 64.559 29.476 -11.611 1.00 13.05 82 VAL B CA 1
ATOM 2496 C C . VAL B 1 82 ? 63.855 29.460 -10.258 1.00 12.68 82 VAL B C 1
ATOM 2497 O O . VAL B 1 82 ? 64.187 28.645 -9.395 1.00 12.69 82 VAL B O 1
ATOM 2501 N N . ILE B 1 83 ? 62.879 30.341 -10.061 1.00 12.24 83 ILE B N 1
ATOM 2502 C CA . ILE B 1 83 ? 62.180 30.359 -8.780 1.00 12.17 83 ILE B CA 1
ATOM 2503 C C . ILE B 1 83 ? 61.411 29.051 -8.574 1.00 12.16 83 ILE B C 1
ATOM 2504 O O . ILE B 1 83 ? 61.294 28.561 -7.451 1.00 12.23 83 ILE B O 1
ATOM 2509 N N . ILE B 1 84 ? 60.901 28.468 -9.654 1.00 11.84 84 ILE B N 1
ATOM 2510 C CA . ILE B 1 84 ? 60.172 27.214 -9.523 1.00 11.46 84 ILE B CA 1
ATOM 2511 C C . ILE B 1 84 ? 61.138 26.125 -9.059 1.00 11.51 84 ILE B C 1
ATOM 2512 O O . ILE B 1 84 ? 60.800 25.303 -8.202 1.00 11.47 84 ILE B O 1
ATOM 2517 N N . LYS B 1 85 ? 62.344 26.134 -9.617 1.00 11.56 85 LYS B N 1
ATOM 2518 C CA . LYS B 1 85 ? 63.372 25.172 -9.233 1.00 11.83 85 LYS B CA 1
ATOM 2519 C C . LYS B 1 85 ? 63.602 25.273 -7.724 1.00 12.22 85 LYS B C 1
ATOM 2520 O O . LYS B 1 85 ? 63.621 24.267 -7.010 1.00 11.91 85 LYS B O 1
ATOM 2526 N N . ARG B 1 86 ? 63.764 26.498 -7.237 1.00 12.57 86 ARG B N 1
ATOM 2527 C CA . ARG B 1 86 ? 64.013 26.716 -5.818 1.00 12.86 86 ARG B CA 1
ATOM 2528 C C . ARG B 1 86 ? 62.831 26.371 -4.914 1.00 12.83 86 ARG B C 1
ATOM 2529 O O . ARG B 1 86 ? 63.020 25.842 -3.811 1.00 12.81 86 ARG B O 1
ATOM 2537 N N . LEU B 1 87 ? 61.618 26.656 -5.375 1.00 12.45 87 LEU B N 1
ATOM 2538 C CA . LEU B 1 87 ? 60.424 26.369 -4.581 1.00 12.41 87 LEU B CA 1
ATOM 2539 C C . LEU B 1 87 ? 60.174 24.868 -4.476 1.00 12.29 87 LEU B C 1
ATOM 2540 O O . LEU B 1 87 ? 59.663 24.384 -3.466 1.00 12.49 87 LEU B O 1
ATOM 2545 N N . LEU B 1 88 ? 60.545 24.130 -5.518 1.00 12.06 88 LEU B N 1
ATOM 2546 C CA . LEU B 1 88 ? 60.374 22.684 -5.509 1.00 12.06 88 LEU B CA 1
ATOM 2547 C C . LEU B 1 88 ? 61.228 22.054 -4.416 1.00 12.06 88 LEU B C 1
ATOM 2548 O O . LEU B 1 88 ? 60.740 21.257 -3.621 1.00 11.88 88 LEU B O 1
ATOM 2553 N N . ASP B 1 89 ? 62.505 22.421 -4.372 1.00 12.29 89 ASP B N 1
ATOM 2554 C CA . ASP B 1 89 ? 63.398 21.848 -3.374 1.00 12.62 89 ASP B CA 1
ATOM 2555 C C . ASP B 1 89 ? 63.060 22.173 -1.921 1.00 12.58 89 ASP B C 1
ATOM 2556 O O . ASP B 1 89 ? 63.336 21.359 -1.039 1.00 11.94 89 ASP B O 1
ATOM 2561 N N . ILE B 1 90 ? 62.470 23.336 -1.647 1.00 12.63 90 ILE B N 1
ATOM 2562 C CA . ILE B 1 90 ? 62.134 23.632 -0.253 1.00 13.13 90 ILE B CA 1
ATOM 2563 C C . ILE B 1 90 ? 60.896 22.855 0.266 1.00 13.21 90 ILE B C 1
ATOM 2564 O O . ILE B 1 90 ? 60.593 22.865 1.468 1.00 13.41 90 ILE B O 1
ATOM 2569 N N . GLY B 1 91 ? 60.152 22.171 -0.605 1.00 13.17 91 GLY B N 1
ATOM 2570 C CA . GLY B 1 91 ? 59.048 21.299 -0.112 1.00 13.39 91 GLY B CA 1
ATOM 2571 C C . GLY B 1 91 ? 57.662 21.524 -0.760 1.00 13.25 91 GLY 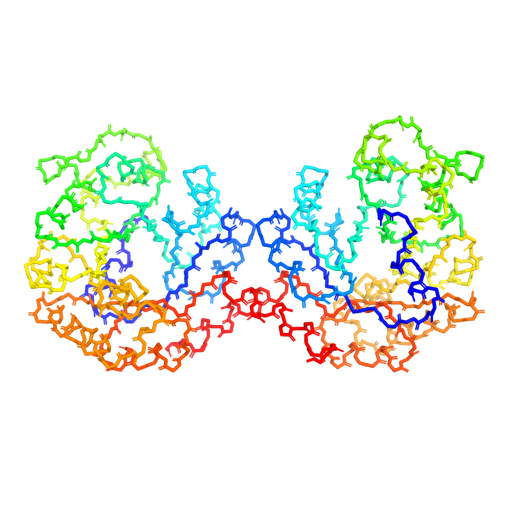B C 1
ATOM 2572 O O . GLY B 1 91 ? 56.648 20.967 -0.313 1.00 13.52 91 GLY B O 1
ATOM 2573 N N . PHE B 1 92 ? 57.582 22.319 -1.804 1.00 12.98 92 PHE B N 1
ATOM 2574 C CA . PHE B 1 92 ? 56.285 22.554 -2.486 1.00 12.89 92 PHE B CA 1
ATOM 2575 C C . PHE B 1 92 ? 56.080 21.492 -3.552 1.00 12.95 92 PHE B C 1
ATOM 2576 O O . PHE B 1 92 ? 56.970 21.250 -4.369 1.00 12.62 92 PHE B O 1
ATOM 2584 N N . TYR B 1 93 ? 54.907 20.864 -3.536 1.00 12.60 93 TYR B N 1
ATOM 2585 C CA . TYR B 1 93 ? 54.564 19.832 -4.511 1.00 12.66 93 TYR B CA 1
ATOM 2586 C C . TYR B 1 93 ? 53.370 20.265 -5.362 1.00 12.74 93 TYR B C 1
ATOM 2587 O O . TYR B 1 93 ? 52.980 19.565 -6.297 1.00 12.89 93 TYR B O 1
ATOM 2596 N N . ASN B 1 94 ? 52.787 21.410 -5.020 1.00 12.76 94 ASN B N 1
ATOM 2597 C CA . ASN B 1 94 ? 51.630 21.937 -5.738 1.00 12.90 94 ASN B CA 1
ATOM 2598 C C . ASN B 1 94 ? 51.905 23.388 -6.103 1.00 13.03 94 ASN B C 1
ATOM 2599 O O . ASN B 1 94 ? 52.306 24.182 -5.249 1.00 12.52 94 ASN B O 1
ATOM 2604 N N . PHE B 1 95 ? 51.669 23.729 -7.368 1.00 13.10 95 PHE B N 1
ATOM 2605 C CA . PHE B 1 95 ? 51.939 25.071 -7.866 1.00 13.27 95 PHE B CA 1
ATOM 2606 C C . PHE B 1 95 ? 50.790 25.759 -8.592 1.00 13.38 95 PHE B C 1
ATOM 2607 O O . PHE B 1 95 ? 50.060 25.135 -9.362 1.00 13.05 95 PHE B O 1
ATOM 2615 N N . LEU B 1 96 ? 50.652 27.057 -8.341 1.00 13.67 96 LEU B N 1
ATOM 2616 C CA . LEU B 1 96 ? 49.650 27.887 -9.004 1.00 14.09 96 LEU B CA 1
ATOM 2617 C C . LEU B 1 96 ? 50.509 28.843 -9.827 1.00 14.07 96 LEU B C 1
ATOM 2618 O O . LEU B 1 96 ? 51.329 29.578 -9.271 1.00 13.79 96 LEU B O 1
ATOM 2623 N N . ILE B 1 97 ? 50.334 28.821 -11.145 1.00 13.72 97 ILE B N 1
ATOM 2624 C CA . ILE B 1 97 ? 51.126 29.658 -12.040 1.00 13.72 97 ILE B CA 1
ATOM 2625 C C . ILE B 1 97 ? 50.330 30.836 -12.588 1.00 13.60 97 ILE B C 1
ATOM 2626 O O . ILE B 1 97 ? 49.355 30.651 -13.316 1.00 13.59 97 ILE B O 1
ATOM 2631 N N . PRO B 1 98 ? 50.743 32.067 -12.256 1.00 13.75 98 PRO B N 1
ATOM 2632 C CA . PRO B 1 98 ? 50.025 33.245 -12.747 1.00 13.92 98 PRO B CA 1
ATOM 2633 C C . PRO B 1 98 ? 50.275 33.524 -14.228 1.00 14.07 98 PRO B C 1
ATOM 2634 O O . PRO B 1 98 ? 51.289 33.118 -14.788 1.00 13.59 98 PRO B O 1
ATOM 2638 N N . PHE B 1 99 ? 49.328 34.218 -14.846 1.00 14.30 99 PHE B N 1
ATOM 2639 C CA . PHE B 1 99 ? 49.408 34.603 -16.251 1.00 14.78 99 PHE B CA 1
ATOM 2640 C C . PHE B 1 99 ? 49.930 33.573 -17.252 1.00 14.81 99 PHE B C 1
ATOM 2641 O O . PHE B 1 99 ? 50.950 33.796 -17.906 1.00 14.77 99 PHE B O 1
ATOM 2649 N N . VAL B 1 100 ? 49.243 32.444 -17.369 1.00 14.80 100 VAL B N 1
ATOM 2650 C CA . VAL B 1 100 ? 49.626 31.442 -18.354 1.00 14.95 100 VAL B CA 1
ATOM 2651 C C . VAL B 1 100 ? 48.776 31.849 -19.557 1.00 15.15 100 VAL B C 1
ATOM 2652 O O . VAL B 1 100 ? 47.547 31.749 -19.524 1.00 15.15 100 VAL B O 1
ATOM 2656 N N . GLU B 1 101 ? 49.432 32.325 -20.611 1.00 15.58 101 GLU B N 1
ATOM 2657 C CA . GLU B 1 101 ? 48.717 32.828 -21.780 1.00 15.82 101 GLU B CA 1
ATOM 2658 C C . GLU B 1 101 ? 48.829 32.029 -23.065 1.00 16.01 101 GLU B C 1
ATOM 2659 O O . GLU B 1 101 ? 48.095 32.292 -24.020 1.00 15.93 101 GLU B O 1
ATOM 2665 N N . THR B 1 102 ? 49.749 31.074 -23.102 1.00 16.03 102 THR B N 1
ATOM 2666 C CA . THR B 1 102 ? 49.940 30.264 -24.298 1.00 16.48 102 THR B CA 1
ATOM 2667 C C . THR B 1 102 ? 50.260 28.816 -23.965 1.00 16.67 102 THR B C 1
ATOM 2668 O O . THR B 1 102 ? 50.618 28.484 -22.836 1.00 16.48 102 THR B O 1
ATOM 2672 N N . LYS B 1 103 ? 50.131 27.960 -24.972 1.00 17.17 103 LYS B N 1
ATOM 2673 C CA . LYS B 1 103 ? 50.425 26.544 -24.828 1.00 17.84 103 LYS B CA 1
ATOM 2674 C C . LYS B 1 103 ? 51.886 26.394 -24.408 1.00 17.49 103 LYS B C 1
ATOM 2675 O O . LYS B 1 103 ? 52.218 25.587 -23.539 1.00 17.24 103 LYS B O 1
ATOM 2681 N N . GLU B 1 104 ? 52.756 27.180 -25.037 1.00 17.03 104 GLU B N 1
ATOM 2682 C CA . GLU B 1 104 ? 54.184 27.140 -24.739 1.00 16.96 104 GLU B CA 1
ATOM 2683 C C . GLU B 1 104 ? 54.469 27.471 -23.272 1.00 16.54 104 GLU B C 1
ATOM 2684 O O . GLU B 1 104 ? 55.287 26.815 -22.626 1.00 16.18 104 GLU B O 1
ATOM 2690 N N . GLU B 1 105 ? 53.800 28.492 -22.750 1.00 15.83 105 GLU B N 1
ATOM 2691 C CA . GLU B 1 105 ? 53.995 28.883 -21.359 1.00 15.53 105 GLU B CA 1
ATOM 2692 C C . GLU B 1 105 ? 53.504 27.781 -20.424 1.00 15.21 105 GLU B C 1
ATOM 2693 O O . GLU B 1 105 ? 54.097 27.537 -19.372 1.00 14.94 105 GLU B O 1
ATOM 2699 N N . ALA B 1 106 ? 52.426 27.106 -20.813 1.00 14.85 106 ALA B N 1
ATOM 2700 C CA . ALA B 1 106 ? 51.886 26.019 -20.008 1.00 14.75 106 ALA B CA 1
ATOM 2701 C C . ALA B 1 106 ? 52.905 24.883 -19.980 1.00 14.99 106 ALA B C 1
ATOM 2702 O O . ALA B 1 106 ? 53.195 24.317 -18.928 1.00 14.41 106 ALA B O 1
ATOM 2704 N N . GLU B 1 107 ? 53.445 24.556 -21.150 1.00 15.14 107 GLU B N 1
ATOM 2705 C CA . GLU B 1 107 ? 54.434 23.491 -21.262 1.00 15.89 107 GLU B CA 1
ATOM 2706 C C . GLU B 1 107 ? 55.687 23.822 -20.452 1.00 15.89 107 GLU B C 1
ATOM 2707 O O . GLU B 1 107 ? 56.269 22.943 -19.819 1.00 15.55 107 GLU B O 1
ATOM 2713 N N . LEU B 1 108 ? 56.097 25.089 -20.476 1.00 15.94 108 LEU B N 1
ATOM 2714 C CA . LEU B 1 108 ? 57.283 25.519 -19.737 1.00 16.09 108 LEU B CA 1
ATOM 2715 C C . LEU B 1 108 ? 57.096 25.380 -18.233 1.00 15.54 108 LEU B C 1
ATOM 2716 O O . LEU B 1 108 ? 58.017 24.976 -17.521 1.00 15.32 108 LEU B O 1
ATOM 2721 N N . ALA B 1 109 ? 55.906 25.718 -17.749 1.00 14.76 109 ALA B N 1
ATOM 2722 C CA . ALA B 1 109 ? 55.619 25.604 -16.324 1.00 14.05 109 ALA B CA 1
ATOM 2723 C C . ALA B 1 109 ? 55.727 24.138 -15.913 1.00 13.68 109 ALA B C 1
ATOM 2724 O O . ALA B 1 109 ? 56.357 23.811 -14.912 1.00 13.62 109 ALA B O 1
ATOM 2726 N N . VAL B 1 110 ? 55.116 23.253 -16.695 1.00 13.33 110 VAL B N 1
ATOM 2727 C CA . VAL B 1 110 ? 55.159 21.824 -16.396 1.00 13.14 110 VAL B CA 1
ATOM 2728 C C . VAL B 1 110 ? 56.601 21.321 -16.399 1.00 13.34 110 VAL B C 1
ATOM 2729 O O . VAL B 1 110 ? 57.036 20.639 -15.466 1.00 13.22 110 VAL B O 1
ATOM 2733 N N . ALA B 1 111 ? 57.335 21.669 -17.452 1.00 13.18 111 ALA B N 1
ATOM 2734 C CA . ALA B 1 111 ? 58.727 21.253 -17.603 1.00 13.21 111 ALA B CA 1
ATOM 2735 C C . ALA B 1 111 ? 59.611 21.728 -16.454 1.00 13.12 111 ALA B C 1
ATOM 2736 O O . ALA B 1 111 ? 60.553 21.037 -16.060 1.00 13.11 111 ALA B O 1
ATOM 2738 N N . SER B 1 112 ? 59.306 22.906 -15.922 1.00 13.14 112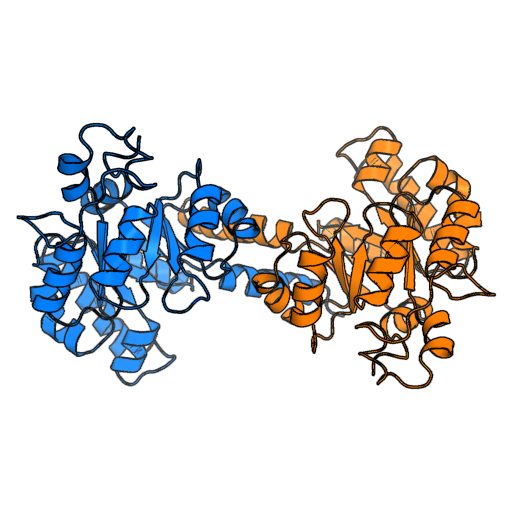 SER B N 1
ATOM 2739 C CA . SER B 1 112 ? 60.081 23.475 -14.823 1.00 13.07 112 SER B CA 1
ATOM 2740 C C . SER B 1 112 ? 60.002 22.632 -13.552 1.00 13.41 112 SER B C 1
ATOM 2741 O O . SER B 1 112 ? 60.831 22.781 -12.653 1.00 13.25 112 SER B O 1
ATOM 2744 N N . THR B 1 113 ? 59.012 21.744 -13.478 1.00 13.42 113 THR B N 1
ATOM 2745 C CA . THR B 1 113 ? 58.835 20.912 -12.289 1.00 13.44 113 THR B CA 1
ATOM 2746 C C . THR B 1 113 ? 59.244 19.455 -12.470 1.00 13.58 113 THR B C 1
ATOM 2747 O O . THR B 1 113 ? 59.126 18.656 -11.539 1.00 13.36 113 THR B O 1
ATOM 2751 N N . ARG B 1 114 ? 59.732 19.109 -13.657 1.00 13.78 114 ARG B N 1
ATOM 2752 C CA . ARG B 1 114 ? 60.134 17.737 -13.934 1.00 14.24 114 ARG B CA 1
ATOM 2753 C C . ARG B 1 114 ? 61.604 17.618 -14.317 1.00 14.10 114 ARG B C 1
ATOM 2754 O O . ARG B 1 114 ? 62.132 18.434 -15.072 1.00 14.29 114 ARG B O 1
ATOM 2762 N N . TYR B 1 115 ? 62.265 16.600 -13.775 1.00 14.40 115 TYR B N 1
ATOM 2763 C CA . TYR B 1 115 ? 63.673 16.356 -14.069 1.00 14.40 115 TYR B CA 1
ATOM 2764 C C . TYR B 1 115 ? 63.823 15.872 -15.503 1.00 14.81 115 TYR B C 1
ATOM 2765 O O . TYR B 1 115 ? 62.872 15.360 -16.093 1.00 14.90 115 TYR B O 1
ATOM 2774 N N . PRO B 1 116 ? 65.023 16.034 -16.084 1.00 14.97 116 PRO B N 1
ATOM 2775 C CA . PRO B 1 116 ? 65.264 15.585 -17.460 1.00 15.17 116 PRO B CA 1
ATOM 2776 C C . PRO B 1 116 ? 65.107 14.063 -17.487 1.00 15.71 116 PRO B C 1
ATOM 2777 O O . PRO B 1 116 ? 65.308 13.397 -16.470 1.00 15.28 116 PRO B O 1
ATOM 2781 N N . PRO B 1 117 ? 64.783 13.490 -18.655 1.00 16.17 117 PRO B N 1
ATOM 2782 C CA . PRO B 1 117 ? 64.559 14.166 -19.936 1.00 16.44 117 PRO B CA 1
ATOM 2783 C C . PRO B 1 117 ? 63.183 14.809 -20.110 1.00 16.91 117 PRO B C 1
ATOM 2784 O O . PRO B 1 117 ? 62.979 15.582 -21.045 1.00 17.17 117 PRO B O 1
ATOM 2788 N N . GLU B 1 118 ? 62.247 14.497 -19.219 1.00 17.34 118 GLU B N 1
ATOM 2789 C CA . GLU B 1 118 ? 60.899 15.049 -19.323 1.00 17.73 118 GLU B CA 1
ATOM 2790 C C . GLU B 1 118 ? 60.849 16.565 -19.152 1.00 17.35 118 GLU B C 1
ATOM 2791 O O . GLU B 1 118 ? 60.118 17.255 -19.873 1.00 17.54 118 GLU B O 1
ATOM 2797 N N . GLY B 1 119 ? 61.624 17.082 -18.204 1.00 16.59 119 GLY B N 1
ATOM 2798 C CA . GLY B 1 119 ? 61.635 18.514 -17.962 1.00 15.89 119 GLY B CA 1
ATOM 2799 C C . GLY B 1 119 ? 63.025 19.109 -17.832 1.00 15.62 119 GLY B C 1
ATOM 2800 O O . GLY B 1 119 ? 64.013 18.505 -18.259 1.00 15.31 119 GLY B O 1
ATOM 2801 N N . ILE B 1 120 ? 63.100 20.293 -17.228 1.00 15.02 120 ILE B N 1
ATOM 2802 C CA . ILE B 1 120 ? 64.365 21.001 -17.053 1.00 14.61 120 ILE B CA 1
ATOM 2803 C C . ILE B 1 120 ? 64.707 21.290 -15.589 1.00 14.25 120 ILE B C 1
ATOM 2804 O O . ILE B 1 120 ? 65.560 22.125 -15.303 1.00 14.41 120 ILE B O 1
ATOM 2809 N N . ARG B 1 121 ? 64.047 20.603 -14.665 1.00 13.64 121 ARG B N 1
ATOM 2810 C CA . ARG B 1 121 ? 64.296 20.826 -13.243 1.00 13.04 121 ARG B CA 1
ATOM 2811 C C . ARG B 1 121 ? 65.720 20.456 -12.823 1.00 12.74 121 ARG B C 1
ATOM 2812 O O . ARG B 1 121 ? 66.195 19.356 -13.109 1.00 12.50 121 ARG B O 1
ATOM 2820 N N . GLY B 1 122 ? 66.393 21.385 -12.145 1.00 12.58 122 GLY B N 1
ATOM 2821 C CA . GLY B 1 122 ? 67.747 21.141 -11.676 1.00 12.33 122 GLY B CA 1
ATOM 2822 C C . GLY B 1 122 ? 67.764 20.077 -10.592 1.00 12.51 122 GLY B C 1
ATOM 2823 O O . GLY B 1 122 ? 66.851 20.011 -9.769 1.00 12.37 122 GLY B O 1
ATOM 2824 N N . VAL B 1 123 ? 68.816 19.263 -10.571 1.00 12.42 123 VAL B N 1
ATOM 2825 C CA . VAL B 1 123 ? 68.930 18.172 -9.609 1.00 12.90 123 VAL B CA 1
ATOM 2826 C C . VAL B 1 123 ? 69.788 18.440 -8.374 1.00 13.15 123 VAL B C 1
ATOM 2827 O O . VAL B 1 123 ? 70.897 18.968 -8.470 1.00 13.69 123 VAL B O 1
ATOM 2831 N N . SER B 1 124 ? 69.254 18.061 -7.217 1.00 13.28 124 SER B N 1
ATOM 2832 C CA . SER B 1 124 ? 69.937 18.183 -5.931 1.00 13.45 124 SER B CA 1
ATOM 2833 C C . SER B 1 124 ? 69.596 16.887 -5.189 1.00 13.38 124 SER B C 1
ATOM 2834 O O . SER B 1 124 ? 68.458 16.425 -5.249 1.00 13.05 124 SER B O 1
ATOM 2837 N N . VAL B 1 125 ? 70.567 16.298 -4.497 1.00 13.74 125 VAL B N 1
ATOM 2838 C CA . VAL B 1 125 ? 70.327 15.031 -3.806 1.00 14.22 125 VAL B CA 1
ATOM 2839 C C . VAL B 1 125 ? 69.746 15.091 -2.397 1.00 14.32 125 VAL B C 1
ATOM 2840 O O . VAL B 1 125 ? 69.346 14.063 -1.852 1.00 14.36 125 VAL B O 1
ATOM 2844 N N . SER B 1 126 ? 69.703 16.273 -1.795 1.00 13.98 126 SER B N 1
ATOM 2845 C CA . SER B 1 126 ? 69.155 16.379 -0.447 1.00 13.70 126 SER B CA 1
ATOM 2846 C C . SER B 1 126 ? 68.564 17.759 -0.199 1.00 13.78 126 SER B C 1
ATOM 2847 O O . SER B 1 126 ? 69.227 18.775 -0.397 1.00 13.77 126 SER B O 1
ATOM 2850 N N . HIS B 1 127 ? 67.313 17.776 0.245 1.00 13.45 127 HIS B N 1
ATOM 2851 C CA . HIS B 1 127 ? 66.585 19.012 0.503 1.00 13.25 127 HIS B CA 1
ATOM 2852 C C . HIS B 1 127 ? 65.265 18.647 1.173 1.00 13.14 127 HIS B C 1
ATOM 2853 O O . HIS B 1 127 ? 64.986 17.468 1.386 1.00 13.31 127 HIS B O 1
ATOM 2860 N N . ARG B 1 128 ? 64.452 19.644 1.506 1.00 13.06 128 ARG B N 1
ATOM 2861 C CA . ARG B 1 128 ? 63.180 19.356 2.164 1.00 13.18 128 ARG B CA 1
ATOM 2862 C C . ARG B 1 128 ? 62.259 18.487 1.305 1.00 13.21 128 ARG B C 1
ATOM 2863 O O . ARG B 1 128 ? 61.549 17.628 1.828 1.00 13.29 128 ARG B O 1
ATOM 2871 N N . ALA B 1 129 ? 62.283 18.704 -0.010 1.00 13.00 129 ALA B N 1
ATOM 2872 C CA . ALA B 1 129 ? 61.422 17.959 -0.928 1.00 12.81 129 ALA B CA 1
ATOM 2873 C C . ALA B 1 129 ? 61.549 16.439 -0.836 1.00 12.97 129 ALA B C 1
ATOM 2874 O O . ALA B 1 129 ? 60.549 15.727 -0.941 1.00 12.52 129 ALA B O 1
ATOM 2876 N N . ASN B 1 130 ? 62.768 15.933 -0.670 1.00 13.08 130 ASN B N 1
ATOM 2877 C CA . ASN B 1 130 ? 62.950 14.491 -0.543 1.00 13.53 130 ASN B CA 1
ATOM 2878 C C . ASN B 1 130 ? 63.299 14.210 0.911 1.00 13.92 130 ASN B C 1
ATOM 2879 O O . ASN B 1 130 ? 63.882 13.176 1.240 1.00 13.99 130 ASN B O 1
ATOM 2884 N N . MET B 1 131 ? 62.889 15.147 1.768 1.00 14.15 131 MET B N 1
ATOM 2885 C CA . MET B 1 131 ? 63.136 15.110 3.207 1.00 15.04 131 MET B CA 1
ATOM 2886 C C . MET B 1 131 ? 64.531 14.579 3.489 1.00 15.11 131 MET B C 1
ATOM 2887 O O . MET B 1 131 ? 64.726 13.604 4.221 1.00 15.34 131 MET B O 1
ATOM 2892 N N . PHE B 1 132 ? 65.495 15.243 2.862 1.00 15.06 132 PHE B N 1
ATOM 2893 C CA . PHE B 1 132 ? 66.907 14.938 3.002 1.00 15.21 132 PHE B CA 1
ATOM 2894 C C . PHE B 1 132 ? 67.285 13.482 2.769 1.00 15.65 132 PHE B C 1
ATOM 2895 O O . PHE B 1 132 ? 68.013 12.877 3.555 1.00 15.55 132 PHE B O 1
ATOM 2903 N N . GLY B 1 133 ? 66.779 12.933 1.668 1.00 16.06 133 GLY B N 1
ATOM 2904 C CA . GLY B 1 133 ? 67.088 11.563 1.299 1.00 16.67 133 GLY B CA 1
ATOM 2905 C C . GLY B 1 133 ? 66.250 10.462 1.919 1.00 16.96 133 GLY B C 1
ATOM 2906 O O . GLY B 1 133 ? 66.571 9.286 1.748 1.00 17.35 133 GLY B O 1
ATOM 2907 N N . THR B 1 134 ? 65.180 10.814 2.625 1.00 16.95 134 THR B N 1
ATOM 2908 C CA . THR B 1 134 ? 64.350 9.790 3.249 1.00 17.24 134 THR B CA 1
ATOM 2909 C C . THR B 1 134 ? 63.089 9.434 2.471 1.00 17.49 134 THR B C 1
ATOM 2910 O O . THR B 1 134 ? 62.358 8.517 2.853 1.00 17.81 134 THR B O 1
ATOM 2914 N N . VAL B 1 135 ? 62.823 10.151 1.384 1.00 17.45 135 VAL B N 1
ATOM 2915 C CA . VAL B 1 135 ? 61.650 9.846 0.572 1.00 17.60 135 VAL B CA 1
ATOM 2916 C C . VAL B 1 135 ? 62.036 8.743 -0.409 1.00 17.78 135 VAL B C 1
ATOM 2917 O O . VAL B 1 135 ? 62.960 8.897 -1.205 1.00 17.77 135 VAL B O 1
ATOM 2921 N N . ALA B 1 136 ? 61.328 7.622 -0.340 1.00 18.15 136 ALA B N 1
ATOM 2922 C CA . ALA B 1 136 ? 61.620 6.484 -1.205 1.00 18.51 136 ALA B CA 1
ATOM 2923 C C . ALA B 1 136 ? 61.414 6.763 -2.690 1.00 18.58 136 ALA B C 1
ATOM 2924 O O . ALA B 1 136 ? 60.495 7.486 -3.076 1.00 18.57 136 ALA B O 1
ATOM 2926 N N . ASP B 1 137 ? 62.289 6.186 -3.512 1.00 18.65 137 ASP B N 1
ATOM 2927 C CA . ASP B 1 137 ? 62.206 6.321 -4.966 1.00 18.66 137 ASP B CA 1
ATOM 2928 C C . ASP B 1 137 ? 61.853 7.757 -5.351 1.00 18.23 137 ASP B C 1
ATOM 2929 O O . ASP B 1 137 ? 61.041 7.984 -6.248 1.00 17.89 137 ASP B O 1
ATOM 2934 N N . TYR B 1 138 ? 62.476 8.721 -4.683 1.00 17.63 138 TYR B N 1
ATOM 2935 C CA . TYR B 1 138 ? 62.181 10.131 -4.932 1.00 17.41 138 TYR B CA 1
ATOM 2936 C C . TYR B 1 138 ? 62.270 10.641 -6.373 1.00 17.76 138 TYR B C 1
ATOM 2937 O O . TYR B 1 138 ? 61.282 11.125 -6.919 1.00 17.26 138 TYR B O 1
ATOM 2946 N N . PHE B 1 139 ? 63.449 10.558 -6.979 1.00 18.60 139 PHE B N 1
ATOM 2947 C CA . PHE B 1 139 ? 63.629 11.061 -8.341 1.00 19.58 139 PHE B CA 1
ATOM 2948 C C . PHE B 1 139 ? 62.543 10.620 -9.315 1.00 19.97 139 PHE B C 1
ATOM 2949 O O . PHE B 1 139 ? 61.985 11.441 -10.043 1.00 20.50 139 PHE B O 1
ATOM 2957 N N . ALA B 1 140 ? 62.229 9.331 -9.317 1.00 20.16 140 ALA B N 1
ATOM 2958 C CA . ALA B 1 140 ? 61.207 8.805 -10.214 1.00 20.43 140 ALA B CA 1
ATOM 2959 C C . ALA B 1 140 ? 59.795 9.268 -9.848 1.00 20.47 140 ALA B C 1
ATOM 2960 O O . ALA B 1 140 ? 59.040 9.738 -10.702 1.00 20.90 140 ALA B O 1
ATOM 2962 N N . GLN B 1 141 ? 59.438 9.146 -8.575 1.00 20.08 141 GLN B N 1
ATOM 2963 C CA . GLN B 1 141 ? 58.100 9.529 -8.144 1.00 19.58 141 GLN B CA 1
ATOM 2964 C C . GLN B 1 141 ? 57.812 11.024 -8.199 1.00 18.71 141 GLN B C 1
ATOM 2965 O O . GLN B 1 141 ? 56.676 11.426 -8.442 1.00 18.34 141 GLN B O 1
ATOM 2971 N N . SER B 1 142 ? 58.831 11.849 -7.982 1.00 18.01 142 SER B N 1
ATOM 2972 C CA . SER B 1 142 ? 58.633 13.294 -7.999 1.00 17.28 142 SER B CA 1
ATOM 2973 C C . SER B 1 142 ? 58.039 13.780 -9.317 1.00 16.86 142 SER B C 1
ATOM 2974 O O . SER B 1 142 ? 57.110 14.583 -9.324 1.00 16.68 142 SER B O 1
ATOM 2977 N N . ASN B 1 143 ? 58.577 13.288 -10.428 1.00 16.68 143 ASN B N 1
ATOM 2978 C CA . ASN B 1 143 ? 58.104 13.686 -11.753 1.00 16.84 143 ASN B CA 1
ATOM 2979 C C . ASN B 1 143 ? 56.623 13.431 -12.012 1.00 16.95 143 ASN B C 1
ATOM 2980 O O . ASN B 1 143 ? 56.018 14.083 -12.864 1.00 16.89 143 ASN B O 1
ATOM 2985 N N . LYS B 1 144 ? 56.036 12.488 -11.284 1.00 17.10 144 LYS B N 1
ATOM 2986 C CA . LYS B 1 144 ? 54.623 12.165 -11.471 1.00 17.58 144 LYS B CA 1
ATOM 2987 C C . LYS B 1 144 ? 53.747 12.686 -10.341 1.00 17.06 144 LYS B C 1
ATOM 2988 O O . LYS B 1 144 ? 52.538 12.445 -10.331 1.00 17.05 144 LYS B O 1
ATOM 2994 N N . ASN B 1 145 ? 54.341 13.414 -9.401 1.00 16.39 145 ASN B N 1
ATOM 2995 C CA . ASN B 1 145 ? 53.581 13.901 -8.259 1.00 15.79 145 ASN B CA 1
ATOM 2996 C C . ASN B 1 145 ? 53.560 15.399 -7.984 1.00 15.34 145 ASN B C 1
ATOM 2997 O O . ASN B 1 145 ? 53.356 15.820 -6.844 1.00 15.22 145 ASN B O 1
ATOM 3002 N N . ILE B 1 146 ? 53.765 16.206 -9.018 1.00 14.84 146 ILE B N 1
ATOM 3003 C CA . ILE B 1 146 ? 53.722 17.652 -8.850 1.00 14.25 146 ILE B CA 1
ATOM 3004 C C . ILE B 1 146 ? 52.432 18.149 -9.494 1.00 14.35 146 ILE B C 1
ATOM 3005 O O . ILE B 1 146 ? 52.102 17.764 -10.620 1.00 14.48 146 ILE B O 1
ATOM 3010 N N . THR B 1 147 ? 51.692 18.986 -8.774 1.00 13.93 147 THR B N 1
ATOM 3011 C CA . THR B 1 147 ? 50.447 19.526 -9.304 1.00 13.72 147 THR B CA 1
ATOM 3012 C C . THR B 1 147 ? 50.710 20.875 -9.952 1.00 13.74 147 THR B C 1
ATOM 3013 O O . THR B 1 147 ? 51.333 21.753 -9.357 1.00 13.80 147 THR B O 1
ATOM 3017 N N . ILE B 1 148 ? 50.249 21.029 -11.186 1.00 13.82 148 ILE B N 1
ATOM 3018 C CA . ILE B 1 148 ? 50.417 22.282 -11.905 1.00 13.98 148 ILE B CA 1
ATOM 3019 C C . ILE B 1 148 ? 49.043 22.872 -12.180 1.00 13.90 148 ILE B C 1
ATOM 3020 O O . ILE B 1 148 ? 48.242 22.289 -12.914 1.00 14.20 148 ILE B O 1
ATOM 3025 N N . LEU B 1 149 ? 48.771 24.018 -11.567 1.00 13.79 149 LEU B N 1
ATOM 3026 C CA . LEU B 1 149 ? 47.505 24.714 -11.753 1.00 13.76 149 LEU B CA 1
ATOM 3027 C C . LEU B 1 149 ? 47.844 26.003 -12.498 1.00 13.82 149 LEU B C 1
ATOM 3028 O O . LEU B 1 149 ? 48.569 26.857 -11.982 1.00 13.73 149 LEU B O 1
ATOM 3033 N N . VAL B 1 150 ? 47.340 26.134 -13.721 1.00 13.66 150 VAL B N 1
ATOM 3034 C CA . VAL B 1 150 ? 47.620 27.319 -14.521 1.00 13.40 150 VAL B CA 1
ATOM 3035 C C . VAL B 1 150 ? 46.520 28.360 -14.386 1.00 13.23 150 VAL B C 1
ATOM 3036 O O . VAL B 1 150 ? 45.336 28.029 -14.355 1.00 13.21 150 VAL B O 1
ATOM 3040 N N . GLN B 1 151 ? 46.916 29.624 -14.302 1.00 13.16 151 GLN B N 1
ATOM 3041 C CA . GLN B 1 151 ? 45.945 30.694 -14.175 1.00 13.11 151 GLN B CA 1
ATOM 3042 C C . GLN B 1 151 ? 45.595 31.335 -15.503 1.00 13.44 151 GLN B C 1
ATOM 3043 O O . GLN B 1 151 ? 46.469 31.832 -16.215 1.00 13.15 151 GLN B O 1
ATOM 3049 N N . ILE B 1 152 ? 44.310 31.297 -15.838 1.00 13.48 152 ILE B N 1
ATOM 3050 C CA . ILE B 1 152 ? 43.818 31.929 -17.050 1.00 13.88 152 ILE B CA 1
ATOM 3051 C C . ILE B 1 152 ? 43.271 33.243 -16.515 1.00 14.14 152 ILE B C 1
ATOM 3052 O O . ILE B 1 152 ? 42.251 33.268 -15.826 1.00 14.81 152 ILE B O 1
ATOM 3057 N N . GLU B 1 153 ? 43.962 34.334 -16.814 1.00 14.30 153 GLU B N 1
ATOM 3058 C CA . GLU B 1 153 ? 43.549 35.635 -16.315 1.00 14.30 153 GLU B CA 1
ATOM 3059 C C . GLU B 1 153 ? 43.964 36.771 -17.233 1.00 14.52 153 GLU B C 1
ATOM 3060 O O . GLU B 1 153 ? 44.292 37.861 -16.772 1.00 14.45 153 GLU B O 1
ATOM 3066 N N . SER B 1 154 ? 43.947 36.508 -18.535 1.00 14.62 154 SER B N 1
ATOM 3067 C CA . SER B 1 154 ? 44.301 37.511 -19.533 1.00 15.73 154 SER B CA 1
ATOM 3068 C C . SER B 1 154 ? 43.566 37.172 -20.825 1.00 16.11 154 SER B C 1
ATOM 3069 O O . SER B 1 154 ? 43.168 36.029 -21.030 1.00 16.42 154 SER B O 1
ATOM 3072 N N . GLN B 1 155 ? 43.386 38.159 -21.694 1.00 16.95 155 GLN B N 1
ATOM 3073 C CA . GLN B 1 155 ? 42.686 37.924 -22.953 1.00 17.46 155 GLN B CA 1
ATOM 3074 C C . GLN B 1 155 ? 43.341 36.816 -23.773 1.00 17.36 155 GLN B C 1
ATOM 3075 O O . GLN B 1 155 ? 42.655 35.967 -24.345 1.00 16.65 155 GLN B O 1
ATOM 3081 N N . GLN B 1 156 ? 44.667 36.819 -23.830 1.00 17.41 156 GLN B N 1
ATOM 3082 C CA . GLN B 1 156 ? 45.369 35.797 -24.593 1.00 17.82 156 GLN B CA 1
ATOM 3083 C C . GLN B 1 156 ? 45.150 34.430 -23.953 1.00 17.32 156 GLN B C 1
ATOM 3084 O O . GLN B 1 156 ? 44.969 33.436 -24.652 1.00 16.92 156 GLN B O 1
ATOM 3090 N N . GLY B 1 157 ? 45.161 34.390 -22.623 1.00 16.87 157 GLY B N 1
ATOM 3091 C CA . GLY B 1 157 ? 44.939 33.139 -21.921 1.00 16.42 157 GLY B CA 1
ATOM 3092 C C . GLY B 1 157 ? 43.583 32.565 -22.290 1.00 16.29 157 GLY B C 1
ATOM 3093 O O . GLY B 1 157 ? 43.439 31.361 -22.502 1.00 15.94 157 GLY B O 1
ATOM 3094 N N . VAL B 1 158 ? 42.579 33.430 -22.370 1.00 16.23 158 VAL B N 1
ATOM 3095 C CA . VAL B 1 158 ? 41.238 32.991 -22.728 1.00 16.41 158 VAL B CA 1
ATOM 3096 C C . VAL B 1 158 ? 41.230 32.473 -24.162 1.00 16.50 158 VAL B C 1
ATOM 3097 O O . VAL B 1 158 ? 40.664 31.413 -24.444 1.00 16.75 158 VAL B O 1
ATOM 3101 N N . ASP B 1 159 ? 41.865 33.215 -25.066 1.00 16.55 159 ASP B N 1
ATOM 3102 C CA . ASP B 1 159 ? 41.918 32.810 -26.469 1.00 16.42 159 ASP B CA 1
ATOM 3103 C C . ASP B 1 159 ? 42.558 31.435 -26.642 1.00 16.08 159 ASP B C 1
ATOM 3104 O O . ASP B 1 159 ? 42.122 30.638 -27.476 1.00 15.56 159 ASP B O 1
ATOM 3109 N N . ASN B 1 160 ? 43.593 31.165 -25.849 1.00 15.59 160 ASN B N 1
ATOM 3110 C CA . ASN B 1 160 ? 44.330 29.905 -25.930 1.00 15.49 160 ASN B CA 1
ATOM 3111 C C . ASN B 1 160 ? 43.963 28.868 -24.872 1.00 15.30 160 ASN B C 1
ATOM 3112 O O . ASN B 1 160 ? 44.697 27.900 -24.682 1.00 15.24 160 ASN B O 1
ATOM 3117 N N . VAL B 1 161 ? 42.830 29.051 -24.202 1.00 15.43 161 VAL B N 1
ATOM 3118 C CA . VAL B 1 161 ? 42.418 28.127 -23.146 1.00 15.49 161 VAL B CA 1
ATOM 3119 C C . VAL B 1 161 ? 42.368 26.653 -23.555 1.00 15.78 161 VAL B C 1
ATOM 3120 O O . VAL B 1 161 ? 42.699 25.775 -22.756 1.00 15.13 161 VAL B O 1
ATOM 3124 N N . ASP B 1 162 ? 41.961 26.374 -24.790 1.00 15.86 162 ASP B N 1
ATOM 3125 C CA . ASP B 1 162 ? 41.890 24.991 -25.248 1.00 16.32 162 ASP B CA 1
ATOM 3126 C C . ASP B 1 162 ? 43.263 24.331 -25.334 1.00 16.01 162 ASP B C 1
ATOM 3127 O O . ASP B 1 162 ? 43.459 23.229 -24.815 1.00 16.28 162 ASP B O 1
ATOM 3132 N N . ALA B 1 163 ? 44.214 25.002 -25.979 1.00 15.63 163 ALA B N 1
ATOM 3133 C CA . ALA B 1 163 ? 45.563 24.458 -26.121 1.00 15.47 163 ALA B CA 1
ATOM 3134 C C . ALA B 1 163 ? 46.238 24.319 -24.760 1.00 15.35 163 ALA B C 1
ATOM 3135 O O . ALA B 1 163 ? 47.000 23.384 -24.525 1.00 14.99 163 ALA B O 1
ATOM 3137 N N . ILE B 1 164 ? 45.954 25.260 -23.868 1.00 15.28 164 ILE B N 1
ATOM 3138 C CA . ILE B 1 164 ? 46.527 25.237 -22.529 1.00 15.05 164 ILE B CA 1
ATOM 3139 C C . ILE B 1 164 ? 45.968 24.061 -21.728 1.00 15.12 164 ILE B C 1
ATOM 3140 O O . ILE B 1 164 ? 46.722 23.309 -21.108 1.00 15.31 164 ILE B O 1
ATOM 3145 N N . ALA B 1 165 ? 44.649 23.893 -21.753 1.00 15.13 165 ALA B N 1
ATOM 3146 C CA . ALA B 1 165 ? 44.007 22.805 -21.016 1.00 15.41 165 ALA B CA 1
ATOM 3147 C C . ALA B 1 165 ? 44.390 21.434 -21.567 1.00 15.73 165 ALA B C 1
ATOM 3148 O O . ALA B 1 165 ? 44.419 20.445 -20.833 1.00 15.77 165 ALA B O 1
ATOM 3150 N N . ALA B 1 166 ? 44.691 21.383 -22.860 1.00 16.30 166 ALA B N 1
ATOM 3151 C CA . ALA B 1 166 ? 45.065 20.133 -23.515 1.00 16.68 166 ALA B CA 1
ATOM 3152 C C . ALA B 1 166 ? 46.518 19.745 -23.239 1.00 17.03 166 ALA B C 1
ATOM 3153 O O . ALA B 1 166 ? 46.939 18.626 -23.540 1.00 17.49 166 ALA B O 1
ATOM 3155 N N . THR B 1 167 ? 47.280 20.664 -22.658 1.00 17.11 167 THR B N 1
ATOM 3156 C CA . THR B 1 167 ? 48.687 20.410 -22.368 1.00 17.26 167 THR B CA 1
ATOM 3157 C C . THR B 1 167 ? 48.913 19.351 -21.292 1.00 17.45 167 THR B C 1
ATOM 3158 O O . THR B 1 167 ? 48.341 19.413 -20.200 1.00 17.06 167 THR B O 1
ATOM 3162 N N . GLU B 1 168 ? 49.751 18.371 -21.617 1.00 17.60 168 GLU B N 1
ATOM 3163 C CA . GLU B 1 168 ? 50.068 17.294 -20.689 1.00 17.83 168 GLU B CA 1
ATOM 3164 C C . GLU B 1 168 ? 50.768 17.873 -19.464 1.00 17.21 168 GLU B C 1
ATOM 3165 O O . GLU B 1 168 ? 51.718 18.641 -19.589 1.00 16.72 168 GLU B O 1
ATOM 3171 N N . GLY B 1 169 ? 50.297 17.508 -18.279 1.00 16.77 169 GLY B N 1
ATOM 3172 C CA . GLY B 1 169 ? 50.922 18.024 -17.075 1.00 16.37 169 GLY B CA 1
ATOM 3173 C C . GLY B 1 169 ? 50.122 19.137 -16.433 1.00 16.17 169 GLY B C 1
ATOM 3174 O O . GLY B 1 169 ? 50.319 19.443 -15.257 1.00 15.92 169 GLY B O 1
ATOM 3175 N N . VAL B 1 170 ? 49.237 19.765 -17.203 1.00 15.85 170 VAL B N 1
ATOM 3176 C CA . VAL B 1 170 ? 48.395 20.824 -16.658 1.00 15.58 170 VAL B CA 1
ATOM 3177 C C . VAL B 1 170 ? 47.273 20.109 -15.908 1.00 15.76 170 VAL B C 1
ATOM 3178 O O . VAL B 1 170 ? 46.375 19.529 -16.520 1.00 15.57 170 VAL B O 1
ATOM 3182 N N . ASP B 1 171 ? 47.343 20.148 -14.581 1.00 15.34 171 ASP B N 1
ATOM 3183 C CA . ASP B 1 171 ? 46.373 19.472 -13.725 1.00 15.71 171 ASP B CA 1
ATOM 3184 C C . ASP B 1 171 ? 45.058 20.200 -13.489 1.00 15.43 171 ASP B C 1
ATOM 3185 O O . ASP B 1 171 ? 44.040 19.568 -13.212 1.00 15.56 171 ASP B O 1
ATOM 3190 N N . GLY B 1 172 ? 45.082 21.524 -13.576 1.00 15.17 172 GLY B N 1
ATOM 3191 C CA . GLY B 1 172 ? 43.869 22.285 -13.356 1.00 14.86 172 GLY B CA 1
ATOM 3192 C C . GLY B 1 172 ? 43.901 23.643 -14.024 1.00 14.74 172 GLY B C 1
ATOM 3193 O O . GLY B 1 172 ? 44.974 24.218 -14.219 1.00 14.92 172 GLY B O 1
ATOM 3194 N N . ILE B 1 173 ? 42.720 24.145 -14.375 1.00 13.91 173 ILE B N 1
ATOM 3195 C CA . ILE B 1 173 ? 42.568 25.445 -15.024 1.00 14.00 173 ILE B CA 1
ATOM 3196 C C . ILE B 1 173 ? 41.960 26.395 -13.999 1.00 14.02 173 ILE B C 1
ATOM 3197 O O . ILE B 1 173 ? 40.772 26.304 -13.681 1.00 13.66 173 ILE B O 1
ATOM 3202 N N . PHE B 1 174 ? 42.785 27.304 -13.488 1.00 14.00 174 PHE B N 1
ATOM 3203 C CA . PHE B 1 174 ? 42.359 28.251 -12.463 1.00 13.96 174 PHE B CA 1
ATOM 3204 C C . PHE B 1 174 ? 42.100 29.649 -13.000 1.00 14.10 174 PHE B C 1
ATOM 3205 O O . PHE B 1 174 ? 42.914 30.201 -13.732 1.00 14.47 174 PHE B O 1
ATOM 3213 N N . VAL B 1 175 ? 40.965 30.226 -12.620 1.00 14.21 175 VAL B N 1
ATOM 3214 C CA . VAL B 1 175 ? 40.626 31.574 -13.053 1.00 14.27 175 VAL B CA 1
ATOM 3215 C C . VAL B 1 175 ? 41.000 32.577 -11.972 1.00 14.45 175 VAL B C 1
ATOM 3216 O O . VAL B 1 175 ? 40.621 32.415 -10.809 1.00 14.16 175 VAL B O 1
ATOM 3220 N N . GLY B 1 176 ? 41.763 33.598 -12.361 1.00 14.36 176 GLY B N 1
ATOM 3221 C CA . GLY B 1 176 ? 42.141 34.654 -11.436 1.00 14.67 176 GLY B CA 1
ATOM 3222 C C . GLY B 1 176 ? 41.171 35.773 -11.763 1.00 14.78 176 GLY B C 1
ATOM 3223 O O . GLY B 1 176 ? 41.389 36.511 -12.719 1.00 14.42 176 GLY B O 1
ATOM 3224 N N . PRO B 1 177 ? 40.088 35.926 -10.985 1.00 15.07 177 PRO B N 1
ATOM 3225 C CA . PRO B 1 177 ? 39.066 36.956 -11.204 1.00 15.01 177 PRO B CA 1
ATOM 3226 C C . PRO B 1 177 ? 39.510 38.403 -11.403 1.00 14.77 177 PRO B C 1
ATOM 3227 O O . PRO B 1 177 ? 39.078 39.060 -12.350 1.00 14.59 177 PRO B O 1
ATOM 3231 N N . SER B 1 178 ? 40.365 38.901 -10.516 1.00 14.19 178 SER B N 1
ATOM 3232 C CA . SER B 1 178 ? 40.813 40.288 -10.600 1.00 13.72 178 SER B CA 1
ATOM 3233 C C . SER B 1 178 ? 41.597 40.636 -11.858 1.00 13.27 178 SER B C 1
ATOM 3234 O O . SER B 1 178 ? 41.332 41.656 -12.494 1.00 12.95 178 SER B O 1
ATOM 3237 N N . ASP B 1 179 ? 42.571 39.808 -12.218 1.00 12.77 179 ASP B N 1
ATOM 3238 C CA . ASP B 1 179 ? 43.343 40.086 -13.419 1.00 12.79 179 ASP B CA 1
ATOM 3239 C C . ASP B 1 179 ? 42.509 39.857 -14.673 1.00 12.73 179 ASP B C 1
ATOM 3240 O O . ASP B 1 179 ? 42.662 40.570 -15.661 1.00 12.72 179 ASP B O 1
ATOM 3245 N N . LEU B 1 180 ? 41.619 38.870 -14.637 1.00 13.10 180 LEU B N 1
ATOM 3246 C CA . LEU B 1 180 ? 40.777 38.605 -15.802 1.00 13.14 180 LEU B CA 1
ATOM 3247 C C . LEU B 1 180 ? 39.844 39.792 -16.035 1.00 13.31 180 LEU B C 1
ATOM 3248 O O . LEU B 1 180 ? 39.657 40.237 -17.171 1.00 13.25 180 LEU B O 1
ATOM 3253 N N . ALA B 1 181 ? 39.264 40.309 -14.955 1.00 13.48 181 ALA B N 1
ATOM 3254 C CA . ALA B 1 181 ? 38.356 41.447 -15.060 1.00 13.57 181 ALA B CA 1
ATOM 3255 C C . ALA B 1 181 ? 39.090 42.642 -15.657 1.00 13.81 181 ALA B C 1
ATOM 3256 O O . ALA B 1 181 ? 38.589 43.300 -16.577 1.00 13.65 181 ALA B O 1
ATOM 3258 N N . ALA B 1 182 ? 40.284 42.914 -15.137 1.00 13.96 182 ALA B N 1
ATOM 3259 C CA . ALA B 1 182 ? 41.098 44.022 -15.626 1.00 14.31 182 ALA B CA 1
ATOM 3260 C C . ALA B 1 182 ? 41.437 43.839 -17.106 1.00 14.48 182 ALA B C 1
ATOM 3261 O O . ALA B 1 182 ? 41.371 44.786 -17.893 1.00 14.71 182 ALA B O 1
ATOM 3263 N N . ALA B 1 183 ? 41.797 42.616 -17.479 1.00 14.77 183 ALA B N 1
ATOM 3264 C CA . ALA B 1 183 ? 42.150 42.303 -18.861 1.00 15.16 183 ALA B CA 1
ATOM 3265 C C . ALA B 1 183 ? 40.978 42.525 -19.815 1.00 15.56 183 ALA B C 1
ATOM 3266 O O . ALA B 1 183 ? 41.175 42.844 -20.992 1.00 15.77 183 ALA B O 1
ATOM 3268 N N . LEU B 1 184 ? 39.760 42.358 -19.307 1.00 16.10 184 LEU B N 1
ATOM 3269 C CA . LEU B 1 184 ? 38.563 42.532 -20.121 1.00 16.39 184 LEU B CA 1
ATOM 3270 C C . LEU B 1 184 ? 37.986 43.941 -20.024 1.00 16.57 184 LEU B C 1
ATOM 3271 O O . LEU B 1 184 ? 36.858 44.188 -20.448 1.00 16.52 184 LEU B O 1
ATOM 3276 N N . GLY B 1 185 ? 38.767 44.860 -19.461 1.00 16.51 185 GLY B N 1
ATOM 3277 C CA . GLY B 1 185 ? 38.331 46.240 -19.339 1.00 16.46 185 GLY B CA 1
ATOM 3278 C C . GLY B 1 185 ? 37.344 46.518 -18.223 1.00 16.36 185 GLY B C 1
ATOM 3279 O O . GLY B 1 185 ? 36.570 47.477 -18.299 1.00 16.28 185 GLY B O 1
ATOM 3280 N N . HIS B 1 186 ? 37.365 45.688 -17.186 1.00 15.91 186 HIS B N 1
ATOM 3281 C CA . HIS B 1 186 ? 36.461 45.866 -16.059 1.00 16.08 186 HIS B CA 1
ATOM 3282 C C . HIS B 1 186 ? 37.195 45.749 -14.733 1.00 15.94 186 HIS B C 1
ATOM 3283 O O . HIS B 1 186 ? 36.813 44.973 -13.855 1.00 16.13 186 HIS B O 1
ATOM 3290 N N . LEU B 1 187 ? 38.256 46.537 -14.599 1.00 15.84 187 LEU B N 1
ATOM 3291 C CA . LEU B 1 187 ? 39.066 46.553 -13.387 1.00 15.65 187 LEU B CA 1
ATOM 3292 C C . LEU B 1 187 ? 38.185 46.725 -12.156 1.00 15.70 187 LEU B C 1
ATOM 3293 O O . LEU B 1 187 ? 37.359 47.638 -12.100 1.00 15.65 187 LEU B O 1
ATOM 3298 N N . GLY B 1 188 ? 38.361 45.836 -11.182 1.00 15.53 188 GLY B N 1
ATOM 3299 C CA . GLY B 1 188 ? 37.590 45.902 -9.951 1.00 15.72 188 GLY B CA 1
ATOM 3300 C C . GLY B 1 188 ? 36.116 45.566 -10.097 1.00 16.00 188 GLY B C 1
ATOM 3301 O O . GLY B 1 188 ? 35.319 45.869 -9.204 1.00 15.87 188 GLY B O 1
ATOM 3302 N N . ASN B 1 189 ? 35.743 44.934 -11.206 1.00 15.94 189 ASN B N 1
ATOM 3303 C CA . ASN B 1 189 ? 34.344 44.584 -11.440 1.00 16.07 189 ASN B CA 1
ATOM 3304 C C . ASN B 1 189 ? 34.226 43.212 -12.101 1.00 16.15 189 ASN B C 1
ATOM 3305 O O . ASN B 1 189 ? 33.739 43.098 -13.223 1.00 16.02 189 ASN B O 1
ATOM 3310 N N . ALA B 1 190 ? 34.672 42.174 -11.403 1.00 16.11 190 ALA B N 1
ATOM 3311 C CA . ALA B 1 190 ? 34.614 40.817 -11.938 1.00 16.28 190 ALA B CA 1
ATOM 3312 C C . ALA B 1 190 ? 33.177 40.333 -12.128 1.00 16.34 190 ALA B C 1
ATOM 3313 O O . ALA B 1 190 ? 32.935 39.358 -12.841 1.00 16.24 190 ALA B O 1
ATOM 3315 N N . SER B 1 191 ? 32.225 41.017 -11.499 1.00 17.03 191 SER B N 1
ATOM 3316 C CA . SER B 1 191 ? 30.819 40.634 -11.612 1.00 17.45 191 SER B CA 1
ATOM 3317 C C . SER B 1 191 ? 30.177 41.094 -12.913 1.00 17.55 191 SER B C 1
ATOM 3318 O O . SER B 1 191 ? 29.036 40.735 -13.211 1.00 17.62 191 SER B O 1
ATOM 3321 N N . HIS B 1 192 ? 30.897 41.893 -13.691 1.00 17.48 192 HIS B N 1
ATOM 3322 C CA . HIS B 1 192 ? 30.349 42.368 -14.954 1.00 17.55 192 HIS B CA 1
ATOM 3323 C C . HIS B 1 192 ? 30.030 41.161 -15.834 1.00 17.50 192 HIS B C 1
ATOM 3324 O O . HIS B 1 192 ? 30.778 40.186 -15.852 1.00 17.19 192 HIS B O 1
ATOM 3331 N N . PRO B 1 193 ? 28.909 41.208 -16.571 1.00 17.77 193 PRO B N 1
ATOM 3332 C CA . PRO B 1 193 ? 28.525 40.096 -17.446 1.00 18.00 193 PRO B CA 1
ATOM 3333 C C . PRO B 1 193 ? 29.639 39.624 -18.385 1.00 18.14 193 PRO B C 1
ATOM 3334 O O . PRO B 1 193 ? 29.807 38.425 -18.583 1.00 19.03 193 PRO B O 1
ATOM 3338 N N . ASP B 1 194 ? 30.396 40.555 -18.962 1.00 18.20 194 ASP B N 1
ATOM 3339 C CA . ASP B 1 194 ? 31.490 40.196 -19.872 1.00 17.90 194 ASP B CA 1
ATOM 3340 C C . ASP B 1 194 ? 32.455 39.226 -19.196 1.00 17.42 194 ASP B C 1
ATOM 3341 O O . ASP B 1 194 ? 32.914 38.248 -19.796 1.00 16.66 194 ASP B O 1
ATOM 3346 N N . VAL B 1 195 ? 32.773 39.518 -17.940 1.00 16.70 195 VAL B N 1
ATOM 3347 C CA . VAL B 1 195 ? 33.697 38.694 -17.179 1.00 16.12 195 VAL B CA 1
ATOM 3348 C C . VAL B 1 195 ? 33.051 37.370 -16.779 1.00 15.75 195 VAL B C 1
ATOM 3349 O O . VAL B 1 195 ? 33.660 36.310 -16.920 1.00 15.48 195 VAL B O 1
ATOM 3353 N N . GLN B 1 196 ? 31.818 37.431 -16.285 1.00 15.34 196 GLN B N 1
ATOM 3354 C CA . GLN B 1 196 ? 31.108 36.222 -15.878 1.00 15.40 196 GLN B CA 1
ATOM 3355 C C . GLN B 1 196 ? 31.017 35.251 -17.049 1.00 15.49 196 GLN B C 1
ATOM 3356 O O . GLN B 1 196 ? 31.187 34.039 -16.888 1.00 15.30 196 GLN B O 1
ATOM 3362 N N . LYS B 1 197 ? 30.759 35.789 -18.234 1.00 15.72 197 LYS B N 1
ATOM 3363 C CA . LYS B 1 197 ? 30.656 34.968 -19.432 1.00 16.16 197 LYS B CA 1
ATOM 3364 C C . LYS B 1 197 ? 31.978 34.282 -19.768 1.00 15.76 197 LYS B C 1
ATOM 3365 O O . LYS B 1 197 ? 32.000 33.112 -20.151 1.00 15.25 197 LYS B O 1
ATOM 3371 N N . ALA B 1 198 ? 33.081 35.008 -19.615 1.00 15.21 198 ALA B N 1
ATOM 3372 C CA . ALA B 1 198 ? 34.398 34.449 -19.901 1.00 14.98 198 ALA B CA 1
ATOM 3373 C C . ALA B 1 198 ? 34.725 33.336 -18.902 1.00 14.65 198 ALA B C 1
ATOM 3374 O O . ALA B 1 198 ? 35.310 32.317 -19.263 1.00 14.27 198 ALA B O 1
ATOM 3376 N N . ILE B 1 199 ? 34.341 33.538 -17.646 1.00 14.47 199 ILE B N 1
ATOM 3377 C CA . ILE B 1 199 ? 34.598 32.550 -16.609 1.00 14.29 199 ILE B CA 1
ATOM 3378 C C . ILE B 1 199 ? 33.884 31.244 -16.949 1.00 14.66 199 ILE B C 1
ATOM 3379 O O . ILE B 1 199 ? 34.490 30.171 -16.946 1.00 14.36 199 ILE B O 1
ATOM 3384 N N . GLN B 1 200 ? 32.596 31.339 -17.259 1.00 14.90 200 GLN B N 1
ATOM 3385 C CA . GLN B 1 200 ? 31.831 30.152 -17.602 1.00 15.41 200 GLN B CA 1
ATOM 3386 C C . GLN B 1 200 ? 32.467 29.460 -18.804 1.00 15.40 200 GLN B C 1
ATOM 3387 O O . GLN B 1 200 ? 32.589 28.235 -18.832 1.00 15.45 200 GLN B O 1
ATOM 3393 N N . HIS B 1 201 ? 32.878 30.250 -19.791 1.00 15.25 201 HIS B N 1
ATOM 3394 C CA . HIS B 1 201 ? 33.510 29.703 -20.987 1.00 15.08 201 HIS B CA 1
ATOM 3395 C C . HIS B 1 201 ? 34.780 28.943 -20.618 1.00 15.03 201 HIS B C 1
ATOM 3396 O O . HIS B 1 201 ? 35.018 27.840 -21.110 1.00 14.74 201 HIS B O 1
ATOM 3403 N N . ILE B 1 202 ? 35.596 29.541 -19.755 1.00 14.56 202 ILE B N 1
ATOM 3404 C CA . ILE B 1 202 ? 36.837 28.905 -19.319 1.00 14.57 202 ILE B CA 1
ATOM 3405 C C . ILE B 1 202 ? 36.534 27.580 -18.626 1.00 14.46 202 ILE B C 1
ATOM 3406 O O . ILE B 1 202 ? 37.207 26.575 -18.870 1.00 14.08 202 ILE B O 1
ATOM 3411 N N . PHE B 1 203 ? 35.518 27.580 -17.767 1.00 14.56 203 PHE B N 1
ATOM 3412 C CA . PHE B 1 203 ? 35.125 26.364 -17.062 1.00 15.09 203 PHE B CA 1
ATOM 3413 C C . PHE B 1 203 ? 34.710 25.295 -18.069 1.00 15.37 203 PHE B C 1
ATOM 3414 O O . PHE B 1 203 ? 35.078 24.127 -17.936 1.00 15.53 203 PHE B O 1
ATOM 3422 N N . ASN B 1 204 ? 33.935 25.698 -19.072 1.00 15.86 204 ASN B N 1
ATOM 3423 C CA . ASN B 1 204 ? 33.472 24.764 -20.096 1.00 16.11 204 ASN B CA 1
ATOM 3424 C C . ASN B 1 204 ? 34.624 24.132 -20.872 1.00 15.94 204 ASN B C 1
ATOM 3425 O O . ASN B 1 204 ? 34.630 22.922 -21.113 1.00 15.49 204 ASN B O 1
ATOM 3430 N N . ARG B 1 205 ? 35.597 24.947 -21.269 1.00 15.55 205 ARG B N 1
ATOM 3431 C CA . ARG B 1 205 ? 36.726 24.429 -22.031 1.00 15.69 205 ARG B CA 1
ATOM 3432 C C . ARG B 1 205 ? 37.633 23.533 -21.193 1.00 15.79 205 ARG B C 1
ATOM 3433 O O . ARG B 1 205 ? 38.251 22.608 -21.718 1.00 15.98 205 ARG B O 1
ATOM 3441 N N . ALA B 1 206 ? 37.713 23.792 -19.891 1.00 15.68 206 ALA B N 1
ATOM 3442 C CA . ALA B 1 206 ? 38.529 22.949 -19.027 1.00 15.75 206 ALA B CA 1
ATOM 3443 C C . ALA B 1 206 ? 37.885 21.567 -19.025 1.00 15.81 206 ALA B C 1
ATOM 3444 O O . ALA B 1 206 ? 38.556 20.546 -19.187 1.00 15.82 206 ALA B O 1
ATOM 3446 N N . SER B 1 207 ? 36.568 21.551 -18.853 1.00 15.95 207 SER B N 1
ATOM 3447 C CA . SER B 1 207 ? 35.806 20.309 -18.823 1.00 16.45 207 SER B CA 1
ATOM 3448 C C . SER B 1 207 ? 35.932 19.536 -20.131 1.00 16.60 207 SER B C 1
ATOM 3449 O O . SER B 1 207 ? 36.028 18.305 -20.129 1.00 16.37 207 SER B O 1
ATOM 3452 N N . ALA B 1 208 ? 35.928 20.264 -21.242 1.00 16.48 208 ALA B N 1
ATOM 3453 C CA . ALA B 1 208 ? 36.028 19.657 -22.567 1.00 17.19 208 ALA B CA 1
ATOM 3454 C C . ALA B 1 208 ? 37.325 18.880 -22.746 1.00 17.56 208 ALA B C 1
ATOM 3455 O O . ALA B 1 208 ? 37.379 17.921 -23.521 1.00 17.57 208 ALA B O 1
ATOM 3457 N N . HIS B 1 209 ? 38.366 19.297 -22.027 1.00 17.48 209 HIS B N 1
ATOM 3458 C CA . HIS B 1 209 ? 39.663 18.641 -22.110 1.00 17.52 209 HIS B CA 1
ATOM 3459 C C . HIS B 1 209 ? 39.965 17.764 -20.904 1.00 17.36 209 HIS B C 1
ATOM 3460 O O . HIS B 1 209 ? 41.117 17.415 -20.647 1.00 17.67 209 HIS B O 1
ATOM 3467 N N . GLY B 1 210 ? 38.914 17.413 -20.170 1.00 17.04 210 GLY B N 1
ATOM 3468 C CA . GLY B 1 210 ? 39.056 16.551 -19.013 1.00 16.99 210 GLY B CA 1
ATOM 3469 C C . GLY B 1 210 ? 39.848 17.106 -17.846 1.00 16.59 210 GLY B C 1
ATOM 3470 O O . GLY B 1 210 ? 40.362 16.336 -17.041 1.00 16.64 210 GLY B O 1
ATOM 3471 N N . LYS B 1 211 ? 39.952 18.428 -17.743 1.00 16.34 211 LYS B N 1
ATOM 3472 C CA . LYS B 1 211 ? 40.693 19.036 -16.639 1.00 15.63 211 LYS B CA 1
ATOM 3473 C C . LYS B 1 211 ? 39.754 19.783 -15.699 1.00 15.33 211 LYS B C 1
ATOM 3474 O O . LYS B 1 211 ? 38.815 20.446 -16.143 1.00 15.49 211 LYS B O 1
ATOM 3480 N N . PRO B 1 212 ? 39.988 19.682 -14.383 1.00 14.80 212 PRO B N 1
ATOM 3481 C CA . PRO B 1 212 ? 39.104 20.401 -13.464 1.00 14.33 212 PRO B CA 1
ATOM 3482 C C . PRO B 1 212 ? 39.388 21.900 -13.547 1.00 13.94 212 PRO B C 1
ATOM 3483 O O . PRO B 1 212 ? 40.470 22.310 -13.976 1.00 13.64 212 PRO B O 1
ATOM 3487 N N . SER B 1 213 ? 38.412 22.712 -13.154 1.00 13.43 213 SER B N 1
ATOM 3488 C CA . SER B 1 213 ? 38.577 24.160 -13.166 1.00 12.99 213 SER B CA 1
ATOM 3489 C C . SER B 1 213 ? 38.479 24.675 -11.737 1.00 12.69 213 SER B C 1
ATOM 3490 O O . SER B 1 213 ? 37.914 24.013 -10.865 1.00 12.87 213 SER B O 1
ATOM 3493 N N . GLY B 1 214 ? 39.043 25.852 -11.502 1.00 12.35 214 GLY B N 1
ATOM 3494 C CA . GLY B 1 214 ? 39.011 26.431 -10.173 1.00 12.46 214 GLY B CA 1
ATOM 3495 C C . GLY B 1 214 ? 38.936 27.936 -10.259 1.00 12.45 214 GLY B C 1
ATOM 3496 O O . GLY B 1 214 ? 39.042 28.509 -11.347 1.00 11.95 214 GLY B O 1
ATOM 3497 N N . ILE B 1 215 ? 38.761 28.583 -9.112 1.00 12.41 215 ILE B N 1
ATOM 3498 C CA . ILE B 1 215 ? 38.661 30.034 -9.082 1.00 12.54 215 ILE B CA 1
ATOM 3499 C C . ILE B 1 215 ? 38.756 30.525 -7.642 1.00 12.42 215 ILE B C 1
ATOM 3500 O O . ILE B 1 215 ? 38.588 29.746 -6.704 1.00 12.01 215 ILE B O 1
ATOM 3505 N N . LEU B 1 216 ? 39.062 31.807 -7.478 1.00 12.58 216 LEU B N 1
ATOM 3506 C CA . LEU B 1 216 ? 39.130 32.421 -6.156 1.00 12.88 216 LEU B CA 1
ATOM 3507 C C . LEU B 1 216 ? 37.858 33.252 -6.046 1.00 13.23 216 LEU B C 1
ATOM 3508 O O . LEU B 1 216 ? 37.583 34.090 -6.907 1.00 13.33 216 LEU B O 1
ATOM 3513 N N . ALA B 1 217 ? 37.074 33.008 -5.001 1.00 13.25 217 ALA B N 1
ATOM 3514 C CA . ALA B 1 217 ? 35.821 33.728 -4.814 1.00 13.58 217 ALA B CA 1
ATOM 3515 C C . ALA B 1 217 ? 35.549 33.952 -3.331 1.00 13.89 217 ALA B C 1
ATOM 3516 O O . ALA B 1 217 ? 34.935 33.115 -2.672 1.00 13.51 217 ALA B O 1
ATOM 3518 N N . PRO B 1 218 ? 36.007 35.094 -2.791 1.00 14.54 218 PRO B N 1
ATOM 3519 C CA . PRO B 1 218 ? 35.822 35.441 -1.377 1.00 14.89 218 PRO B CA 1
ATOM 3520 C C . PRO B 1 218 ? 34.382 35.753 -0.963 1.00 15.29 218 PRO B C 1
ATOM 3521 O O . PRO B 1 218 ? 34.073 35.804 0.229 1.00 15.25 218 PRO B O 1
ATOM 3525 N N . VAL B 1 219 ? 33.505 35.976 -1.937 1.00 15.57 219 VAL B N 1
ATOM 3526 C CA . VAL B 1 219 ? 32.101 36.245 -1.634 1.00 15.83 219 VAL B CA 1
ATOM 3527 C C . VAL B 1 219 ? 31.357 34.916 -1.749 1.00 16.14 219 VAL B C 1
ATOM 3528 O O . VAL B 1 219 ? 31.357 34.289 -2.811 1.00 15.68 219 VAL B O 1
ATOM 3532 N N . GLU B 1 220 ? 30.722 34.493 -0.659 1.00 16.39 220 GLU B N 1
ATOM 3533 C CA . GLU B 1 220 ? 30.017 33.216 -0.637 1.00 17.04 220 GLU B CA 1
ATOM 3534 C C . GLU B 1 220 ? 29.090 32.964 -1.816 1.00 16.86 220 GLU B C 1
ATOM 3535 O O . GLU B 1 220 ? 29.131 31.892 -2.409 1.00 17.00 220 GLU B O 1
ATOM 3541 N N . ALA B 1 221 ? 28.250 33.936 -2.150 1.00 16.78 221 ALA B N 1
ATOM 3542 C CA . ALA B 1 221 ? 27.319 33.774 -3.265 1.00 16.64 221 ALA B CA 1
ATOM 3543 C C . ALA B 1 221 ? 28.077 33.464 -4.553 1.00 16.58 221 ALA B C 1
ATOM 3544 O O . ALA B 1 221 ? 27.657 32.624 -5.347 1.00 16.33 221 ALA B O 1
ATOM 3546 N N . ASP B 1 222 ? 29.192 34.152 -4.757 1.00 16.31 222 ASP B N 1
ATOM 3547 C CA . ASP B 1 222 ? 30.005 33.938 -5.947 1.00 15.96 222 ASP B CA 1
ATOM 3548 C C . ASP B 1 222 ? 30.596 32.529 -5.936 1.00 15.51 222 ASP B C 1
ATOM 3549 O O . ASP B 1 222 ? 30.495 31.791 -6.918 1.00 15.36 222 ASP B O 1
ATOM 3554 N N . ALA B 1 223 ? 31.207 32.155 -4.818 1.00 15.18 223 ALA B N 1
ATOM 3555 C CA . ALA B 1 223 ? 31.812 30.835 -4.694 1.00 15.09 223 ALA B CA 1
ATOM 3556 C C . ALA B 1 223 ? 30.794 29.732 -4.965 1.00 15.12 223 ALA B C 1
ATOM 3557 O O . ALA B 1 223 ? 31.087 28.759 -5.660 1.00 14.58 223 ALA B O 1
ATOM 3559 N N . ARG B 1 224 ? 29.593 29.886 -4.421 1.00 15.22 224 ARG B N 1
ATOM 3560 C CA . ARG B 1 224 ? 28.563 28.877 -4.620 1.00 15.70 224 ARG B CA 1
ATOM 3561 C C . ARG B 1 224 ? 28.105 28.802 -6.067 1.00 15.28 224 ARG B C 1
ATOM 3562 O O . ARG B 1 224 ? 27.807 27.719 -6.566 1.00 15.32 224 ARG B O 1
ATOM 3570 N N . ARG B 1 225 ? 28.063 29.944 -6.747 1.00 14.87 225 ARG B N 1
ATOM 3571 C CA . ARG B 1 225 ? 27.654 29.965 -8.145 1.00 14.62 225 ARG B CA 1
ATOM 3572 C C . ARG B 1 225 ? 28.712 29.261 -8.989 1.00 14.34 225 ARG B C 1
ATOM 3573 O O . ARG B 1 225 ? 28.389 28.455 -9.857 1.00 14.37 225 ARG B O 1
ATOM 3581 N N . TYR B 1 226 ? 29.978 29.557 -8.721 1.00 14.23 226 TYR B N 1
ATOM 3582 C CA . TYR B 1 226 ? 31.071 28.943 -9.466 1.00 13.97 226 TYR B CA 1
ATOM 3583 C C . TYR B 1 226 ? 31.108 27.433 -9.247 1.00 13.88 226 TYR B C 1
ATOM 3584 O O . TYR B 1 226 ? 31.417 26.676 -10.166 1.00 13.33 226 TYR B O 1
ATOM 3593 N N . LEU B 1 227 ? 30.792 26.993 -8.034 1.00 13.73 227 LEU B N 1
ATOM 3594 C CA . LEU B 1 227 ? 30.764 25.564 -7.753 1.00 14.01 227 LEU B CA 1
ATOM 3595 C C . LEU B 1 227 ? 29.630 24.939 -8.572 1.00 14.19 227 LEU B C 1
ATOM 3596 O O . LEU B 1 227 ? 29.785 23.855 -9.137 1.00 14.15 227 LEU B O 1
ATOM 3601 N N . GLU B 1 228 ? 28.494 25.630 -8.650 1.00 14.22 228 GLU B N 1
ATOM 3602 C CA . GLU B 1 228 ? 27.365 25.118 -9.422 1.00 14.67 228 GLU B CA 1
ATOM 3603 C C . GLU B 1 228 ? 27.731 25.026 -10.897 1.00 14.58 228 GLU B C 1
ATOM 3604 O O . GLU B 1 228 ? 27.340 24.084 -11.585 1.00 14.08 228 GLU B O 1
ATOM 3610 N N . TRP B 1 229 ? 28.484 26.008 -11.381 1.00 14.83 229 TRP B N 1
ATOM 3611 C CA . TRP B 1 229 ? 28.908 26.023 -12.777 1.00 14.97 229 TRP B CA 1
ATOM 3612 C C . TRP B 1 229 ? 29.860 24.873 -13.070 1.00 15.06 229 TRP B C 1
ATOM 3613 O O . TRP B 1 229 ? 30.123 24.559 -14.228 1.00 15.24 229 TRP B O 1
ATOM 3624 N N . GLY B 1 230 ? 30.402 24.257 -12.024 1.00 14.73 230 GLY B N 1
ATOM 3625 C CA . GLY B 1 230 ? 31.294 23.133 -12.245 1.00 14.46 230 GLY B CA 1
ATOM 3626 C C . GLY B 1 230 ? 32.738 23.247 -11.790 1.00 14.50 230 GLY B C 1
ATOM 3627 O O . GLY B 1 230 ? 33.511 22.310 -11.983 1.00 14.07 230 GLY B O 1
ATOM 3628 N N . ALA B 1 231 ? 33.125 24.379 -11.210 1.00 14.47 231 ALA B N 1
ATOM 3629 C CA . ALA B 1 231 ? 34.497 24.527 -10.727 1.00 14.90 231 ALA B CA 1
ATOM 3630 C C . ALA B 1 231 ? 34.643 23.603 -9.521 1.00 15.03 231 ALA B C 1
ATOM 3631 O O . ALA B 1 231 ? 33.712 23.483 -8.722 1.00 15.15 231 ALA B O 1
ATOM 3633 N N . THR B 1 232 ? 35.789 22.936 -9.388 1.00 15.14 232 THR B N 1
ATOM 3634 C CA . THR B 1 232 ? 35.986 22.033 -8.256 1.00 15.39 232 THR B CA 1
ATOM 3635 C C . THR B 1 232 ? 37.020 22.478 -7.221 1.00 15.38 232 THR B C 1
ATOM 3636 O O . THR B 1 232 ? 36.836 22.223 -6.027 1.00 15.78 232 THR B O 1
ATOM 3640 N N . PHE B 1 233 ? 38.114 23.111 -7.640 1.00 14.58 233 PHE B N 1
ATOM 3641 C CA . PHE B 1 233 ? 39.061 23.591 -6.636 1.00 14.11 233 PHE B CA 1
ATOM 3642 C C . PHE B 1 233 ? 38.850 25.094 -6.516 1.00 13.85 233 PHE B C 1
ATOM 3643 O O . PHE B 1 233 ? 39.384 25.895 -7.277 1.00 14.01 233 PHE B O 1
ATOM 3651 N N . VAL B 1 234 ? 38.024 25.447 -5.540 1.00 13.52 234 VAL B N 1
ATOM 3652 C CA . VAL B 1 234 ? 37.633 26.822 -5.294 1.00 13.46 234 VAL B CA 1
ATOM 3653 C C . VAL B 1 234 ? 38.143 27.377 -3.970 1.00 13.43 234 VAL B C 1
ATOM 3654 O O . VAL B 1 234 ? 37.865 26.817 -2.909 1.00 13.55 234 VAL B O 1
ATOM 3658 N N . ALA B 1 235 ? 38.899 28.470 -4.044 1.00 13.04 235 ALA B N 1
ATOM 3659 C CA . ALA B 1 235 ? 39.405 29.133 -2.849 1.00 12.74 235 ALA B CA 1
ATOM 3660 C C . ALA B 1 235 ? 38.250 30.047 -2.466 1.00 12.68 235 ALA B C 1
ATOM 3661 O O . ALA B 1 235 ? 37.825 30.890 -3.260 1.00 12.26 235 ALA B O 1
ATOM 3663 N N . VAL B 1 236 ? 37.741 29.873 -1.253 1.00 12.59 236 VAL B N 1
ATOM 3664 C CA . VAL B 1 236 ? 36.592 30.637 -0.791 1.00 12.66 236 VAL B CA 1
ATOM 3665 C C . VAL B 1 236 ? 36.901 31.843 0.086 1.00 13.03 236 VAL B C 1
ATOM 3666 O O . VAL B 1 236 ? 35.996 32.420 0.689 1.00 13.15 236 VAL B O 1
ATOM 3670 N N . GLY B 1 237 ? 38.173 32.219 0.158 1.00 12.81 237 GLY B N 1
ATOM 3671 C CA . GLY B 1 237 ? 38.555 33.367 0.960 1.00 13.46 237 GLY B CA 1
ATOM 3672 C C . GLY B 1 237 ? 40.055 33.419 1.150 1.00 13.29 237 GLY B C 1
ATOM 3673 O O . GLY B 1 237 ? 40.792 32.696 0.482 1.00 13.29 237 GLY B O 1
ATOM 3674 N N . SER B 1 238 ? 40.505 34.280 2.056 1.00 13.90 238 SER B N 1
ATOM 3675 C CA . SER B 1 238 ? 41.928 34.415 2.355 1.00 13.89 238 SER B CA 1
ATOM 3676 C C . SER B 1 238 ? 42.079 34.675 3.847 1.00 13.80 238 SER B C 1
ATOM 3677 O O . SER B 1 238 ? 41.169 35.220 4.482 1.00 13.66 238 SER B O 1
ATOM 3680 N N . ASP B 1 239 ? 43.215 34.284 4.415 1.00 13.37 239 ASP B N 1
ATOM 3681 C CA . ASP B 1 239 ? 43.429 34.516 5.838 1.00 13.39 239 ASP B CA 1
ATOM 3682 C C . ASP B 1 239 ? 43.384 36.015 6.129 1.00 13.53 239 ASP B C 1
ATOM 3683 O O . ASP B 1 239 ? 42.901 36.444 7.180 1.00 13.60 239 ASP B O 1
ATOM 3688 N N . LEU B 1 240 ? 43.871 36.803 5.177 1.00 13.41 240 LEU B N 1
ATOM 3689 C CA . LEU B 1 240 ? 43.903 38.258 5.300 1.00 13.53 240 LEU B CA 1
ATOM 3690 C C . LEU B 1 240 ? 42.498 38.857 5.257 1.00 13.59 240 LEU B C 1
ATOM 3691 O O . LEU B 1 240 ? 42.142 39.689 6.093 1.00 13.57 240 LEU B O 1
ATOM 3696 N N . GLY B 1 241 ? 41.707 38.431 4.275 1.00 13.61 241 GLY B N 1
ATOM 3697 C CA . GLY B 1 241 ? 40.350 38.933 4.146 1.00 13.79 241 GLY B CA 1
ATOM 3698 C C . GLY B 1 241 ? 39.503 38.534 5.337 1.00 13.73 241 GLY B C 1
ATOM 3699 O O . GLY B 1 241 ? 38.723 39.330 5.856 1.00 13.92 241 GLY B O 1
ATOM 3700 N N . VAL B 1 242 ? 39.657 37.288 5.768 1.00 13.56 242 VAL B N 1
ATOM 3701 C CA . VAL B 1 242 ? 38.916 36.772 6.909 1.00 13.75 242 VAL B CA 1
ATOM 3702 C C . VAL B 1 242 ? 39.304 37.541 8.173 1.00 13.61 242 VAL B C 1
ATOM 3703 O O . VAL B 1 242 ? 38.444 37.922 8.968 1.00 13.72 242 VAL B O 1
ATOM 3707 N N . PHE B 1 243 ? 40.601 37.780 8.344 1.00 13.34 243 PHE B N 1
ATOM 3708 C CA . PHE B 1 243 ? 41.096 38.494 9.522 1.00 13.48 243 PHE B CA 1
ATOM 3709 C C . PHE B 1 243 ? 40.626 39.948 9.557 1.00 13.72 243 PHE B C 1
ATOM 3710 O O . PHE B 1 243 ? 40.188 40.447 10.596 1.00 13.69 243 PHE B O 1
ATOM 3718 N N . ARG B 1 244 ? 40.729 40.627 8.420 1.00 13.94 244 ARG B N 1
ATOM 3719 C CA . ARG B 1 244 ? 40.308 42.018 8.321 1.00 14.62 244 ARG B CA 1
ATOM 3720 C C . ARG B 1 244 ? 38.825 42.141 8.662 1.00 14.79 244 ARG B C 1
ATOM 3721 O O . ARG B 1 244 ? 38.426 42.979 9.467 1.00 14.69 244 ARG B O 1
ATOM 3729 N N . SER B 1 245 ? 38.017 41.288 8.045 1.00 15.25 245 SER B N 1
ATOM 3730 C CA . SER B 1 245 ? 36.576 41.303 8.255 1.00 15.88 245 SER B CA 1
ATOM 3731 C C . SER B 1 245 ? 36.157 40.960 9.680 1.00 15.62 245 SER B C 1
ATOM 3732 O O . SER B 1 245 ? 35.336 41.659 10.279 1.00 15.95 245 SER B O 1
ATOM 3735 N N . ALA B 1 246 ? 36.722 39.884 10.218 1.00 15.51 246 ALA B N 1
ATOM 3736 C CA . ALA B 1 246 ? 36.388 39.432 11.564 1.00 15.43 246 ALA B CA 1
ATOM 3737 C C . ALA B 1 246 ? 36.787 40.416 12.663 1.00 15.49 246 ALA B C 1
ATOM 3738 O O . ALA B 1 246 ? 36.050 40.599 13.639 1.00 15.11 246 ALA B O 1
ATOM 3740 N N . THR B 1 247 ? 37.950 41.046 12.522 1.00 15.06 247 THR B N 1
ATOM 3741 C CA . THR B 1 247 ? 38.385 41.998 13.535 1.00 15.11 247 THR B CA 1
ATOM 3742 C C . THR B 1 247 ? 37.544 43.267 13.479 1.00 15.34 247 THR B C 1
ATOM 3743 O O . THR B 1 247 ? 37.176 43.818 14.516 1.00 15.51 247 THR B O 1
ATOM 3747 N N . GLN B 1 248 ? 37.233 43.727 12.270 1.00 15.53 248 GLN B N 1
ATOM 3748 C CA . GLN B 1 248 ? 36.412 44.923 12.111 1.00 16.12 248 GLN B CA 1
ATOM 3749 C C . GLN B 1 248 ? 35.018 44.643 12.677 1.00 16.42 248 GLN B C 1
ATOM 3750 O O . GLN B 1 248 ? 34.427 45.486 13.355 1.00 16.44 248 GLN B O 1
ATOM 3756 N N . LYS B 1 249 ? 34.505 43.449 12.394 1.00 16.71 249 LYS B N 1
ATOM 3757 C CA . LYS B 1 249 ? 33.187 43.045 12.869 1.00 17.37 249 LYS B CA 1
ATOM 3758 C C . LYS B 1 249 ? 33.107 43.057 14.392 1.00 16.79 249 LYS B C 1
ATOM 3759 O O . LYS B 1 249 ? 32.139 43.559 14.966 1.00 16.52 249 LYS B O 1
ATOM 3765 N N . LEU B 1 250 ? 34.118 42.499 15.047 1.00 15.95 250 LEU B N 1
ATOM 3766 C CA . LEU B 1 250 ? 34.133 42.465 16.507 1.00 15.67 250 LEU B CA 1
ATOM 3767 C C . LEU B 1 250 ? 34.107 43.884 17.064 1.00 15.61 250 LEU B C 1
ATOM 3768 O O . LEU B 1 250 ? 33.352 44.183 17.988 1.00 15.57 250 LEU B O 1
ATOM 3773 N N . ALA B 1 251 ? 34.930 44.761 16.497 1.00 15.56 251 ALA B N 1
ATOM 3774 C CA . ALA B 1 251 ? 34.979 46.145 16.952 1.00 15.88 251 ALA B CA 1
ATOM 3775 C C . ALA B 1 251 ? 33.634 46.835 16.738 1.00 16.27 251 ALA B C 1
ATOM 3776 O O . ALA B 1 251 ? 33.121 47.501 17.638 1.00 15.98 251 ALA B O 1
ATOM 3778 N N . ASP B 1 252 ? 33.067 46.670 15.546 1.00 16.71 252 ASP B N 1
ATOM 3779 C CA . ASP B 1 252 ? 31.784 47.284 15.217 1.00 17.61 252 ASP B CA 1
ATOM 3780 C C . ASP B 1 252 ? 30.667 46.846 16.158 1.00 17.91 252 ASP B C 1
ATOM 3781 O O . ASP B 1 252 ? 29.786 47.636 16.496 1.00 18.23 252 ASP B O 1
ATOM 3786 N N . THR B 1 253 ? 30.700 45.585 16.572 1.00 18.35 253 THR B N 1
ATOM 3787 C CA . THR B 1 253 ? 29.682 45.050 17.471 1.00 18.92 253 THR B CA 1
ATOM 3788 C C . THR B 1 253 ? 29.544 45.891 18.739 1.00 19.68 253 THR B C 1
ATOM 3789 O O . THR B 1 253 ? 28.445 46.038 19.277 1.00 19.44 253 THR B O 1
ATOM 3793 N N . PHE B 1 254 ? 30.655 46.449 19.209 1.00 20.03 254 PHE B N 1
ATOM 3794 C CA . PHE B 1 254 ? 30.626 47.263 20.418 1.00 21.41 254 PHE B CA 1
ATOM 3795 C C . PHE B 1 254 ? 30.691 48.767 20.174 1.00 22.74 254 PHE B C 1
ATOM 3796 O O . PHE B 1 254 ? 30.261 49.549 21.022 1.00 22.87 254 PHE B O 1
ATOM 3804 N N . LYS B 1 255 ? 31.213 49.177 19.022 1.00 24.28 255 LYS B N 1
ATOM 3805 C CA . LYS B 1 255 ? 31.329 50.601 18.722 1.00 26.43 255 LYS B CA 1
ATOM 3806 C C . LYS B 1 255 ? 30.361 51.069 17.641 1.00 27.73 255 LYS B C 1
ATOM 3807 O O . LYS B 1 255 ? 30.336 52.249 17.295 1.00 28.21 255 LYS B O 1
ATOM 3813 N N . LYS B 1 256 ? 29.560 50.141 17.125 1.00 29.42 256 LYS B N 1
ATOM 3814 C CA . LYS B 1 256 ? 28.569 50.425 16.085 1.00 30.88 256 LYS B CA 1
ATOM 3815 C C . LYS B 1 256 ? 29.212 50.761 14.750 1.00 31.27 256 LYS B C 1
ATOM 3816 O O . LYS B 1 256 ? 28.832 50.125 13.742 1.00 31.67 256 LYS B O 1
#

CATH classification: 3.20.20.60

Sequence (506 aa):
DVFPNKFKAALAAKQVQIGCWSALSNPISTEVLGLAGFDWLVLDGEHAPNDISTFIPQLMALKGSASAPVVRVPTNEPVIIKRLLDIGFYNFLIPFVETKEEAELAVASTRYPPEGIRGVSVSHRANMFGTVADYFAQSNKNITILVQIESQQGVDNVDAIAATEGVDGIFVGPSDLAAALGHLGNASHPDVQKAIQHIFNRASAHGKPSGILAPVEADARRYLEWGATFVAVGSDLGVFRSATQKLADTFKKDVFPNKFKAALAAKQVQIGCWSALSNPISTEVLGLAGFDWLVLDGEHAPNDISTFIPQLMALKGSASAPVVRVPTNEPVIIKRLLDIGFYNFLIPFVETKEEAELAVASTRYPPEGIRGVSVSHRANMFGTVADYFAQSNKNITILVQIESQQGVDNVDAIAATEGVDGIFVGPSDLAAALGHLGNASHPDVQKAIQHIFNRASAHGKPSGILAPVEADARRYLEWGATFVAVGSDLGVFRSATQKLADTFKK

Foldseek 3Di:
DLPPQPLLVCQLVLAFFEEAEEQPLALPVLLVVLAPQGQAYEDEPQPHVYDLVSVLSSVVSNVVRNYQYEYEHNAQDLVRLLVVLQQAHQEYEHEDPQALVSLCQSLQSQAPPPSHPRDDDQAGVNCPGVVNPPPNVSSNVRHAAEYEQQAPSCLVHLLSNLLHPRHQEYEYEQQSNCVRVVRHPCCVPPVNVVSQLSSQVSNVVNSHAYEYEDCPVVVQVVVVVSGHRYYHNYYPVGCVVVVVVVVCVVPDD/DLPPAVVLVCQLVLAFFEEAEEQPLALPVLLVVLAPQGQAYEDEPAPHPYDLVSVLSSVVSNVVRNYQYEYEHNAQDLVRLLVVLQQAHQEYEHEDPQALVSLCQSLQSQAPPPSHPRDDDQAGVNCPGVVNPPCNVSSNVRHAYEYEQQAPSSLVHLLSNLLHPRHQEYEYEQQSNCVRVVRHPCCVPPVNVVSLLSSQVSNVVNSHAYEYEDCDVVVQVVSVVSRHRYYHNYYPVRCVVVVVVVVVVVVVD

Radius of gyration: 27.05 Å; Cα contacts (8 Å, |Δi|>4): 1105; chains: 2; bounding box: 44×62×76 Å

InterPro domains:
  IPR005000 HpcH/HpaI aldolase/citrate lyase domain [PF03328] (20-245)
  IPR015813 Pyruvate/Phosphoenolpyruvate kinase-like domain superfamily [SSF51621] (4-255)
  IPR017648 5-keto-4-deoxy-D-glucarate aldolase [MF_01291] (1-256)
  IPR017648 5-keto-4-deoxy-D-glucarate aldolase [TIGR03239] (8-256)
  IPR040442 Pyruvate kinase-like domain superfamily [G3DSA:3.20.20.60] (1-256)
  IPR050251 HpcH/HpaI aldolase [PTHR30502] (6-256)

Nearest PDB structures (foldseek):
  1dxe-assembly1_B  TM=1.002E+00  e=2.136E-49  Escherichia coli
  7v8t-assembly1_E  TM=9.821E-01  e=3.086E-31  Pseudomonas aeruginosa
  7o5w-assembly1_BBB  TM=9.266E-01  e=2.093E-21  Rhizorhabdus wittichii RW1
  7o5i-assembly1_A  TM=9.201E-01  e=1.765E-21  Rhizorhabdus wittichii RW1
  7o9r-assembly1_BBB  TM=9.247E-01  e=4.134E-21  Rhizorhabdus wittichii RW1

Solvent-accessible surface area: 20366 Å² total; per-residue (Å²): 179,42,33,100,13,170,10,38,59,17,1,70,63,138,100,76,20,6,0,0,13,0,14,0,10,9,50,60,0,0,100,18,0,6,111,4,28,1,30,0,0,0,0,4,12,41,130,12,82,12,72,38,85,26,4,49,45,0,12,100,17,6,129,87,32,102,4,16,37,0,0,20,0,59,71,34,52,59,81,29,0,84,118,1,2,27,16,9,1,44,6,0,0,0,3,85,1,44,26,93,95,57,0,76,93,0,10,22,3,0,33,13,82,139,92,8,104,4,29,94,45,118,58,16,30,0,6,65,121,55,106,21,85,94,15,99,44,66,0,10,112,11,4,0,1,0,0,1,0,3,13,87,83,0,18,99,48,2,54,41,0,0,61,13,144,6,1,28,0,0,1,0,8,20,83,42,0,1,41,46,38,66,44,152,78,60,28,80,50,82,71,0,25,138,14,0,69,80,0,3,73,77,0,80,59,59,52,44,16,5,0,0,40,3,92,85,85,70,36,0,102,76,8,42,154,63,48,2,18,0,0,0,3,4,26,0,69,32,24,0,90,73,22,0,46,149,32,0,74,52,13,84,166,176,47,26,100,12,160,9,37,60,13,0,74,59,84,100,52,23,1,0,0,13,0,15,0,11,9,50,61,0,0,100,18,0,7,110,2,35,2,39,0,0,0,0,4,11,40,131,13,88,13,74,36,83,30,4,46,47,0,12,102,18,6,128,89,33,101,4,17,38,0,0,18,0,59,69,36,53,69,81,30,0,86,120,1,2,26,18,9,1,42,6,0,0,0,3,86,0,43,29,88,94,55,0,78,100,0,10,20,4,0,44,14,81,129,116,8,100,4,29,94,42,118,56,16,29,1,6,66,121,55,106,23,85,91,15,97,51,48,0,21,119,12,5,0,1,0,0,1,0,2,10,86,88,0,16,96,49,1,53,40,0,0,61,13,144,8,2,25,0,0,1,0,6,20,84,42,0,0,42,48,39,64,37,154,80,63,29,72,56,76,78,0,15,123,14,0,66,78,0,7,81,78,0,83,61,58,46,43,6,6,0,0,40,3,95,85,82,70,32,0,97,73,8,37,150,69,44,2,18,0,0,0,3,4,26,0,70,36,21,0,90,62,19,0,46,146,31,1,59,59,22,83,211